Protein 4I3S (pdb70)

Solvent-accessible surface area: 28913 Å² total; per-residue (Å²): 174,121,73,39,13,24,0,3,30,50,105,51,79,72,8,161,153,108,17,123,46,85,43,111,36,40,63,3,3,1,21,20,4,22,2,22,3,41,149,46,2,73,3,71,7,14,2,43,54,101,84,59,13,81,0,48,2,56,120,103,74,3,66,89,19,5,2,82,5,0,70,34,1,23,143,81,42,136,51,32,1,40,2,41,71,20,64,19,31,49,104,41,5,55,17,1,12,25,96,18,65,82,11,64,1,21,0,40,2,37,92,3,2,96,16,69,17,46,117,121,68,42,33,64,134,172,107,6,74,0,68,8,96,27,100,59,108,75,72,121,62,89,139,32,80,44,172,12,129,21,38,0,8,2,5,5,2,14,18,11,0,17,50,58,36,44,130,38,35,22,0,32,1,0,0,8,57,144,166,118,215,116,57,6,63,26,37,64,80,29,63,75,140,62,54,28,63,20,139,0,23,2,131,18,65,84,88,38,13,114,137,0,26,0,3,0,1,1,29,30,21,112,90,123,26,9,79,13,2,0,0,0,11,4,21,5,4,4,18,3,6,10,18,78,82,14,39,100,31,5,56,8,69,38,52,94,122,124,48,23,1,40,0,43,3,130,30,3,76,144,57,3,37,0,34,3,3,0,0,14,0,92,110,16,84,16,33,60,1,1,29,0,48,35,16,0,143,21,0,65,2,24,10,17,98,36,96,77,85,26,15,43,10,25,21,8,32,16,145,117,53,71,12,3,2,0,0,6,0,10,35,1,4,24,79,89,23,58,33,36,4,29,97,49,94,26,104,96,28,43,27,54,3,72,27,31,105,22,114,54,28,30,19,5,16,6,0,6,1,42,9,76,43,100,28,40,71,129,84,84,5,45,0,23,0,29,0,148,57,40,134,42,147,49,70,51,150,9,103,51,154,111,136,157,28,5,67,10,59,60,36,61,34,46,10,38,73,47,82,84,0,72,0,19,0,51,0,52,58,148,30,67,0,1,1,0,17,18,55,97,71,70,30,5,109,12,2,1,27,14,5,76,121,102,20,120,78,21,60,102,45,7,42,11,54,79,179,28,76,83,0,32,0,36,0,46,145,5,69,87,106,3,32,8,77,0,6,0,0,13,20,13,41,20,6,123,4,0,61,5,9,43,151,78,108,96,26,51,12,56,12,44,34,2,66,14,22,100,68,4,54,179,82,21,45,0,4,0,2,0,3,0,11,44,0,15,12,96,99,13,152,24,80,5,61,4,57,120,51,120,42,106,85,42,28,64,93,16,38,13,121,36,44,114,190,61,17,5,3,1,8,7,0,17,0,40,23,51,104,73,82,15,120,151,45,145,61,0,10,0,54,0,63,12,134,32,43,128,68,70,31,75,93,66,32,84,73,81,125,106

B-factor: mean 41.32, std 18.53, range [11.5, 140.38]

Nearest PDB structures (foldseek):
  3se9-assembly1_L  TM=9.841E-01  e=2.411E-37  Homo sapiens
  5if0-assembly2_L  TM=9.679E-01  e=4.569E-32  Homo sapiens
  9b44-assembly1_B  TM=9.697E-01  e=3.807E-31  Mus musculus
  4j6r-assembly1_L  TM=9.084E-01  e=2.456E-32  Homo sapiens
  5wb9-assembly1_L  TM=9.417E-01  e=1.251E-30  Homo sapiens

Sequence (610 aa):
KPVVSTQLLLNGSLAEKEIRIKSEDISDNAKNIIVQLTKPVLINCARPSNNTQYCVVNRTQWNDTLGQVAIQLRKHWNTCIIFNEPSGGDLEITTHSFNCGGEFFYCNTSDLFNSTWNIEGTASIDDITLPCRIKGSGAPPIQGVIRCQSNITGILLTRDGGSGSGTCETFRPGGGDMRDQVQLVQSGSGVKKPGASVRVSCWTSEDIFERTELIHWVRQAPGQGLEWIGWVKTVTGAVNFGSPDFRQRVSLTRDRDLFTAHMDIRGLTQGDTATYFCARQKFYTGGQGWYFDLWGRGTLIVVSSASTKGPSVFPLAPSGGTAALGCLVKDYFPEPVTVSWNSGALTSGVHTFPAVLQSSGLYSLSSVVTVPSSSLGTQTYICNVNHKPSNTKVDKKVEPKSEIVLTQSPGTLSLSPGETASLSCTAASYGHMTWYQKKPGQPPKLLIFATSKRASGIPDRFSGSQFGKQYTLTITRRMEPEDFARYYCQQLEFFGQGTRLEIRRTVAAPSVFIFPPSDEQLKSGTASVVCLLNNFYPREAKVQWKVDNALQSGNSQESVTEQDSKDSTYSLSSTLTLSKADYEKHKVYACEVTHQGLSSPVTKSFNRGEC

Radius of gyration: 30.92 Å; Cα 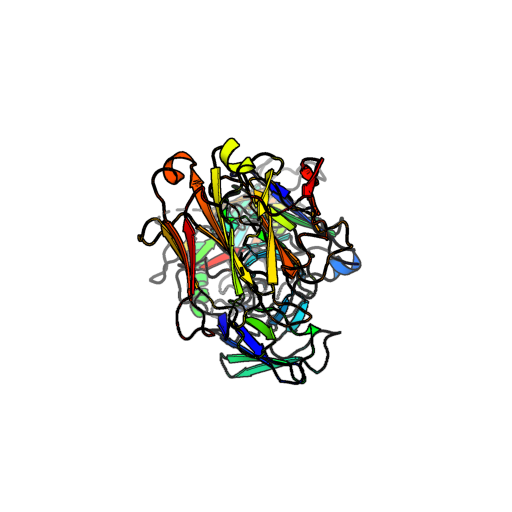contacts (8 Å, |Δi|>4): 1534; chains: 3; bounding box: 81×80×64 Å

Secondary structure (DSSP, 8-state):
------SEEESS---SSS-EEE-S-TT-TTSPEEEEEEEEEEEEEEE-SSS--EEEE-HHHHHHHHHHHHHHHTTTS-S-EEE---SS--HHHHTEEEEETTEEEEE--TTTS-EEE-SSS------EEEEEEE--SSS-PPPS-EEEEEEEEEEEEEEPP-SS--SSEEEEE---S---/--SSEEPPPEEE-TT--EEEEEE--HHHHTTEEEEEEEEE-TTS--EEEEEEETTT--EEESSHHHHTTEEEEEETTTTEEEEEE-S--GGG-EEEEEEEEES--TTS---EEEE---EEEEE-----B--EEEEE-----EEEEEEEEEEEBSS--EEEEGGGT--TTEEEPPPEE-SSS-EEEEEEEEEETTTTTTS-EEEEEEEGGGTEEEEEEE----/--S-EEE-SEEEE-TTS-EEEEEE-SSSPPPEEEEE-TTS--EEEEETTTEEPTT--TTEEEEEETTEEEEEE-S--GGG-SEEEEEETTEE---EEEEE----B--EEEEEPPPHHHHTTTEEEEEEEEEEEBSS-EEEEEEESSSEE-SSEEEEEPPPPTTT--EEEEEEEEEEHHHHHT--EEEEEEEETT-SS-EEEEEETT--

Structure (mmCIF, N/CA/C/O backbone):
data_4I3S
#
_entry.id   4I3S
#
_cell.length_a   47.647
_cell.length_b   73.471
_cell.length_c   109.292
_cell.angle_alpha   90.00
_cell.angle_beta   100.94
_cell.angle_gamma   90.00
#
_symmetry.space_group_name_H-M   'P 1 21 1'
#
loop_
_entity.id
_entity.type
_entity.pdbx_description
1 polymer 'Outer domain of HIV-1 gp120 (KER2018 OD4.2.2)'
2 polymer 'Heavy chain of VRC-PG04 Fab'
3 polymer 'Light chain of VRC-PG04 Fab'
4 non-polymer 'CALCIUM ION'
#
loop_
_atom_site.group_PDB
_atom_site.id
_atom_site.type_symbol
_atom_site.label_atom_id
_atom_site.label_alt_id
_atom_site.label_comp_id
_atom_site.label_asym_id
_atom_site.label_entity_id
_atom_site.label_seq_id
_atom_site.pdbx_PDB_ins_code
_atom_site.Cartn_x
_atom_site.Cartn_y
_atom_site.Cartn_z
_atom_site.occupancy
_atom_site.B_iso_or_equiv
_atom_site.auth_seq_id
_atom_site.auth_comp_id
_atom_site.auth_asym_id
_atom_site.auth_atom_id
_atom_site.pdbx_PDB_model_num
ATOM 1 N N . LYS A 1 1 ? 37.389 -31.410 27.112 1.00 85.81 252 LYS G N 1
ATOM 2 C CA . LYS A 1 1 ? 36.262 -31.770 26.259 1.00 84.66 252 LYS G CA 1
ATOM 3 C C . LYS A 1 1 ? 36.453 -31.243 24.812 1.00 88.52 252 LYS G C 1
ATOM 4 O O . LYS A 1 1 ? 36.289 -30.038 24.576 1.00 87.71 252 LYS G O 1
ATOM 10 N N . PRO A 1 2 ? 36.780 -32.125 23.828 1.00 85.12 253 PRO G N 1
ATOM 11 C CA . PRO A 1 2 ? 36.959 -31.656 22.437 1.00 83.85 253 PRO G CA 1
ATOM 12 C C . PRO A 1 2 ? 35.638 -31.593 21.645 1.00 84.73 253 PRO G C 1
ATOM 13 O O . PRO A 1 2 ? 34.572 -31.501 22.261 1.00 84.14 253 PRO G O 1
ATOM 17 N N . VAL A 1 3 ? 35.717 -31.664 20.318 1.00 79.01 254 VAL G N 1
ATOM 18 C CA . VAL A 1 3 ? 34.521 -31.660 19.479 1.00 77.00 254 VAL G CA 1
ATOM 19 C C . VAL A 1 3 ? 34.430 -32.852 18.520 1.00 78.24 254 VAL G C 1
ATOM 20 O O . VAL A 1 3 ? 35.389 -33.170 17.816 1.00 78.09 254 VAL G O 1
ATOM 24 N N . VAL A 1 4 ? 33.265 -33.494 18.493 1.00 72.33 255 VAL G N 1
ATOM 25 C CA . VAL A 1 4 ? 32.945 -34.530 17.502 1.00 71.28 255 VAL G CA 1
ATOM 26 C C . VAL A 1 4 ? 31.555 -34.403 16.847 1.00 71.59 255 VAL G C 1
ATOM 27 O O . VAL A 1 4 ? 30.544 -34.359 17.535 1.00 70.63 255 VAL G O 1
ATOM 31 N N . SER A 1 5 ? 31.526 -34.338 15.514 1.00 65.60 256 SER G N 1
ATOM 32 C CA . SER A 1 5 ? 30.289 -34.387 14.728 1.00 63.38 256 SER G CA 1
ATOM 33 C C . SER A 1 5 ? 30.541 -34.660 13.237 1.00 64.25 256 SER G C 1
ATOM 34 O O . SER A 1 5 ? 31.664 -34.495 12.761 1.00 64.40 256 SER G O 1
ATOM 37 N N . THR A 1 6 ? 29.508 -35.095 12.512 1.00 57.56 257 THR G N 1
ATOM 38 C CA . THR A 1 6 ? 29.492 -35.062 11.043 1.00 55.93 257 THR G CA 1
ATOM 39 C C . THR A 1 6 ? 28.097 -35.281 10.452 1.00 54.08 257 THR G C 1
ATOM 40 O O . THR A 1 6 ? 27.216 -35.754 11.149 1.00 53.31 257 THR G O 1
ATOM 44 N N . GLN A 1 7 ? 27.898 -34.909 9.185 1.00 46.31 258 GLN G N 1
ATOM 45 C CA . GLN A 1 7 ? 26.682 -35.252 8.420 1.00 43.90 258 GLN G CA 1
ATOM 46 C C . GLN A 1 7 ? 26.456 -36.739 8.043 1.00 44.88 258 GLN G C 1
ATOM 47 O O . GLN A 1 7 ? 25.347 -37.257 8.166 1.00 44.38 258 GLN G O 1
ATOM 53 N N . LEU A 1 8 ? 27.519 -37.401 7.586 1.00 39.42 259 LEU G N 1
ATOM 54 C CA . LEU A 1 8 ? 27.518 -38.800 7.160 1.00 38.80 259 LEU G CA 1
ATOM 55 C C . LEU A 1 8 ? 28.431 -39.608 8.086 1.00 42.28 259 LEU G C 1
ATOM 56 O O . LEU A 1 8 ? 29.545 -39.169 8.374 1.00 42.00 259 LEU G O 1
ATOM 61 N N . LEU A 1 9 ? 27.957 -40.776 8.563 1.00 38.75 260 LEU G N 1
ATOM 62 C CA . LEU A 1 9 ? 28.730 -41.684 9.421 1.00 38.46 260 LEU G CA 1
ATOM 63 C C . LEU A 1 9 ? 29.485 -42.640 8.514 1.00 41.65 260 LEU G C 1
ATOM 64 O O . LEU A 1 9 ? 28.872 -43.301 7.665 1.00 41.40 260 LEU G O 1
ATOM 69 N N . LEU A 1 10 ? 30.814 -42.705 8.677 1.00 37.69 261 LEU G N 1
ATOM 70 C CA . LEU A 1 10 ? 31.644 -43.557 7.831 1.00 37.99 261 LEU G CA 1
ATOM 71 C C . LEU A 1 10 ? 32.316 -44.709 8.552 1.00 42.60 261 LEU G C 1
ATOM 72 O O . LEU A 1 10 ? 32.605 -44.627 9.745 1.00 41.80 261 LEU G O 1
ATOM 77 N N . ASN A 1 11 ? 32.577 -45.783 7.788 1.00 40.62 262 ASN G N 1
ATOM 78 C CA . ASN A 1 11 ? 33.312 -46.999 8.150 1.00 41.40 262 ASN G CA 1
ATOM 79 C C . ASN A 1 11 ? 32.926 -47.742 9.449 1.00 45.84 262 ASN G C 1
ATOM 80 O O . ASN A 1 11 ? 33.747 -48.492 9.991 1.00 46.48 262 ASN G O 1
ATOM 85 N N . GLY A 1 12 ? 31.684 -47.566 9.905 1.00 41.39 263 GLY G N 1
ATOM 86 C CA . GLY A 1 12 ? 31.175 -48.219 11.109 1.00 41.44 263 GLY G CA 1
ATOM 87 C C . GLY A 1 12 ? 30.443 -49.511 10.807 1.00 46.62 263 GLY G C 1
ATOM 88 O O . GLY A 1 12 ? 30.797 -50.208 9.851 1.00 47.45 263 GLY G O 1
ATOM 89 N N . SER A 1 13 ? 29.409 -49.835 11.616 1.00 43.19 264 SER G N 1
ATOM 90 C CA . SER A 1 13 ? 28.580 -51.040 11.472 1.00 44.47 264 SER G CA 1
ATOM 91 C C . SER A 1 13 ? 27.352 -50.799 10.591 1.00 48.90 264 SER G C 1
ATOM 92 O O . SER A 1 13 ? 26.770 -49.711 10.617 1.00 46.87 264 SER G O 1
ATOM 95 N N . LEU A 1 14 ? 26.946 -51.833 9.837 1.00 48.02 265 LEU G N 1
ATOM 96 C CA . LEU A 1 14 ? 25.807 -51.788 8.915 1.00 48.68 265 LEU G CA 1
ATOM 97 C C . LEU A 1 14 ? 24.627 -52.619 9.417 1.00 56.17 265 LEU G C 1
ATOM 98 O O . LEU A 1 14 ? 24.836 -53.606 10.124 1.00 57.17 265 LEU G O 1
ATOM 103 N N . ALA A 1 15 ? 23.390 -52.239 9.026 1.00 54.27 266 ALA G N 1
ATOM 104 C CA . ALA A 1 15 ? 22.158 -52.958 9.381 1.00 56.17 266 ALA G CA 1
ATOM 105 C C . ALA A 1 15 ? 22.141 -54.348 8.720 1.00 64.72 266 ALA G C 1
ATOM 106 O O . ALA A 1 15 ? 22.652 -54.493 7.609 1.00 65.12 266 ALA G O 1
ATOM 108 N N . GLU A 1 16 ? 21.588 -55.368 9.403 1.00 64.35 267 GLU G N 1
ATOM 109 C CA . GLU A 1 16 ? 21.575 -56.735 8.861 1.00 67.27 267 GLU G CA 1
ATOM 110 C C . GLU A 1 16 ? 20.678 -56.977 7.633 1.00 72.62 267 GLU G C 1
ATOM 111 O O . GLU A 1 16 ? 21.170 -57.499 6.623 1.00 73.11 267 GLU G O 1
ATOM 117 N N . LYS A 1 17 ? 19.379 -56.596 7.717 1.00 68.86 268 LYS G N 1
ATOM 118 C CA . LYS A 1 17 ? 18.406 -56.795 6.640 1.00 69.57 268 LYS G CA 1
ATOM 119 C C . LYS A 1 17 ? 17.796 -55.476 6.170 1.00 71.68 268 LYS G C 1
ATOM 120 O O . LYS A 1 17 ? 17.931 -55.123 4.995 1.00 71.60 268 LYS G O 1
ATOM 126 N N . GLU A 1 18 ? 17.128 -54.755 7.079 1.00 66.15 269 GLU G N 1
ATOM 127 C CA . GLU A 1 18 ? 16.486 -53.479 6.773 1.00 64.32 269 GLU G CA 1
ATOM 128 C C . GLU A 1 18 ? 17.139 -52.327 7.522 1.00 64.91 269 GLU G C 1
ATOM 129 O O . GLU A 1 18 ? 17.749 -52.552 8.569 1.00 64.60 269 GLU G O 1
ATOM 135 N N . ILE A 1 19 ? 17.005 -51.092 6.975 1.00 58.40 270 ILE G N 1
ATOM 136 C CA . ILE A 1 19 ? 17.527 -49.820 7.504 1.00 54.96 270 ILE G CA 1
ATOM 137 C C . ILE A 1 19 ? 17.037 -49.583 8.952 1.00 55.64 270 ILE G C 1
ATOM 138 O O . ILE A 1 19 ? 15.901 -49.947 9.273 1.00 56.31 270 ILE G O 1
ATOM 143 N N . ARG A 1 20 ? 17.901 -49.011 9.822 1.00 48.62 271 ARG G N 1
ATOM 144 C CA . ARG A 1 20 ? 17.555 -48.725 11.220 1.00 46.70 271 ARG G CA 1
ATOM 145 C C . ARG A 1 20 ? 17.527 -47.228 11.565 1.00 44.88 271 ARG G C 1
ATOM 146 O O . ARG A 1 20 ? 18.162 -46.433 10.876 1.00 42.34 271 ARG G O 1
ATOM 154 N N . ILE A 1 21 ? 16.737 -46.864 12.613 1.00 39.88 272 ILE G N 1
ATOM 155 C CA . ILE A 1 21 ? 16.504 -45.513 13.154 1.00 37.40 272 ILE G CA 1
ATOM 156 C C . ILE A 1 21 ? 16.734 -45.520 14.672 1.00 39.86 272 ILE G C 1
ATOM 157 O O . ILE A 1 21 ? 15.847 -45.921 15.420 1.00 40.41 272 ILE G O 1
ATOM 162 N N . LYS A 1 22 ? 17.921 -45.092 15.123 1.00 35.85 273 LYS G N 1
ATOM 163 C CA . LYS A 1 22 ? 18.319 -45.051 16.541 1.00 35.45 273 LYS G CA 1
ATOM 164 C C . LYS A 1 22 ? 18.143 -43.642 17.130 1.00 37.71 273 LYS G C 1
ATOM 165 O O . LYS A 1 22 ? 18.417 -42.665 16.436 1.00 36.45 273 LYS G O 1
ATOM 171 N N . SER A 1 23 ? 17.664 -43.547 18.400 1.00 34.46 274 SER G N 1
ATOM 172 C CA . SER A 1 23 ? 17.393 -42.306 19.163 1.00 33.01 274 SER G CA 1
ATOM 173 C C . SER A 1 23 ? 16.963 -42.585 20.613 1.00 36.78 274 SER G C 1
ATOM 174 O O . SER A 1 23 ? 16.451 -43.664 20.903 1.00 37.33 274 SER G O 1
ATOM 177 N N . GLU A 1 24 ? 17.116 -41.581 21.504 1.00 32.88 275 GLU G N 1
ATOM 178 C CA . GLU A 1 24 ? 16.715 -41.664 22.917 1.00 33.23 275 GLU G CA 1
ATOM 179 C C . GLU A 1 24 ? 15.199 -41.433 23.117 1.00 37.84 275 GLU G C 1
ATOM 180 O O . GLU A 1 24 ? 14.611 -41.939 24.081 1.00 37.74 275 GLU G O 1
ATOM 186 N N . ASP A 1 25 ? 14.585 -40.667 22.189 1.00 34.28 276 ASP G N 1
ATOM 187 C CA . ASP A 1 25 ? 13.156 -40.341 22.082 1.00 33.92 276 ASP G CA 1
ATOM 188 C C . ASP A 1 25 ? 12.951 -39.760 20.680 1.00 38.32 276 ASP G C 1
ATOM 189 O O . ASP A 1 25 ? 13.406 -38.645 20.392 1.00 37.23 276 ASP G O 1
ATOM 194 N N . ILE A 1 26 ? 12.312 -40.550 19.796 1.00 35.61 277 ILE G N 1
ATOM 195 C CA . ILE A 1 26 ? 12.055 -40.187 18.402 1.00 34.91 277 ILE G CA 1
ATOM 196 C C . ILE A 1 26 ? 11.133 -38.951 18.227 1.00 38.04 277 ILE G C 1
ATOM 197 O O . ILE A 1 26 ? 11.222 -38.260 17.213 1.00 38.24 277 ILE G O 1
ATOM 202 N N . SER A 1 27 ? 10.297 -38.651 19.229 1.00 33.37 278 SER G N 1
ATOM 203 C CA . SER A 1 27 ? 9.390 -37.501 19.199 1.00 32.01 278 SER G CA 1
ATOM 204 C C . SER A 1 27 ? 10.070 -36.243 19.756 1.00 34.11 278 SER G C 1
ATOM 205 O O . SER A 1 27 ? 9.475 -35.161 19.721 1.00 33.94 278 SER G O 1
ATOM 208 N N . ASP A 1 28 ? 11.322 -36.382 20.250 1.00 29.38 279 ASP G N 1
ATOM 209 C CA . ASP A 1 28 ? 12.136 -35.302 20.835 1.00 27.89 279 ASP G CA 1
ATOM 210 C C . ASP A 1 28 ? 13.079 -34.699 19.775 1.00 30.17 279 ASP G C 1
ATOM 211 O O . ASP A 1 28 ? 14.134 -35.277 19.498 1.00 29.82 279 ASP G O 1
ATOM 216 N N . ASN A 1 29 ? 12.699 -33.542 19.182 1.00 25.89 280 ASN G N 1
ATOM 217 C CA . ASN A 1 29 ? 13.509 -32.879 18.147 1.00 25.03 280 ASN G CA 1
ATOM 218 C C . ASN A 1 29 ? 14.922 -32.467 18.625 1.00 28.94 280 ASN G C 1
ATOM 219 O O . ASN A 1 29 ? 15.884 -32.571 17.852 1.00 28.02 280 ASN G O 1
ATOM 224 N N . ALA A 1 30 ? 15.041 -32.075 19.922 1.00 25.29 281 ALA G N 1
ATOM 225 C CA . ALA A 1 30 ? 16.302 -31.720 20.582 1.00 24.84 281 ALA G CA 1
ATOM 226 C C . ALA A 1 30 ? 17.241 -32.928 20.611 1.00 30.07 281 ALA G C 1
ATOM 227 O O . ALA A 1 30 ? 18.463 -32.747 20.577 1.00 29.99 281 ALA G O 1
ATOM 229 N N . LYS A 1 31 ? 16.667 -34.159 20.651 1.00 27.24 282 LYS G N 1
ATOM 230 C CA . LYS A 1 31 ? 17.437 -35.401 20.598 1.00 27.65 282 LYS G CA 1
ATOM 231 C C . LYS A 1 31 ? 17.799 -35.710 19.142 1.00 31.88 282 LYS G C 1
ATOM 232 O O . LYS A 1 31 ? 17.007 -35.453 18.232 1.00 31.93 282 LYS G O 1
ATOM 238 N N . ASN A 1 32 ? 19.012 -36.224 18.934 1.00 28.11 283 ASN G N 1
ATOM 239 C CA . ASN A 1 32 ? 19.579 -36.592 17.640 1.00 28.26 283 ASN G CA 1
ATOM 240 C C . ASN A 1 32 ? 19.065 -37.972 17.149 1.00 33.17 283 ASN G C 1
ATOM 241 O O . ASN A 1 32 ? 18.959 -38.916 17.949 1.00 34.49 283 ASN G O 1
ATOM 246 N N . ILE A 1 33 ? 18.750 -38.083 15.836 1.00 28.03 284 ILE G N 1
ATOM 247 C CA . ILE A 1 33 ? 18.327 -39.340 15.192 1.00 28.29 284 ILE G CA 1
ATOM 248 C C . ILE A 1 33 ? 19.575 -39.986 14.553 1.00 34.25 284 ILE G C 1
ATOM 249 O O . ILE A 1 33 ? 20.468 -39.271 14.100 1.00 34.37 284 ILE G O 1
ATOM 254 N N . ILE A 1 34 ? 19.648 -41.319 14.537 1.00 32.02 285 ILE G N 1
ATOM 255 C CA . ILE A 1 34 ? 20.765 -42.050 13.947 1.00 32.80 285 ILE G CA 1
ATOM 256 C C . ILE A 1 34 ? 20.223 -43.018 12.887 1.00 38.18 285 ILE G C 1
ATOM 257 O O . ILE A 1 34 ? 19.448 -43.916 13.214 1.00 37.38 285 ILE G O 1
ATOM 262 N N . VAL A 1 35 ? 20.635 -42.820 11.621 1.00 35.80 286 VAL G N 1
ATOM 263 C CA . VAL A 1 35 ? 20.256 -43.645 10.465 1.00 36.80 286 VAL G CA 1
ATOM 264 C C . VAL A 1 35 ? 21.343 -44.700 10.268 1.00 41.56 286 VAL G C 1
ATOM 265 O O . VAL A 1 35 ? 22.523 -44.349 10.251 1.00 40.43 286 VAL G O 1
ATOM 269 N N . GLN A 1 36 ? 20.944 -45.983 10.129 1.00 39.87 287 GLN G N 1
ATOM 270 C CA . GLN A 1 36 ? 21.845 -47.109 9.880 1.00 40.86 287 GLN G CA 1
ATOM 271 C C . GLN A 1 36 ? 21.460 -47.757 8.551 1.00 46.52 287 GLN G C 1
ATOM 272 O O . GLN A 1 36 ? 20.327 -48.206 8.387 1.00 46.87 287 GLN G O 1
ATOM 278 N N . LEU A 1 37 ? 22.406 -47.784 7.602 1.00 43.66 288 LEU G N 1
ATOM 279 C CA . LEU A 1 37 ? 22.185 -48.316 6.256 1.00 44.20 288 LEU G CA 1
ATOM 280 C C . LEU A 1 37 ? 22.409 -49.804 6.115 1.00 48.35 288 LEU G C 1
ATOM 281 O O . LEU A 1 37 ? 23.301 -50.371 6.747 1.00 47.87 288 LEU G O 1
ATOM 286 N N . THR A 1 38 ? 21.604 -50.419 5.242 1.00 45.50 289 THR G N 1
ATOM 287 C CA . THR A 1 38 ? 21.660 -51.839 4.906 1.00 46.70 289 THR G CA 1
ATOM 288 C C . THR A 1 38 ? 22.824 -52.134 3.932 1.00 51.68 289 THR G C 1
ATOM 289 O O . THR A 1 38 ? 23.577 -53.091 4.147 1.00 53.16 289 THR G O 1
ATOM 293 N N . LYS A 1 39 ? 22.992 -51.292 2.890 1.00 46.50 290 LYS G N 1
ATOM 294 C CA . LYS A 1 39 ? 24.057 -51.427 1.890 1.00 45.92 290 LYS G CA 1
ATOM 295 C C . LYS A 1 39 ? 24.981 -50.205 1.972 1.00 46.77 290 LYS G C 1
ATOM 296 O O . LYS A 1 39 ? 24.480 -49.077 2.020 1.00 44.50 290 LYS G O 1
ATOM 302 N N . PRO A 1 40 ? 26.322 -50.396 2.020 1.00 43.13 291 PRO G N 1
ATOM 303 C CA . PRO A 1 40 ? 27.221 -49.236 2.120 1.00 41.29 291 PRO G CA 1
ATOM 304 C C . PRO A 1 40 ? 27.414 -48.470 0.808 1.00 43.37 291 PRO G C 1
ATOM 305 O O . PRO A 1 40 ? 27.785 -49.058 -0.217 1.00 43.43 291 PRO G O 1
ATOM 309 N N . VAL A 1 41 ? 27.152 -47.151 0.850 1.00 37.34 292 VAL G N 1
ATOM 310 C CA . VAL A 1 41 ? 27.314 -46.259 -0.297 1.00 36.36 292 VAL G CA 1
ATOM 311 C C . VAL A 1 41 ? 28.761 -45.809 -0.302 1.00 39.63 292 VAL G C 1
ATOM 312 O O . VAL A 1 41 ? 29.229 -45.281 0.699 1.00 38.39 292 VAL G O 1
ATOM 316 N N . LEU A 1 42 ? 29.473 -46.033 -1.409 1.00 36.98 293 LEU G N 1
ATOM 317 C CA . LEU A 1 42 ? 30.882 -45.672 -1.503 1.00 36.23 293 LEU G CA 1
ATOM 318 C C . LEU A 1 42 ? 31.117 -44.194 -1.712 1.00 38.68 293 LEU G C 1
ATOM 319 O O . LEU A 1 42 ? 30.363 -43.536 -2.432 1.00 37.32 293 LEU G O 1
ATOM 324 N N . ILE A 1 43 ? 32.173 -43.676 -1.075 1.00 35.67 294 ILE G N 1
ATOM 325 C CA . ILE A 1 43 ? 32.558 -42.274 -1.192 1.00 35.35 294 ILE G CA 1
ATOM 326 C C . ILE A 1 43 ? 34.028 -42.077 -1.629 1.00 40.85 294 ILE G C 1
ATOM 327 O O . ILE A 1 43 ? 34.964 -42.488 -0.933 1.00 41.17 294 ILE G O 1
ATOM 332 N N . ASN A 1 44 ? 34.204 -41.480 -2.818 1.00 36.99 295 ASN G N 1
ATOM 333 C CA . ASN A 1 44 ? 35.505 -41.241 -3.431 1.00 36.62 295 ASN G CA 1
ATOM 334 C C . ASN A 1 44 ? 35.840 -39.755 -3.448 1.00 39.70 295 ASN G C 1
ATOM 335 O O . ASN A 1 44 ? 35.030 -38.953 -3.911 1.00 38.52 295 ASN G O 1
ATOM 340 N N . CYS A 1 45 ? 37.039 -39.389 -2.969 1.00 37.07 296 CYS G N 1
ATOM 341 C CA . CYS A 1 45 ? 37.507 -38.004 -3.000 1.00 37.29 296 CYS G CA 1
ATOM 342 C C . CYS A 1 45 ? 38.778 -37.875 -3.807 1.00 41.81 296 CYS G C 1
ATOM 343 O O . CYS A 1 45 ? 39.530 -38.845 -3.950 1.00 42.16 296 CYS G O 1
ATOM 346 N N . ALA A 1 46 ? 39.039 -36.660 -4.312 1.00 37.65 297 ALA G N 1
ATOM 347 C CA . ALA A 1 46 ? 40.239 -36.376 -5.091 1.00 37.33 297 ALA G CA 1
ATOM 348 C C . ALA A 1 46 ? 40.639 -34.922 -5.009 1.00 39.03 297 ALA G C 1
ATOM 349 O O . ALA A 1 46 ? 39.788 -34.043 -5.060 1.00 38.28 297 ALA G O 1
ATOM 351 N N . ARG A 1 47 ? 41.940 -34.676 -4.880 1.00 35.29 298 ARG G N 1
ATOM 352 C CA . ARG A 1 47 ? 42.536 -33.345 -4.849 1.00 34.96 298 ARG G CA 1
ATOM 353 C C . ARG A 1 47 ? 43.580 -33.313 -5.994 1.00 41.26 298 ARG G C 1
ATOM 354 O O . ARG A 1 47 ? 44.775 -33.508 -5.738 1.00 40.43 298 ARG G O 1
ATOM 362 N N . PRO A 1 48 ? 43.142 -33.151 -7.275 1.00 40.23 299 PRO G N 1
ATOM 363 C CA . PRO A 1 48 ? 44.102 -33.207 -8.393 1.00 42.04 299 PRO G CA 1
ATOM 364 C C . PRO A 1 48 ? 44.936 -31.954 -8.639 1.00 48.43 299 PRO G C 1
ATOM 365 O O . PRO A 1 48 ? 46.057 -32.081 -9.135 1.00 49.10 299 PRO G O 1
ATOM 369 N N . SER A 1 49 ? 44.402 -30.754 -8.328 1.00 45.69 300 SER G N 1
ATOM 370 C CA . SER A 1 49 ? 45.130 -29.499 -8.536 1.00 46.39 300 SER G CA 1
ATOM 371 C C . SER A 1 49 ? 44.780 -28.427 -7.509 1.00 52.16 300 SER G C 1
ATOM 372 O O . SER A 1 49 ? 43.945 -28.656 -6.636 1.00 51.10 300 SER G O 1
ATOM 375 N N . ASN A 1 50 ? 45.445 -27.266 -7.608 1.00 51.22 301 ASN G N 1
ATOM 376 C CA . ASN A 1 50 ? 45.217 -26.102 -6.761 1.00 51.09 301 ASN G CA 1
ATOM 377 C C . ASN A 1 50 ? 44.195 -25.205 -7.496 1.00 56.46 301 ASN G C 1
ATOM 378 O O . ASN A 1 50 ? 44.482 -24.742 -8.600 1.00 58.35 301 ASN G O 1
ATOM 383 N N . ASN A 1 51 ? 43.004 -24.981 -6.927 1.00 51.47 302 ASN G N 1
ATOM 384 C CA . ASN A 1 51 ? 42.602 -25.523 -5.638 1.00 50.06 302 ASN G CA 1
ATOM 385 C C . ASN A 1 51 ? 41.375 -26.426 -5.805 1.00 51.89 302 ASN G C 1
ATOM 386 O O . ASN A 1 51 ? 40.367 -26.263 -5.109 1.00 49.83 302 ASN G O 1
ATOM 391 N N . THR A 1 52 ? 41.468 -27.381 -6.754 1.00 48.28 303 THR G N 1
ATOM 392 C CA . THR A 1 52 ? 40.390 -28.328 -7.015 1.00 47.34 303 THR G CA 1
ATOM 393 C C . THR A 1 52 ? 40.447 -29.568 -6.114 1.00 49.69 303 THR G C 1
ATOM 394 O O . THR A 1 52 ? 41.440 -30.296 -6.103 1.00 50.23 303 THR G O 1
ATOM 398 N N . GLN A 1 53 ? 39.398 -29.740 -5.301 1.00 43.63 304 GLN G N 1
ATOM 399 C CA . GLN A 1 53 ? 39.176 -30.853 -4.377 1.00 42.20 304 GLN G CA 1
ATOM 400 C C . GLN A 1 53 ? 37.691 -31.184 -4.510 1.00 45.77 304 GLN G C 1
ATOM 401 O O . GLN A 1 53 ? 36.859 -30.271 -4.494 1.00 45.46 304 GLN G O 1
ATOM 407 N N . TYR A 1 54 ? 37.352 -32.466 -4.662 1.00 41.85 330 TYR G N 1
ATOM 408 C CA . TYR A 1 54 ? 35.961 -32.898 -4.809 1.00 41.03 330 TYR G CA 1
ATOM 409 C C . TYR A 1 54 ? 35.704 -34.276 -4.208 1.00 42.71 330 TYR G C 1
ATOM 410 O O . TYR A 1 54 ? 36.636 -35.050 -3.976 1.00 41.74 330 TYR G O 1
ATOM 419 N N . CYS A 1 55 ? 34.420 -34.565 -3.969 1.00 38.17 331 CYS G N 1
ATOM 420 C CA . CYS A 1 55 ? 33.902 -35.774 -3.347 1.00 37.39 331 CYS G CA 1
ATOM 421 C C . CYS A 1 55 ? 32.816 -36.349 -4.252 1.00 40.43 331 CYS G C 1
ATOM 422 O O . CYS A 1 55 ? 31.833 -35.663 -4.523 1.00 40.05 331 CYS G O 1
ATOM 425 N N . VAL A 1 56 ? 32.987 -37.580 -4.748 1.00 37.11 332 VAL G N 1
ATOM 426 C CA . VAL A 1 56 ? 31.993 -38.161 -5.657 1.00 37.86 332 VAL G CA 1
ATOM 427 C C . VAL A 1 56 ? 31.193 -39.336 -5.074 1.00 42.97 332 VAL G C 1
ATOM 428 O O . VAL A 1 56 ? 31.771 -40.308 -4.575 1.00 43.13 332 VAL G O 1
ATOM 432 N N . VAL A 1 57 ? 29.848 -39.225 -5.168 1.00 39.54 333 VAL G N 1
ATOM 433 C CA . VAL A 1 57 ? 28.831 -40.206 -4.755 1.00 39.24 333 VAL G CA 1
ATOM 434 C C . VAL A 1 57 ? 28.057 -40.649 -5.993 1.00 45.49 333 VAL G C 1
ATOM 435 O O . VAL A 1 57 ? 27.959 -39.888 -6.956 1.00 45.87 333 VAL G O 1
ATOM 439 N N . ASN A 1 58 ? 27.511 -41.869 -5.975 1.00 43.56 334 ASN G N 1
ATOM 440 C CA . ASN A 1 58 ? 26.700 -42.385 -7.074 1.00 45.30 334 ASN G CA 1
ATOM 441 C C . ASN A 1 58 ? 25.243 -41.879 -6.898 1.00 50.15 334 ASN G C 1
ATOM 442 O O . ASN A 1 58 ? 24.690 -41.952 -5.799 1.00 48.18 334 ASN G O 1
ATOM 447 N N . ARG A 1 59 ? 24.651 -41.334 -7.980 1.00 48.96 335 ARG G N 1
ATOM 448 C CA . ARG A 1 59 ? 23.292 -40.780 -7.989 1.00 49.40 335 ARG G CA 1
ATOM 449 C C . ARG A 1 59 ? 22.195 -41.857 -7.920 1.00 54.34 335 ARG G C 1
ATOM 450 O O . ARG A 1 59 ? 21.230 -41.679 -7.165 1.00 53.69 335 ARG G O 1
ATOM 458 N N . THR A 1 60 ? 22.325 -42.954 -8.703 1.00 51.20 336 THR G N 1
ATOM 459 C CA . THR A 1 60 ? 21.344 -44.043 -8.664 1.00 51.82 336 THR G CA 1
ATOM 460 C C . THR A 1 60 ? 21.382 -44.776 -7.331 1.00 53.36 336 THR G C 1
ATOM 461 O O . THR A 1 60 ? 20.344 -45.230 -6.870 1.00 53.59 336 THR G O 1
ATOM 465 N N . GLN A 1 61 ? 22.568 -44.850 -6.701 1.00 48.04 337 GLN G N 1
ATOM 466 C CA . GLN A 1 61 ? 22.816 -45.497 -5.408 1.00 46.61 337 GLN G CA 1
ATOM 467 C C . GLN A 1 61 ? 22.325 -44.626 -4.257 1.00 46.47 337 GLN G C 1
ATOM 468 O O . GLN A 1 61 ? 21.901 -45.165 -3.238 1.00 45.62 337 GLN G O 1
ATOM 474 N N . TRP A 1 62 ? 22.394 -43.289 -4.406 1.00 41.18 338 TRP G N 1
ATOM 475 C CA . TRP A 1 62 ? 21.957 -42.348 -3.368 1.00 38.62 338 TRP G CA 1
ATOM 476 C C . TRP A 1 62 ? 20.459 -42.159 -3.334 1.00 41.13 338 TRP G C 1
ATOM 477 O O . TRP A 1 62 ? 19.895 -42.129 -2.246 1.00 39.78 338 TRP G O 1
ATOM 488 N N . ASN A 1 63 ? 19.813 -42.032 -4.511 1.00 38.52 339 ASN G N 1
ATOM 489 C CA . ASN A 1 63 ? 18.358 -41.898 -4.630 1.00 38.97 339 ASN G CA 1
ATOM 490 C C . ASN A 1 63 ? 17.674 -43.183 -4.159 1.00 43.12 339 ASN G C 1
ATOM 491 O O . ASN A 1 63 ? 16.570 -43.120 -3.609 1.00 42.10 339 ASN G O 1
ATOM 496 N N . ASP A 1 64 ? 18.334 -44.349 -4.378 1.00 40.42 340 ASP G N 1
ATOM 497 C CA . ASP A 1 64 ? 17.833 -45.642 -3.921 1.00 41.50 340 ASP G CA 1
ATOM 498 C C . ASP A 1 64 ? 17.859 -45.642 -2.392 1.00 44.47 340 ASP G C 1
ATOM 499 O O . ASP A 1 64 ? 16.836 -45.935 -1.775 1.00 45.04 340 ASP G O 1
ATOM 504 N N . THR A 1 65 ? 18.987 -45.197 -1.795 1.00 38.91 341 THR G N 1
ATOM 505 C CA . THR A 1 65 ? 19.201 -45.083 -0.348 1.00 37.32 341 THR G CA 1
ATOM 506 C C . THR A 1 65 ? 18.158 -44.167 0.314 1.00 40.06 341 THR G C 1
ATOM 507 O O . THR A 1 65 ? 17.411 -44.617 1.179 1.00 39.69 341 THR G O 1
ATOM 511 N N . LEU A 1 66 ? 18.110 -42.896 -0.108 1.00 36.36 342 LEU G N 1
ATOM 512 C CA . LEU A 1 66 ? 17.226 -41.849 0.412 1.00 35.26 342 LEU G CA 1
ATOM 513 C C . LEU A 1 66 ? 15.731 -42.194 0.347 1.00 39.16 342 LEU G C 1
ATOM 514 O O . LEU A 1 66 ? 15.022 -42.004 1.335 1.00 38.36 342 LEU G O 1
ATOM 519 N N . GLY A 1 67 ? 15.283 -42.722 -0.792 1.00 36.49 343 GLY G N 1
ATOM 520 C CA . GLY A 1 67 ? 13.900 -43.131 -1.011 1.00 37.24 343 GLY G CA 1
ATOM 521 C C . GLY A 1 67 ? 13.477 -44.221 -0.049 1.00 41.66 343 GLY G C 1
ATOM 522 O O . GLY A 1 67 ? 12.321 -44.256 0.387 1.00 40.98 343 GLY G O 1
ATOM 523 N N . GLN A 1 68 ? 14.441 -45.099 0.304 1.00 39.26 344 GLN G N 1
ATOM 524 C CA . GLN A 1 68 ? 14.286 -46.190 1.259 1.00 40.20 344 GLN G CA 1
ATOM 525 C C . GLN A 1 68 ? 14.439 -45.704 2.719 1.00 43.76 344 GLN G C 1
ATOM 526 O O . GLN A 1 68 ? 13.953 -46.372 3.636 1.00 43.99 344 GLN G O 1
ATOM 532 N N . VAL A 1 69 ? 15.086 -44.527 2.935 1.00 38.68 345 VAL G N 1
ATOM 533 C CA . VAL A 1 69 ? 15.211 -43.913 4.269 1.00 36.49 345 VAL G CA 1
ATOM 534 C C . VAL A 1 69 ? 13.861 -43.248 4.580 1.00 39.83 345 VAL G C 1
ATOM 535 O O . VAL A 1 69 ? 13.422 -43.260 5.728 1.00 39.44 345 VAL G O 1
ATOM 539 N N . ALA A 1 70 ? 13.193 -42.705 3.542 1.00 36.17 346 ALA G N 1
ATOM 540 C CA . ALA A 1 70 ? 11.877 -42.082 3.643 1.00 35.41 346 ALA G CA 1
ATOM 541 C C . ALA A 1 70 ? 10.790 -43.120 3.967 1.00 41.63 346 ALA G C 1
ATOM 542 O O . ALA A 1 70 ? 9.892 -42.798 4.746 1.00 42.17 346 ALA G O 1
ATOM 544 N N . ILE A 1 71 ? 10.884 -44.368 3.427 1.00 39.23 347 ILE G N 1
ATOM 545 C CA . ILE A 1 71 ? 9.905 -45.432 3.736 1.00 40.62 347 ILE G CA 1
ATOM 546 C C . ILE A 1 71 ? 9.981 -45.907 5.205 1.00 45.59 347 ILE G C 1
ATOM 547 O O . ILE A 1 71 ? 9.017 -46.475 5.717 1.00 46.26 347 ILE G O 1
ATOM 552 N N . GLN A 1 72 ? 11.129 -45.669 5.869 1.00 41.85 348 GLN G N 1
ATOM 553 C CA . GLN A 1 72 ? 11.366 -46.022 7.272 1.00 41.26 348 GLN G CA 1
ATOM 554 C C . GLN A 1 72 ? 10.921 -44.868 8.186 1.00 42.14 348 GLN G C 1
ATOM 555 O O . GLN A 1 72 ? 10.391 -45.111 9.269 1.00 41.05 348 GLN G O 1
ATOM 561 N N . LEU A 1 73 ? 11.115 -43.612 7.733 1.00 37.60 349 LEU G N 1
ATOM 562 C CA . LEU A 1 73 ? 10.702 -42.401 8.456 1.00 35.62 349 LEU G CA 1
ATOM 563 C C . LEU A 1 73 ? 9.191 -42.299 8.432 1.00 42.76 349 LEU G C 1
ATOM 564 O O . LEU A 1 73 ? 8.599 -41.670 9.312 1.00 42.91 349 LEU G O 1
ATOM 569 N N . ARG A 1 74 ? 8.568 -42.951 7.436 1.00 41.41 350 ARG G N 1
ATOM 570 C CA . ARG A 1 74 ? 7.124 -43.044 7.279 1.00 42.88 350 ARG G CA 1
ATOM 571 C C . ARG A 1 74 ? 6.531 -43.881 8.426 1.00 47.36 350 ARG G C 1
ATOM 572 O O . ARG A 1 74 ? 5.449 -43.562 8.924 1.00 46.70 350 ARG G O 1
ATOM 580 N N . LYS A 1 75 ? 7.274 -44.916 8.873 1.00 44.01 351 LYS G N 1
ATOM 581 C CA . LYS A 1 75 ? 6.895 -45.833 9.954 1.00 44.43 351 LYS G CA 1
ATOM 582 C C . LYS A 1 75 ? 6.701 -45.165 11.342 1.00 47.70 351 LYS G C 1
ATOM 583 O O . LYS A 1 75 ? 6.145 -45.798 12.247 1.00 48.63 351 LYS G O 1
ATOM 589 N N . HIS A 1 76 ? 7.126 -43.887 11.493 1.00 41.88 352 HIS G N 1
ATOM 590 C CA . HIS A 1 76 ? 6.999 -43.087 12.716 1.00 40.03 352 HIS G CA 1
ATOM 591 C C . HIS A 1 76 ? 6.090 -41.889 12.489 1.00 44.21 352 HIS G C 1
ATOM 592 O O . HIS A 1 76 ? 5.398 -41.451 13.414 1.00 43.84 352 HIS G O 1
ATOM 599 N N . TRP A 1 77 ? 6.129 -41.337 11.263 1.00 41.07 353 TRP G N 1
ATOM 600 C CA . TRP A 1 77 ? 5.321 -40.200 10.817 1.00 40.53 353 TRP G CA 1
ATOM 601 C C . TRP A 1 77 ? 4.798 -40.554 9.420 1.00 47.59 353 TRP G C 1
ATOM 602 O O . TRP A 1 77 ? 5.506 -40.360 8.425 1.00 47.58 353 TRP G O 1
ATOM 613 N N . ASN A 1 78 ? 3.588 -41.142 9.350 1.00 46.13 356 ASN G N 1
ATOM 614 C CA . ASN A 1 78 ? 2.966 -41.532 8.081 1.00 47.79 356 ASN G CA 1
ATOM 615 C C . ASN A 1 78 ? 2.470 -40.277 7.340 1.00 51.57 356 ASN G C 1
ATOM 616 O O . ASN A 1 78 ? 1.275 -39.958 7.361 1.00 51.85 356 ASN G O 1
ATOM 621 N N . THR A 1 79 ? 3.443 -39.581 6.734 1.00 46.87 357 THR G N 1
ATOM 622 C CA . THR A 1 79 ? 3.303 -38.278 6.062 1.00 46.19 357 THR G CA 1
ATOM 623 C C . THR A 1 79 ? 4.404 -38.103 5.012 1.00 49.56 357 THR G C 1
ATOM 624 O O . THR A 1 79 ? 5.372 -38.851 5.008 1.00 50.01 357 THR G O 1
ATOM 628 N N . CYS A 1 80 ? 4.265 -37.120 4.126 1.00 44.28 358 CYS G N 1
ATOM 629 C CA . CYS A 1 80 ? 5.285 -36.844 3.106 1.00 43.04 358 CYS G CA 1
ATOM 630 C C . CYS A 1 80 ? 6.597 -36.328 3.694 1.00 41.90 358 CYS G C 1
ATOM 631 O O . CYS A 1 80 ? 6.588 -35.655 4.712 1.00 39.41 358 CYS G O 1
ATOM 634 N N . ILE A 1 81 ? 7.721 -36.650 3.050 1.00 36.99 359 ILE G N 1
ATOM 635 C CA . ILE A 1 81 ? 9.065 -36.430 3.620 1.00 33.67 359 ILE G CA 1
ATOM 636 C C . ILE A 1 81 ? 10.051 -35.535 2.838 1.00 34.14 359 ILE G C 1
ATOM 637 O O . ILE A 1 81 ? 10.199 -35.658 1.637 1.00 34.18 359 ILE G O 1
ATOM 642 N N . ILE A 1 82 ? 10.733 -34.648 3.561 1.00 27.88 360 ILE G N 1
ATOM 643 C CA . ILE A 1 82 ? 11.754 -33.767 2.985 1.00 26.54 360 ILE G CA 1
ATOM 644 C C . ILE A 1 82 ? 13.143 -33.931 3.602 1.00 30.07 360 ILE G C 1
ATOM 645 O O . ILE A 1 82 ? 13.295 -33.966 4.808 1.00 28.49 360 ILE G O 1
ATOM 650 N N . PHE A 1 83 ? 14.150 -34.049 2.746 1.00 27.40 361 PHE G N 1
ATOM 651 C CA . PHE A 1 83 ? 15.545 -34.104 3.158 1.00 26.68 361 PHE G CA 1
ATOM 652 C C . PHE A 1 83 ? 16.091 -32.758 2.733 1.00 29.96 361 PHE G C 1
ATOM 653 O O . PHE A 1 83 ? 15.997 -32.409 1.558 1.00 29.87 361 PHE G O 1
ATOM 661 N N . ASN A 1 84 ? 16.579 -31.967 3.690 1.00 26.51 362 ASN G N 1
ATOM 662 C CA . ASN A 1 84 ? 17.019 -30.598 3.435 1.00 26.53 362 ASN G CA 1
ATOM 663 C C . ASN A 1 84 ? 18.326 -30.243 4.132 1.00 32.07 362 ASN G C 1
ATOM 664 O O . ASN A 1 84 ? 18.730 -30.912 5.084 1.00 32.68 362 ASN G O 1
ATOM 669 N N . GLU A 1 85 ? 18.968 -29.168 3.658 1.00 28.56 363 GLU G N 1
ATOM 670 C CA . GLU A 1 85 ? 20.234 -28.642 4.151 1.00 28.25 363 GLU G CA 1
ATOM 671 C C . GLU A 1 85 ? 20.058 -28.033 5.561 1.00 31.64 363 GLU G C 1
ATOM 672 O O . GLU A 1 85 ? 18.986 -27.476 5.813 1.00 30.94 363 GLU G O 1
ATOM 678 N N . PRO A 1 86 ? 21.072 -28.071 6.481 1.00 27.54 364 PRO G N 1
ATOM 679 C CA . PRO A 1 86 ? 20.890 -27.417 7.796 1.00 26.20 364 PRO G CA 1
ATOM 680 C C . PRO A 1 86 ? 20.911 -25.886 7.695 1.00 28.63 364 PRO G C 1
ATOM 681 O O . PRO A 1 86 ? 21.510 -25.344 6.763 1.00 27.84 364 PRO G O 1
ATOM 685 N N . SER A 1 87 ? 20.258 -25.203 8.662 1.00 24.62 365 SER G N 1
ATOM 686 C CA . SER A 1 87 ? 20.147 -23.736 8.754 1.00 23.81 365 SER G CA 1
ATOM 687 C C . SER A 1 87 ? 21.193 -23.066 9.678 1.00 26.66 365 SER G C 1
ATOM 688 O O . SER A 1 87 ? 21.473 -21.874 9.519 1.00 25.88 365 SER G O 1
ATOM 691 N N . GLY A 1 88 ? 21.769 -23.842 10.599 1.00 22.74 366 GLY G N 1
ATOM 692 C CA . GLY A 1 88 ? 22.793 -23.371 11.529 1.00 22.18 366 GLY G CA 1
ATOM 693 C C . GLY A 1 88 ? 23.710 -24.446 12.089 1.00 26.55 366 GLY G C 1
ATOM 694 O O . GLY A 1 88 ? 23.510 -25.638 11.849 1.00 26.38 366 GLY G O 1
ATOM 695 N N . GLY A 1 89 ? 24.712 -24.008 12.846 1.00 23.52 367 GLY G N 1
ATOM 696 C CA . GLY A 1 89 ? 25.685 -24.876 13.495 1.00 23.91 367 GLY G CA 1
ATOM 697 C C . GLY A 1 89 ? 27.112 -24.613 13.072 1.00 29.94 367 GLY G C 1
ATOM 698 O O . GLY A 1 89 ? 27.367 -23.769 12.211 1.00 29.47 367 GLY G O 1
ATOM 699 N N . ASP A 1 90 ? 28.052 -25.347 13.677 1.00 28.62 368 ASP G N 1
ATOM 700 C CA . ASP A 1 90 ? 29.470 -25.253 13.353 1.00 29.91 368 ASP G CA 1
ATOM 701 C C . ASP A 1 90 ? 29.772 -25.976 12.023 1.00 37.20 368 ASP G C 1
ATOM 702 O O . ASP A 1 90 ? 28.940 -26.763 11.547 1.00 36.98 368 ASP G O 1
ATOM 707 N N . LEU A 1 91 ? 30.967 -25.702 11.433 1.00 35.67 369 LEU G N 1
ATOM 708 C CA . LEU A 1 91 ? 31.456 -26.257 10.159 1.00 36.61 369 LEU G CA 1
ATOM 709 C C . LEU A 1 91 ? 31.343 -27.785 10.029 1.00 41.79 369 LEU G C 1
ATOM 710 O O . LEU A 1 91 ? 30.929 -28.274 8.977 1.00 41.41 369 LEU G O 1
ATOM 715 N N . GLU A 1 92 ? 31.671 -28.527 11.107 1.00 39.39 370 GLU G N 1
ATOM 716 C CA . GLU A 1 92 ? 31.608 -29.991 11.159 1.00 39.97 370 GLU G CA 1
ATOM 717 C C . GLU A 1 92 ? 30.179 -30.525 10.989 1.00 43.12 370 GLU G C 1
ATOM 718 O O . GLU A 1 92 ? 30.011 -31.657 10.532 1.00 43.54 370 GLU G O 1
ATOM 724 N N . ILE A 1 93 ? 29.156 -29.706 11.316 1.00 38.00 371 ILE G N 1
ATOM 725 C CA . ILE A 1 93 ? 27.754 -30.094 11.136 1.00 37.24 371 ILE G CA 1
ATOM 726 C C . ILE A 1 93 ? 27.140 -29.528 9.845 1.00 40.97 371 ILE G C 1
ATOM 727 O O . ILE A 1 93 ? 26.223 -30.136 9.290 1.00 40.67 371 ILE G O 1
ATOM 732 N N . THR A 1 94 ? 27.657 -28.380 9.360 1.00 36.99 372 THR G N 1
ATOM 733 C CA . THR A 1 94 ? 27.187 -27.758 8.116 1.00 36.69 372 THR G CA 1
ATOM 734 C C . THR A 1 94 ? 27.809 -28.428 6.871 1.00 42.53 372 THR G C 1
ATOM 735 O O . THR A 1 94 ? 27.192 -28.418 5.798 1.00 43.14 372 THR G O 1
ATOM 739 N N . THR A 1 95 ? 29.029 -29.006 7.019 1.00 39.03 373 THR G N 1
ATOM 740 C CA . THR A 1 95 ? 29.755 -29.711 5.949 1.00 39.05 373 THR G CA 1
ATOM 741 C C . THR A 1 95 ? 30.105 -31.127 6.385 1.00 42.50 373 THR G C 1
ATOM 742 O O . THR A 1 95 ? 30.155 -31.410 7.584 1.00 41.41 373 THR G O 1
ATOM 746 N N . HIS A 1 96 ? 30.378 -32.006 5.413 1.00 40.43 374 HIS G N 1
ATOM 747 C CA . HIS A 1 96 ? 30.833 -33.365 5.688 1.00 41.22 374 HIS G CA 1
ATOM 748 C C . HIS A 1 96 ? 32.354 -33.292 6.001 1.00 45.92 374 HIS G C 1
ATOM 749 O O . HIS A 1 96 ? 33.184 -33.181 5.089 1.00 45.70 374 HIS G O 1
ATOM 756 N N . SER A 1 97 ? 32.696 -33.277 7.306 1.00 42.38 375 SER G N 1
ATOM 757 C CA . SER A 1 97 ? 34.068 -33.143 7.804 1.00 42.22 375 SER G CA 1
ATOM 758 C C . SER A 1 97 ? 34.794 -34.476 7.986 1.00 46.83 375 SER G C 1
ATOM 759 O O . SER A 1 97 ? 34.274 -35.380 8.642 1.00 45.82 375 SER G O 1
ATOM 762 N N . PHE A 1 98 ? 36.013 -34.578 7.420 1.00 44.90 376 PHE G N 1
ATOM 763 C CA . PHE A 1 98 ? 36.859 -35.770 7.512 1.00 46.28 376 PHE G CA 1
ATOM 764 C C . PHE A 1 98 ? 38.285 -35.445 7.162 1.00 53.20 376 PHE G C 1
ATOM 765 O O . PHE A 1 98 ? 38.524 -34.627 6.270 1.00 53.05 376 PHE G O 1
ATOM 773 N N . ASN A 1 99 ? 39.231 -36.131 7.781 1.00 52.01 377 ASN G N 1
ATOM 774 C CA . ASN A 1 99 ? 40.630 -35.957 7.429 1.00 53.02 377 ASN G CA 1
ATOM 775 C C . ASN A 1 99 ? 41.026 -37.092 6.500 1.00 58.75 377 ASN G C 1
ATOM 776 O O . ASN A 1 99 ? 40.975 -38.255 6.878 1.00 58.41 377 ASN G O 1
ATOM 781 N N . CYS A 1 100 ? 41.444 -36.755 5.292 1.00 57.28 378 CYS G N 1
ATOM 782 C CA . CYS A 1 100 ? 41.893 -37.789 4.376 1.00 59.05 378 CYS G CA 1
ATOM 783 C C . CYS A 1 100 ? 43.363 -37.602 4.048 1.00 63.45 378 CYS G C 1
ATOM 784 O O . CYS A 1 100 ? 43.786 -36.531 3.662 1.00 62.19 378 CYS G O 1
ATOM 787 N N . GLY A 1 101 ? 44.142 -38.659 4.206 1.00 61.68 379 GLY G N 1
ATOM 788 C CA . GLY A 1 101 ? 45.575 -38.526 4.156 1.00 62.88 379 GLY G CA 1
ATOM 789 C C . GLY A 1 101 ? 45.939 -37.596 5.280 1.00 67.35 379 GLY G C 1
ATOM 790 O O . GLY A 1 101 ? 45.495 -37.805 6.394 1.00 67.54 379 GLY G O 1
ATOM 791 N N . GLY A 1 102 ? 46.741 -36.581 5.000 1.00 63.37 380 GLY G N 1
ATOM 792 C CA . GLY A 1 102 ? 47.145 -35.620 6.012 1.00 62.85 380 GLY G CA 1
ATOM 793 C C . GLY A 1 102 ? 46.405 -34.301 5.942 1.00 64.50 380 GLY G C 1
ATOM 794 O O . GLY A 1 102 ? 46.771 -33.339 6.615 1.00 63.88 380 GLY G O 1
ATOM 795 N N . GLU A 1 103 ? 45.383 -34.247 5.100 1.00 59.41 381 GLU G N 1
ATOM 796 C CA . GLU A 1 103 ? 44.652 -33.012 4.858 1.00 57.85 381 GLU G CA 1
ATOM 797 C C . GLU A 1 103 ? 43.191 -33.113 5.291 1.00 58.57 381 GLU G C 1
ATOM 798 O O . GLU A 1 103 ? 42.515 -34.067 4.925 1.00 58.60 381 GLU G O 1
ATOM 804 N N . PHE A 1 104 ? 42.705 -32.131 6.056 1.00 51.95 382 PHE G N 1
ATOM 805 C CA . PHE A 1 104 ? 41.323 -32.143 6.528 1.00 49.68 382 PHE G CA 1
ATOM 806 C C . PHE A 1 104 ? 40.376 -31.547 5.501 1.00 49.81 382 PHE G C 1
ATOM 807 O O . PHE A 1 104 ? 40.632 -30.494 4.945 1.00 49.27 382 PHE G O 1
ATOM 815 N N . PHE A 1 105 ? 39.276 -32.234 5.255 1.00 44.00 383 PHE G N 1
ATOM 816 C CA . PHE A 1 105 ? 38.394 -31.895 4.154 1.00 42.78 383 PHE G CA 1
ATOM 817 C C . PHE A 1 105 ? 37.053 -31.371 4.628 1.00 44.01 383 PHE G C 1
ATOM 818 O O . PHE A 1 105 ? 36.450 -31.941 5.514 1.00 43.02 383 PHE G O 1
ATOM 826 N N . TYR A 1 106 ? 36.589 -30.283 4.035 1.00 40.02 384 TYR G N 1
ATOM 827 C CA . TYR A 1 106 ? 35.249 -29.796 4.295 1.00 39.48 384 TYR G CA 1
ATOM 828 C C . TYR A 1 106 ? 34.508 -29.701 2.988 1.00 41.98 384 TYR G C 1
ATOM 829 O O . TYR A 1 106 ? 34.930 -28.976 2.123 1.00 42.51 384 TYR G O 1
ATOM 838 N N . CYS A 1 107 ? 33.398 -30.426 2.863 1.00 37.46 385 CYS G N 1
ATOM 839 C CA . CYS A 1 107 ? 32.630 -30.479 1.617 1.00 38.08 385 CYS G CA 1
ATOM 840 C C . CYS A 1 107 ? 31.139 -30.226 1.849 1.00 39.32 385 CYS G C 1
ATOM 841 O O . CYS A 1 107 ? 30.631 -30.441 2.949 1.00 38.80 385 CYS G O 1
ATOM 844 N N . ASN A 1 108 ? 30.446 -29.759 0.812 1.00 34.99 386 ASN G N 1
ATOM 845 C CA . ASN A 1 108 ? 29.052 -29.363 0.944 1.00 34.36 386 ASN G CA 1
ATOM 846 C C . ASN A 1 108 ? 28.117 -30.434 0.398 1.00 37.48 386 ASN G C 1
ATOM 847 O O . ASN A 1 108 ? 28.247 -30.868 -0.747 1.00 36.62 386 ASN G O 1
ATOM 852 N N . THR A 1 109 ? 27.175 -30.855 1.234 1.00 33.85 387 THR G N 1
ATOM 853 C CA . THR A 1 109 ? 26.223 -31.908 0.875 1.00 34.03 387 THR G CA 1
ATOM 854 C C . THR A 1 109 ? 24.889 -31.304 0.408 1.00 37.93 387 THR G C 1
ATOM 855 O O . THR A 1 109 ? 23.837 -31.938 0.537 1.00 37.61 387 THR G O 1
ATOM 859 N N . SER A 1 110 ? 24.944 -30.086 -0.168 1.00 34.96 388 SER G N 1
ATOM 860 C CA . SER A 1 110 ? 23.788 -29.353 -0.688 1.00 35.18 388 SER G CA 1
ATOM 861 C C . SER A 1 110 ? 23.049 -30.150 -1.769 1.00 39.52 388 SER G C 1
ATOM 862 O O . SER A 1 110 ? 21.853 -29.934 -1.979 1.00 39.51 388 SER G O 1
ATOM 865 N N . ASP A 1 111 ? 23.771 -31.054 -2.453 1.00 36.07 389 ASP G N 1
ATOM 866 C CA . ASP A 1 111 ? 23.251 -31.906 -3.517 1.00 37.12 389 ASP G CA 1
ATOM 867 C C . ASP A 1 111 ? 22.549 -33.170 -2.982 1.00 39.51 389 ASP G C 1
ATOM 868 O O . ASP A 1 111 ? 21.551 -33.593 -3.570 1.00 39.89 389 ASP G O 1
ATOM 873 N N . LEU A 1 112 ? 23.068 -33.765 -1.879 1.00 34.08 390 LEU G N 1
ATOM 874 C CA . LEU A 1 112 ? 22.534 -34.987 -1.257 1.00 33.43 390 LEU G CA 1
ATOM 875 C C . LEU A 1 112 ? 21.195 -34.740 -0.561 1.00 36.63 390 LEU G C 1
ATOM 876 O O . LEU A 1 112 ? 20.279 -35.564 -0.664 1.00 37.23 390 LEU G O 1
ATOM 881 N N . PHE A 1 113 ? 21.100 -33.606 0.166 1.00 30.80 391 PHE G N 1
ATOM 882 C CA . PHE A 1 113 ? 19.940 -33.214 0.958 1.00 28.88 391 PHE G CA 1
ATOM 883 C C . PHE A 1 113 ? 19.208 -31.992 0.370 1.00 32.17 391 PHE G C 1
ATOM 884 O O . PHE A 1 113 ? 19.530 -30.854 0.711 1.00 30.91 391 PHE G O 1
ATOM 892 N N . ASN A 1 114 ? 18.239 -32.250 -0.531 1.00 29.52 392 ASN G N 1
ATOM 893 C CA . ASN A 1 114 ? 17.341 -31.293 -1.201 1.00 29.77 392 ASN G CA 1
ATOM 894 C C . ASN A 1 114 ? 16.326 -32.052 -2.077 1.00 36.38 392 ASN G C 1
ATOM 895 O O . ASN A 1 114 ? 16.094 -31.705 -3.241 1.00 37.16 392 ASN G O 1
ATOM 900 N N . SER A 1 115 ? 15.724 -33.106 -1.490 1.00 33.92 393 SER G N 1
ATOM 901 C CA . SER A 1 115 ? 14.734 -33.977 -2.128 1.00 35.31 393 SER G CA 1
ATOM 902 C C . SER A 1 115 ? 13.407 -34.028 -1.351 1.00 40.38 393 SER G C 1
ATOM 903 O O . SER A 1 115 ? 13.387 -33.858 -0.123 1.00 37.58 393 SER G O 1
ATOM 906 N N . THR A 1 116 ? 12.299 -34.264 -2.090 1.00 40.03 394 THR G N 1
ATOM 907 C CA . THR A 1 116 ? 10.938 -34.389 -1.553 1.00 40.25 394 THR G CA 1
ATOM 908 C C . THR A 1 116 ? 10.347 -35.727 -2.025 1.00 44.65 394 THR G C 1
ATOM 909 O O . THR A 1 116 ? 10.117 -35.906 -3.223 1.00 45.01 394 THR G O 1
ATOM 913 N N . TRP A 1 117 ? 10.130 -36.665 -1.081 1.00 41.18 395 TRP G N 1
ATOM 914 C CA . TRP A 1 117 ? 9.582 -37.998 -1.344 1.00 42.64 395 TRP G CA 1
ATOM 915 C C . TRP A 1 117 ? 8.129 -38.090 -0.916 1.00 47.83 395 TRP G C 1
ATOM 916 O O . TRP A 1 117 ? 7.841 -38.033 0.280 1.00 46.23 395 TRP G O 1
ATOM 927 N N . ASN A 1 118 A 7.218 -38.247 -1.895 1.00 47.24 395 ASN G N 1
ATOM 928 C CA . ASN A 1 118 A 5.768 -38.348 -1.686 1.00 48.29 395 ASN G CA 1
ATOM 929 C C . ASN A 1 118 A 5.320 -39.604 -0.923 1.00 55.31 395 ASN G C 1
ATOM 930 O O . ASN A 1 118 A 6.060 -40.589 -0.871 1.00 55.64 395 ASN G O 1
ATOM 935 N N . ILE A 1 119 ? 4.095 -39.552 -0.347 1.00 53.72 396 ILE G N 1
ATOM 936 C CA . ILE A 1 119 ? 3.436 -40.620 0.426 1.00 54.70 396 ILE G CA 1
ATOM 937 C C . ILE A 1 119 ? 3.275 -41.918 -0.367 1.00 62.78 396 ILE G C 1
ATOM 938 O O . ILE A 1 119 ? 3.486 -42.999 0.182 1.00 62.50 396 ILE G O 1
ATOM 943 N N . GLU A 1 120 ? 2.917 -41.799 -1.661 1.00 62.98 397 GLU G N 1
ATOM 944 C CA . GLU A 1 120 ? 2.754 -42.912 -2.603 1.00 66.14 397 GLU G CA 1
ATOM 945 C C . GLU A 1 120 ? 4.147 -43.404 -3.025 1.00 72.12 397 GLU G C 1
ATOM 946 O O . GLU A 1 120 ? 5.134 -43.067 -2.363 1.00 69.81 397 GLU G O 1
ATOM 952 N N . GLY A 1 121 ? 4.213 -44.182 -4.110 1.00 72.81 398 GLY G N 1
ATOM 953 C CA . GLY A 1 121 ? 5.463 -44.689 -4.666 1.00 73.67 398 GLY G CA 1
ATOM 954 C C . GLY A 1 121 ? 6.509 -43.593 -4.684 1.00 77.62 398 GLY G C 1
ATOM 955 O O . GLY A 1 121 ? 6.408 -42.658 -5.484 1.00 77.32 398 GLY G O 1
ATOM 956 N N . THR A 1 122 ? 7.470 -43.661 -3.769 1.00 74.07 399 THR G N 1
ATOM 957 C CA . THR A 1 122 ? 8.240 -42.491 -3.368 1.00 72.55 399 THR G CA 1
ATOM 958 C C . THR A 1 122 ? 8.883 -41.813 -4.566 1.00 77.92 399 THR G C 1
ATOM 959 O O . THR A 1 122 ? 9.431 -42.467 -5.446 1.00 78.16 399 THR G O 1
ATOM 963 N N . ALA A 1 123 ? 8.804 -40.487 -4.592 1.00 75.22 400 ALA G N 1
ATOM 964 C CA . ALA A 1 123 ? 9.193 -39.735 -5.771 1.00 75.99 400 ALA G CA 1
ATOM 965 C C . ALA A 1 123 ? 10.101 -38.556 -5.484 1.00 78.22 400 ALA G C 1
ATOM 966 O O . ALA A 1 123 ? 10.149 -38.061 -4.375 1.00 75.47 400 ALA G O 1
ATOM 968 N N . SER A 1 124 ? 10.848 -38.151 -6.502 1.00 76.20 401 SER G N 1
ATOM 969 C CA . SER A 1 124 ? 11.615 -36.915 -6.514 1.00 74.85 401 SER G CA 1
ATOM 970 C C . SER A 1 124 ? 10.745 -35.783 -7.059 1.00 79.26 401 SER G C 1
ATOM 971 O O . SER A 1 124 ? 9.577 -35.990 -7.346 1.00 78.65 401 SER G O 1
ATOM 974 N N . ILE A 1 125 ? 11.301 -34.579 -7.145 1.00 76.37 402 ILE G N 1
ATOM 975 C CA . ILE A 1 125 ? 10.566 -33.433 -7.679 1.00 76.50 402 ILE G CA 1
ATOM 976 C C . ILE A 1 125 ? 10.143 -33.518 -9.154 1.00 83.40 402 ILE G C 1
ATOM 977 O O . ILE A 1 125 ? 8.989 -33.238 -9.461 1.00 84.20 402 ILE G O 1
ATOM 982 N N . ASP A 1 126 ? 11.044 -33.931 -10.053 1.00 80.82 403 ASP G N 1
ATOM 983 C CA . ASP A 1 126 ? 10.714 -34.060 -11.478 1.00 101.43 403 ASP G CA 1
ATOM 984 C C . ASP A 1 126 ? 9.775 -35.243 -11.719 1.00 120.53 403 ASP G C 1
ATOM 985 O O . ASP A 1 126 ? 8.561 -35.113 -11.577 1.00 81.03 403 ASP G O 1
ATOM 990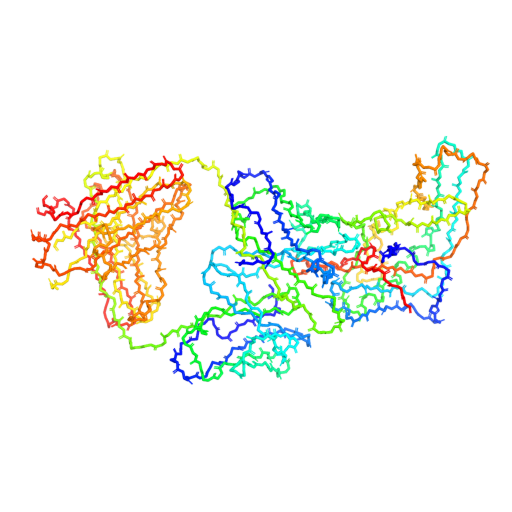 N N . ASP A 1 133 ? 27.097 -37.206 -12.305 1.00 45.34 413 ASP G N 1
ATOM 991 C CA . ASP A 1 133 ? 26.584 -37.829 -11.091 1.00 44.74 413 ASP G CA 1
ATOM 992 C C . ASP A 1 133 ? 26.478 -36.800 -9.983 1.00 47.65 413 ASP G C 1
ATOM 993 O O . ASP A 1 133 ? 26.051 -35.684 -10.238 1.00 47.37 413 ASP G O 1
ATOM 998 N N . ILE A 1 134 ? 26.844 -37.160 -8.757 1.00 43.42 414 ILE G N 1
ATOM 999 C CA . ILE A 1 134 ? 26.767 -36.193 -7.670 1.00 42.13 414 ILE G CA 1
ATOM 1000 C C . ILE A 1 134 ? 28.129 -35.733 -7.222 1.00 43.79 414 ILE G C 1
ATOM 1001 O O . ILE A 1 134 ? 28.832 -36.445 -6.531 1.00 42.80 414 ILE G O 1
ATOM 1006 N N . THR A 1 135 ? 28.465 -34.499 -7.541 1.00 38.83 415 THR G N 1
ATOM 1007 C CA . THR A 1 135 ? 29.781 -34.008 -7.221 1.00 37.08 415 THR G CA 1
ATOM 1008 C C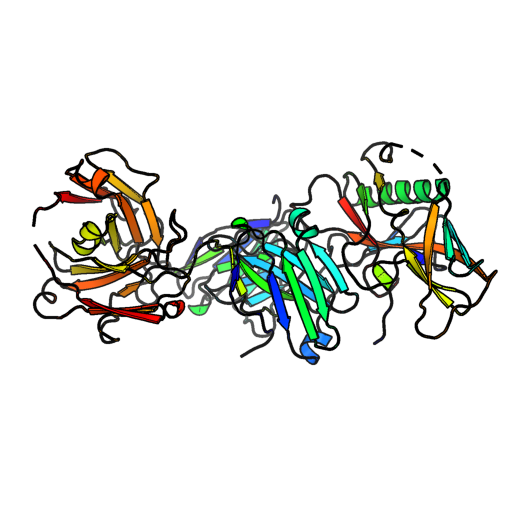 . THR A 1 135 ? 29.674 -33.055 -6.052 1.00 37.88 415 THR G C 1
ATOM 1009 O O . THR A 1 135 ? 28.924 -32.097 -6.086 1.00 36.76 415 THR G O 1
ATOM 1013 N N . LEU A 1 136 ? 30.422 -33.352 -5.006 1.00 33.16 416 LEU G N 1
ATOM 1014 C CA . LEU A 1 136 ? 30.410 -32.572 -3.791 1.00 31.67 416 LEU G CA 1
ATOM 1015 C C . LEU A 1 136 ? 31.567 -31.594 -3.780 1.00 36.56 416 LEU G C 1
ATOM 1016 O O . LEU A 1 136 ? 32.701 -32.002 -3.606 1.00 35.67 416 LEU G O 1
ATOM 1021 N N . PRO A 1 137 ? 31.301 -30.306 -3.933 1.00 34.67 417 PRO G N 1
ATOM 1022 C CA . PRO A 1 137 ? 32.385 -29.342 -3.809 1.00 35.00 417 PRO G CA 1
ATOM 1023 C C . PRO A 1 137 ? 33.020 -29.397 -2.434 1.00 38.94 417 PRO G C 1
ATOM 1024 O O . PRO A 1 137 ? 32.353 -29.421 -1.423 1.00 37.19 417 PRO G O 1
ATOM 1028 N N . CYS A 1 138 ? 34.336 -29.385 -2.420 1.00 37.64 418 CYS G N 1
ATOM 1029 C CA . CYS A 1 138 ? 35.098 -29.690 -1.245 1.00 38.02 418 CYS G CA 1
ATOM 1030 C C . CYS A 1 138 ? 36.175 -28.632 -1.110 1.00 44.65 418 CYS G C 1
ATOM 1031 O O . CYS A 1 138 ? 36.543 -27.996 -2.080 1.00 44.93 418 CYS G O 1
ATOM 1034 N N . ARG A 1 139 ? 36.662 -28.422 0.098 1.00 43.04 419 ARG G N 1
ATOM 1035 C CA . ARG A 1 139 ? 37.782 -27.535 0.302 1.00 44.33 419 ARG G CA 1
ATOM 1036 C C . ARG A 1 139 ? 38.595 -28.036 1.468 1.00 51.76 419 ARG G C 1
ATOM 1037 O O . ARG A 1 139 ? 38.164 -28.912 2.188 1.00 50.48 419 ARG G O 1
ATOM 1045 N N . ILE A 1 140 ? 39.805 -27.526 1.599 1.00 52.53 420 ILE G N 1
ATOM 1046 C CA . ILE A 1 140 ? 40.691 -27.934 2.660 1.00 54.41 420 ILE G CA 1
ATOM 1047 C C . ILE A 1 140 ? 41.161 -26.677 3.345 1.00 61.89 420 ILE G C 1
ATOM 1048 O O . ILE A 1 140 ? 41.311 -25.639 2.715 1.00 62.10 420 ILE G O 1
ATOM 1053 N N . LYS A 1 141 ? 41.374 -26.769 4.645 1.00 60.70 421 LYS G N 1
ATOM 1054 C CA . LYS A 1 141 ? 41.753 -25.598 5.430 1.00 61.67 421 LYS G CA 1
ATOM 1055 C C . LYS A 1 141 ? 43.160 -25.081 5.117 1.00 69.33 421 LYS G C 1
ATOM 1056 O O . LYS A 1 141 ? 44.146 -25.817 5.230 1.00 69.65 421 LYS G O 1
ATOM 1062 N N . GLY A 1 142 ? 43.211 -23.827 4.674 1.00 68.12 431 GLY G N 1
ATOM 1063 C CA . GLY A 1 142 ? 44.437 -23.123 4.321 1.00 69.99 431 GLY G CA 1
ATOM 1064 C C . GLY A 1 142 ? 44.969 -22.244 5.437 1.00 76.23 431 GLY G C 1
ATOM 1065 O O . GLY A 1 142 ? 45.437 -21.128 5.180 1.00 76.26 431 GLY G O 1
ATOM 1066 N N . SER A 1 143 ? 44.900 -22.750 6.690 1.00 73.82 432 SER G N 1
ATOM 1067 C CA . SER A 1 143 ? 45.401 -22.081 7.889 1.00 74.39 432 SER G CA 1
ATOM 1068 C C . SER A 1 143 ? 46.886 -22.458 8.075 1.00 82.03 432 SER G C 1
ATOM 1069 O O . SER A 1 143 ? 47.752 -21.584 7.963 1.00 82.96 432 SER G O 1
ATOM 1072 N N . GLY A 1 144 ? 47.157 -23.751 8.298 1.00 79.86 433 GLY G N 1
ATOM 1073 C CA . GLY A 1 144 ? 48.499 -24.297 8.481 1.00 81.25 433 GLY G CA 1
ATOM 1074 C C . GLY A 1 144 ? 48.708 -25.602 7.733 1.00 86.52 433 GLY G C 1
ATOM 1075 O O . GLY A 1 144 ? 48.241 -26.645 8.190 1.00 85.32 433 GLY G O 1
ATOM 1076 N N . ALA A 1 145 ? 49.381 -25.586 6.564 1.00 85.53 436 ALA G N 1
ATOM 1077 C CA . ALA A 1 145 ? 50.016 -24.430 5.907 1.00 86.86 436 ALA G CA 1
ATOM 1078 C C . ALA A 1 145 ? 49.742 -24.471 4.363 1.00 92.03 436 ALA G C 1
ATOM 1079 O O . ALA A 1 145 ? 48.921 -25.312 3.980 1.00 90.82 436 ALA G O 1
ATOM 1081 N N . PRO A 1 146 ? 50.363 -23.616 3.470 1.00 90.34 437 PRO G N 1
ATOM 1082 C CA . PRO A 1 146 ? 50.049 -23.674 2.019 1.00 90.46 437 PRO G CA 1
ATOM 1083 C C . PRO A 1 146 ? 49.713 -25.041 1.394 1.00 94.35 437 PRO G C 1
ATOM 1084 O O . PRO A 1 146 ? 50.451 -26.008 1.611 1.00 94.68 437 PRO G O 1
ATOM 1088 N N . PRO A 1 147 ? 48.589 -25.120 0.624 1.00 89.93 438 PRO G N 1
ATOM 1089 C CA . PRO A 1 147 ? 48.155 -26.406 0.033 1.00 89.28 438 PRO G CA 1
ATOM 1090 C C . PRO A 1 147 ? 49.183 -27.264 -0.712 1.00 92.29 438 PRO G C 1
ATOM 1091 O O . PRO A 1 147 ? 50.128 -26.748 -1.318 1.00 93.37 438 PRO G O 1
ATOM 1095 N N . ILE A 1 148 ? 48.974 -28.594 -0.649 1.00 86.30 439 ILE G N 1
ATOM 1096 C CA . ILE A 1 148 ? 49.782 -29.650 -1.272 1.00 85.55 439 ILE G CA 1
ATOM 1097 C C . ILE A 1 148 ? 49.177 -30.036 -2.629 1.00 86.74 439 ILE G C 1
ATOM 1098 O O . ILE A 1 148 ? 47.973 -30.285 -2.713 1.00 86.12 439 ILE G O 1
ATOM 1103 N N . GLN A 1 149 ? 50.018 -30.110 -3.674 1.00 81.40 440 GLN G N 1
ATOM 1104 C CA . GLN A 1 149 ? 49.620 -30.469 -5.039 1.00 80.49 440 GLN G CA 1
ATOM 1105 C C . GLN A 1 149 ? 49.062 -31.904 -5.165 1.00 81.38 440 GLN G C 1
ATOM 1106 O O . GLN A 1 149 ? 49.116 -32.679 -4.207 1.00 79.99 440 GLN G O 1
ATOM 1112 N N . GLY A 1 150 ? 48.542 -32.228 -6.348 1.00 76.87 441 GLY G N 1
ATOM 1113 C CA . GLY A 1 150 ? 47.948 -33.524 -6.660 1.00 76.19 441 GLY G CA 1
ATOM 1114 C C . GLY A 1 150 ? 48.898 -34.708 -6.696 1.00 79.61 441 GLY G C 1
ATOM 1115 O O . GLY A 1 150 ? 50.096 -34.549 -6.452 1.00 79.85 441 GLY G O 1
ATOM 1116 N N . VAL A 1 151 ? 48.389 -35.920 -6.991 1.00 75.40 442 VAL G N 1
ATOM 1117 C CA . VAL A 1 151 ? 46.984 -36.194 -7.309 1.00 74.57 442 VAL G CA 1
ATOM 1118 C C . VAL A 1 151 ? 46.322 -37.110 -6.211 1.00 78.25 442 VAL G C 1
ATOM 1119 O O . VAL A 1 151 ? 45.959 -38.270 -6.458 1.00 79.03 442 VAL G O 1
ATOM 1123 N N . ILE A 1 152 ? 46.203 -36.546 -4.975 1.00 72.57 443 ILE G N 1
ATOM 1124 C CA . ILE A 1 152 ? 45.676 -37.187 -3.747 1.00 70.88 443 ILE G CA 1
ATOM 1125 C C . ILE A 1 152 ? 44.253 -37.741 -3.929 1.00 73.03 443 ILE G C 1
ATOM 1126 O O . ILE A 1 152 ? 43.409 -37.058 -4.508 1.00 73.20 443 ILE G O 1
ATOM 1131 N N . ARG A 1 153 ? 44.001 -38.977 -3.432 1.00 66.95 444 ARG G N 1
ATOM 1132 C CA . ARG A 1 153 ? 42.705 -39.659 -3.498 1.00 64.81 444 ARG G CA 1
ATOM 1133 C C . ARG A 1 153 ? 42.304 -40.224 -2.141 1.00 66.54 444 ARG G C 1
ATOM 1134 O O . ARG A 1 153 ? 43.160 -40.665 -1.372 1.00 65.97 444 ARG G O 1
ATOM 1142 N N . CYS A 1 154 ? 40.990 -40.200 -1.852 1.00 61.79 445 CYS G N 1
ATOM 1143 C CA . CYS A 1 154 ? 40.381 -40.727 -0.623 1.00 60.53 445 CYS G CA 1
ATOM 1144 C C . CYS A 1 154 ? 39.311 -41.748 -1.012 1.00 62.53 445 CYS G C 1
ATOM 1145 O O . CYS A 1 154 ? 38.625 -41.557 -2.018 1.00 62.87 445 CYS G O 1
ATOM 1148 N N . GLN A 1 155 ? 39.145 -42.809 -0.215 1.00 57.03 446 GLN G N 1
ATOM 1149 C CA . GLN A 1 155 ? 38.105 -43.812 -0.453 1.00 56.50 446 GLN G CA 1
ATOM 1150 C C . GLN A 1 155 ? 37.552 -44.308 0.876 1.00 57.85 446 GLN G C 1
ATOM 1151 O O . GLN A 1 155 ? 38.311 -44.741 1.748 1.00 58.29 446 GLN G O 1
ATOM 1157 N N . SER A 1 156 ? 36.233 -44.192 1.050 1.00 51.34 447 SER G N 1
ATOM 1158 C CA . SER A 1 156 ? 35.551 -44.592 2.277 1.00 49.79 447 SER G CA 1
ATOM 1159 C C . SER A 1 156 ? 34.116 -45.063 1.986 1.00 49.92 447 SER G C 1
ATOM 1160 O O . SER A 1 156 ? 33.657 -44.967 0.842 1.00 48.39 447 SER G O 1
ATOM 1163 N N . ASN A 1 157 ? 33.421 -45.589 3.022 1.00 45.11 448 ASN G N 1
ATOM 1164 C CA . ASN A 1 157 ? 32.050 -46.100 2.926 1.00 44.32 448 ASN G CA 1
ATOM 1165 C C . ASN A 1 157 ? 31.064 -45.397 3.870 1.00 45.33 448 ASN G C 1
ATOM 1166 O O . ASN A 1 157 ? 31.342 -45.250 5.060 1.00 43.79 448 ASN G O 1
ATOM 1171 N N . ILE A 1 158 ? 29.902 -44.981 3.325 1.00 40.96 449 ILE G N 1
ATOM 1172 C CA . ILE A 1 158 ? 28.801 -44.359 4.066 1.00 39.31 449 ILE G CA 1
ATOM 1173 C C . ILE A 1 158 ? 28.020 -45.512 4.723 1.00 44.64 449 ILE G C 1
ATOM 1174 O O . ILE A 1 158 ? 27.345 -46.284 4.032 1.00 45.15 449 ILE G O 1
ATOM 1179 N N . THR A 1 159 ? 28.182 -45.657 6.048 1.00 40.90 450 THR G N 1
ATOM 1180 C CA . THR A 1 159 ? 27.537 -46.703 6.843 1.00 41.00 450 THR G CA 1
ATOM 1181 C C . THR A 1 159 ? 26.294 -46.185 7.543 1.00 43.47 450 THR G C 1
ATOM 1182 O O . THR A 1 159 ? 25.426 -46.985 7.904 1.00 44.49 450 THR G O 1
ATOM 1186 N N . GLY A 1 160 ? 26.202 -44.863 7.707 1.00 37.10 451 GLY G N 1
ATOM 1187 C CA . GLY A 1 160 ? 25.058 -44.226 8.353 1.00 35.55 451 GLY G CA 1
ATOM 1188 C C . GLY A 1 160 ? 24.968 -42.723 8.191 1.00 36.49 451 GLY G C 1
ATOM 1189 O O . GLY A 1 160 ? 25.844 -42.113 7.576 1.00 35.73 451 GLY G O 1
ATOM 1190 N N . ILE A 1 161 ? 23.889 -42.114 8.737 1.00 30.97 452 ILE G N 1
ATOM 1191 C CA . ILE A 1 161 ? 23.639 -40.660 8.701 1.00 28.56 452 ILE G CA 1
ATOM 1192 C C . ILE A 1 161 ? 23.158 -40.168 10.075 1.00 30.40 452 ILE G C 1
ATOM 1193 O O . ILE A 1 161 ? 22.407 -40.868 10.752 1.00 29.31 452 ILE G O 1
ATOM 1198 N N . LEU A 1 162 ? 23.569 -38.943 10.452 1.00 26.83 453 LEU G N 1
ATOM 1199 C CA . LEU A 1 162 ? 23.169 -38.246 11.674 1.00 25.93 453 LEU G CA 1
ATOM 1200 C C . LEU A 1 162 ? 22.222 -37.102 11.285 1.00 28.25 453 LEU G C 1
ATOM 1201 O O . LEU A 1 162 ? 22.650 -36.170 10.605 1.00 26.40 453 LEU G O 1
ATOM 1206 N N . LEU A 1 163 ? 20.922 -37.216 11.681 1.00 25.80 454 LEU G N 1
ATOM 1207 C CA . LEU A 1 163 ? 19.806 -36.301 11.361 1.00 25.58 454 LEU G CA 1
ATOM 1208 C C . LEU A 1 163 ? 19.135 -35.620 12.564 1.00 30.72 454 LEU G C 1
ATOM 1209 O O . LEU A 1 163 ? 19.106 -36.173 13.664 1.00 30.74 454 LEU G O 1
ATOM 1214 N N . THR A 1 164 ? 18.499 -34.463 12.313 1.00 28.23 455 THR G N 1
ATOM 1215 C CA . THR A 1 164 ? 17.696 -33.715 13.290 1.00 27.98 455 THR G CA 1
ATOM 1216 C C . THR A 1 164 ? 16.402 -33.281 12.624 1.00 31.19 455 THR G C 1
ATOM 1217 O O . THR A 1 164 ? 16.437 -32.619 11.584 1.00 30.51 455 THR G O 1
ATOM 1221 N N . ARG A 1 165 ? 15.267 -33.688 13.207 1.00 27.41 456 ARG G N 1
ATOM 1222 C CA . ARG A 1 165 ? 13.934 -33.369 12.706 1.00 26.90 456 ARG G CA 1
ATOM 1223 C C . ARG A 1 165 ? 13.513 -31.954 13.140 1.00 29.71 456 ARG G C 1
ATOM 1224 O O . ARG A 1 165 ? 13.762 -31.545 14.277 1.00 27.72 456 ARG G O 1
ATOM 1232 N N . ASP A 1 166 ? 12.885 -31.214 12.218 1.00 27.48 457 ASP G N 1
ATOM 1233 C CA . ASP A 1 166 ? 12.388 -29.862 12.455 1.00 27.23 457 ASP G CA 1
ATOM 1234 C C . ASP A 1 166 ? 11.170 -29.878 13.365 1.00 34.38 457 ASP G C 1
ATOM 1235 O O . ASP A 1 166 ? 10.257 -30.696 13.176 1.00 35.26 457 ASP G O 1
ATOM 1240 N N . GLY A 1 167 ? 11.165 -28.967 14.336 1.00 32.24 458 GLY G N 1
ATOM 1241 C CA . GLY A 1 167 ? 10.082 -28.834 15.305 1.00 32.93 458 GLY G CA 1
ATOM 1242 C C . GLY A 1 167 ? 8.921 -27.948 14.891 1.00 39.19 458 GLY G C 1
ATOM 1243 O O . GLY A 1 167 ? 8.963 -27.265 13.862 1.00 38.03 458 GLY G O 1
ATOM 1244 N N . GLY A 1 168 ? 7.877 -27.989 15.705 1.00 39.01 459 GLY G N 1
ATOM 1245 C CA . GLY A 1 168 ? 6.682 -27.182 15.527 1.00 40.62 459 GLY G CA 1
ATOM 1246 C C . GLY A 1 168 ? 5.464 -27.842 14.923 1.00 49.88 459 GLY G C 1
ATOM 1247 O O . GLY A 1 168 ? 5.566 -28.794 14.146 1.00 50.17 459 GLY G O 1
ATOM 1248 N N . SER A 1 169 ? 4.296 -27.302 15.302 1.00 49.92 460 SER G N 1
ATOM 1249 C CA . SER A 1 169 ? 2.954 -27.667 14.851 1.00 51.91 460 SER G CA 1
ATOM 1250 C C . SER A 1 169 ? 2.663 -26.853 13.594 1.00 58.35 460 SER G C 1
ATOM 1251 O O . SER A 1 169 ? 2.033 -27.360 12.664 1.00 59.34 460 SER G O 1
ATOM 1254 N N . GLY A 1 170 ? 3.222 -25.648 13.581 1.00 55.34 461 GLY G N 1
ATOM 1255 C CA . GLY A 1 170 ? 3.089 -24.684 12.508 1.00 56.24 461 GLY G CA 1
ATOM 1256 C C . GLY A 1 170 ? 3.676 -25.243 11.238 1.00 62.50 461 GLY G C 1
ATOM 1257 O O . GLY A 1 170 ? 3.265 -24.886 10.139 1.00 62.44 461 GLY G O 1
ATOM 1258 N N . SER A 1 171 ? 4.629 -26.147 11.419 1.00 60.43 462 SER G N 1
ATOM 1259 C CA . SER A 1 171 ? 5.161 -26.941 10.338 1.00 61.46 462 SER G CA 1
ATOM 1260 C C . SER A 1 171 ? 4.203 -28.086 10.045 1.00 66.47 462 SER G C 1
ATOM 1261 O O . SER A 1 171 ? 4.339 -29.165 10.601 1.00 66.46 462 SER G O 1
ATOM 1264 N N . GLY A 1 172 ? 3.227 -27.844 9.177 1.00 62.90 463 GLY G N 1
ATOM 1265 C CA . GLY A 1 172 ? 2.317 -28.891 8.761 1.00 63.33 463 GLY G CA 1
ATOM 1266 C C . GLY A 1 172 ? 2.820 -29.586 7.511 1.00 65.85 463 GLY G C 1
ATOM 1267 O O . GLY A 1 172 ? 4.009 -29.578 7.231 1.00 65.34 463 GLY G O 1
ATOM 1268 N N . THR A 1 173 ? 1.907 -30.182 6.753 1.00 61.35 464 THR G N 1
ATOM 1269 C CA . THR A 1 173 ? 2.249 -30.894 5.530 1.00 61.34 464 THR G CA 1
ATOM 1270 C C . THR A 1 173 ? 3.278 -32.005 5.765 1.00 62.35 464 THR G C 1
ATOM 1271 O O . THR A 1 173 ? 3.001 -32.961 6.477 1.00 63.02 464 THR G O 1
ATOM 1275 N N . CYS A 1 174 ? 4.456 -31.885 5.165 1.00 54.86 465 CYS G N 1
ATOM 1276 C CA . CYS A 1 174 ? 5.455 -32.947 5.199 1.00 52.69 465 CYS G CA 1
ATOM 1277 C C . CYS A 1 174 ? 6.304 -32.870 6.458 1.00 49.22 465 CYS G C 1
ATOM 1278 O O . CYS A 1 174 ? 6.043 -32.059 7.330 1.00 47.78 465 CYS G O 1
ATOM 1281 N N . GLU A 1 175 ? 7.310 -33.724 6.554 1.00 40.95 466 GLU G N 1
ATOM 1282 C CA . GLU A 1 175 ? 8.209 -33.706 7.691 1.00 37.74 466 GLU G CA 1
ATOM 1283 C C . GLU A 1 175 ? 9.624 -33.450 7.212 1.00 37.94 466 GLU G C 1
ATOM 1284 O O . GLU A 1 175 ? 10.039 -33.996 6.206 1.00 38.02 466 GLU G O 1
ATOM 1290 N N . THR A 1 176 ? 10.358 -32.609 7.932 1.00 30.64 467 THR G N 1
ATOM 1291 C CA . THR A 1 176 ? 11.699 -32.199 7.505 1.00 28.28 467 THR G CA 1
ATOM 1292 C C . THR A 1 176 ? 12.840 -32.646 8.431 1.00 27.85 467 THR G C 1
ATOM 1293 O O . THR A 1 176 ? 12.763 -32.506 9.651 1.00 25.80 467 THR G O 1
ATOM 1297 N N . PHE A 1 177 ? 13.894 -33.186 7.821 1.00 24.45 468 PHE G N 1
ATOM 1298 C CA . PHE A 1 177 ? 15.082 -33.684 8.521 1.00 24.16 468 PHE G CA 1
ATOM 1299 C C . PHE A 1 177 ? 16.314 -32.989 7.956 1.00 29.19 468 PHE G C 1
ATOM 1300 O O . PHE A 1 177 ? 16.362 -32.707 6.760 1.00 29.92 468 PHE G O 1
ATOM 1308 N N . ARG A 1 178 ? 17.287 -32.667 8.811 1.00 25.98 469 ARG G N 1
ATOM 1309 C CA . ARG A 1 178 ? 18.511 -31.983 8.381 1.00 26.16 469 ARG G CA 1
ATOM 1310 C C . ARG A 1 178 ? 19.721 -32.665 9.033 1.00 32.19 469 ARG G C 1
ATOM 1311 O O . ARG A 1 178 ? 19.603 -33.099 10.181 1.00 31.64 469 ARG G O 1
ATOM 1319 N N . PRO A 1 179 ? 20.878 -32.804 8.336 1.00 30.88 470 PRO G N 1
ATOM 1320 C CA . PRO A 1 179 ? 22.034 -33.483 8.963 1.00 31.69 470 PRO G CA 1
ATOM 1321 C C . PRO A 1 179 ? 22.807 -32.673 10.004 1.00 38.94 470 PRO G C 1
ATOM 1322 O O . PRO A 1 179 ? 22.835 -31.441 9.939 1.00 38.02 470 PRO G O 1
ATOM 1326 N N . GLY A 1 180 ? 23.420 -33.376 10.955 1.00 39.06 471 GLY G N 1
ATOM 1327 C CA . GLY A 1 180 ? 24.211 -32.740 11.999 1.00 40.67 471 GLY G CA 1
ATOM 1328 C C . GLY A 1 180 ? 24.159 -33.423 13.345 1.00 51.16 471 GLY G C 1
ATOM 1329 O O . GLY A 1 180 ? 24.948 -34.333 13.604 1.00 51.66 471 GLY G O 1
ATOM 1330 N N . GLY A 1 181 ? 23.277 -32.934 14.215 1.00 52.44 472 GLY G N 1
ATOM 1331 C CA . GLY A 1 181 ? 23.096 -33.467 15.563 1.00 54.86 472 GLY G CA 1
ATOM 1332 C C . GLY A 1 181 ? 23.239 -32.472 16.707 1.00 62.93 472 GLY G C 1
ATOM 1333 O O . GLY A 1 181 ? 22.891 -31.301 16.547 1.00 61.06 472 GLY G O 1
ATOM 1334 N N . GLY A 1 182 ? 23.729 -32.926 17.874 1.00 64.16 473 GLY G N 1
ATOM 1335 C CA . GLY A 1 182 ? 24.148 -34.304 18.143 1.00 66.80 473 GLY G CA 1
ATOM 1336 C C . GLY A 1 182 ? 25.647 -34.525 18.030 1.00 75.34 473 GLY G C 1
ATOM 1337 O O . GLY A 1 182 ? 26.211 -34.438 16.932 1.00 74.59 473 GLY G O 1
ATOM 1338 N N . ASP A 1 183 ? 26.304 -34.830 19.169 1.00 75.83 474 ASP G N 1
ATOM 1339 C CA . ASP A 1 183 ? 27.755 -35.034 19.220 1.00 77.91 474 ASP G CA 1
ATOM 1340 C C . ASP A 1 183 ? 28.263 -36.485 19.186 1.00 86.15 474 ASP G C 1
ATOM 1341 O O . ASP A 1 183 ? 29.040 -36.837 18.292 1.00 86.40 474 ASP G O 1
ATOM 1346 N N . MET A 1 184 ? 27.845 -37.317 20.157 1.00 85.41 475 MET G N 1
ATOM 1347 C CA . MET A 1 184 ? 28.295 -38.709 20.271 1.00 87.30 475 MET G CA 1
ATOM 1348 C C . MET A 1 184 ? 27.605 -39.696 19.329 1.00 91.76 475 MET G C 1
ATOM 1349 O O . MET A 1 184 ? 26.437 -39.514 18.979 1.00 91.01 475 MET G O 1
ATOM 1354 N N . ARG A 1 185 ? 28.342 -40.746 18.929 1.00 89.30 476 ARG G N 1
ATOM 1355 C CA . ARG A 1 185 ? 27.870 -41.811 18.041 1.00 89.94 476 ARG G CA 1
ATOM 1356 C C . ARG A 1 185 ? 27.459 -43.080 18.811 1.00 95.58 476 ARG G C 1
ATOM 1357 O O . ARG A 1 185 ? 27.820 -43.233 19.982 1.00 95.78 476 ARG G O 1
ATOM 1365 N N . ASP A 1 186 ? 26.703 -43.979 18.137 1.00 92.82 477 ASP G N 1
ATOM 1366 C CA . ASP A 1 186 ? 26.170 -45.252 18.652 1.00 122.26 477 ASP G CA 1
ATOM 1367 C C . ASP A 1 186 ? 27.224 -46.183 19.267 1.00 140.38 477 ASP G C 1
ATOM 1368 O O . ASP A 1 186 ? 26.876 -47.135 19.970 1.00 96.44 477 ASP G O 1
ATOM 1373 N N . GLN B 2 1 ? 21.448 -11.396 41.802 1.00 39.99 1 GLN H N 1
ATOM 1374 C CA . GLN B 2 1 ? 20.025 -11.606 42.026 1.00 38.90 1 GLN H CA 1
ATOM 1375 C C . GLN B 2 1 ? 19.139 -11.716 40.728 1.00 41.44 1 GLN H C 1
ATOM 1376 O O . GLN B 2 1 ? 18.134 -11.009 40.633 1.00 41.49 1 GLN H O 1
ATOM 1382 N N . VAL B 2 2 ? 19.441 -12.616 39.748 1.00 36.10 2 VAL H N 1
ATOM 1383 C CA . VAL B 2 2 ? 20.549 -13.582 39.622 1.00 36.49 2 VAL H CA 1
ATOM 1384 C C . VAL B 2 2 ? 20.703 -14.005 38.112 1.00 39.23 2 VAL H C 1
ATOM 1385 O O . VAL B 2 2 ? 20.277 -13.233 37.244 1.00 38.03 2 VAL H O 1
ATOM 1389 N N . GLN B 2 3 ? 21.331 -15.177 37.803 1.00 35.52 3 GLN H N 1
ATOM 1390 C CA . GLN B 2 3 ? 21.545 -15.710 36.442 1.00 33.99 3 GLN H CA 1
ATOM 1391 C C . GLN B 2 3 ? 20.233 -16.215 35.807 1.00 35.87 3 GLN H C 1
ATOM 1392 O O . GLN B 2 3 ? 19.339 -16.639 36.544 1.00 37.10 3 GLN H O 1
ATOM 1398 N N . LEU B 2 4 ? 20.081 -16.188 34.469 1.00 28.72 4 LEU H N 1
ATOM 1399 C CA . LEU B 2 4 ? 20.997 -15.701 33.438 1.00 27.14 4 LEU H CA 1
ATOM 1400 C C . LEU B 2 4 ? 20.600 -14.285 32.951 1.00 26.85 4 LEU H C 1
ATOM 1401 O O . LEU B 2 4 ? 19.424 -13.930 33.039 1.00 26.79 4 LEU H O 1
ATOM 1406 N N . VAL B 2 5 ? 21.583 -13.453 32.521 1.00 19.47 5 VAL H N 1
ATOM 1407 C CA . VAL B 2 5 ? 21.355 -12.050 32.124 1.00 17.23 5 VAL H CA 1
ATOM 1408 C C . VAL B 2 5 ? 20.893 -11.829 30.689 1.00 18.71 5 VAL H C 1
ATOM 1409 O O . VAL B 2 5 ? 21.570 -12.236 29.747 1.00 17.63 5 VAL H O 1
ATOM 1413 N N . GLN B 2 6 ? 19.768 -11.111 30.539 1.00 16.28 6 GLN H N 1
ATOM 1414 C CA . GLN B 2 6 ? 19.194 -10.760 29.246 1.00 15.94 6 GLN H CA 1
ATOM 1415 C C . GLN B 2 6 ? 19.395 -9.281 28.887 1.00 19.33 6 GLN H C 1
ATOM 1416 O O . GLN B 2 6 ? 19.605 -8.440 29.771 1.00 18.53 6 GLN H O 1
ATOM 1422 N N . SER B 2 7 ? 19.368 -8.990 27.569 1.00 17.58 7 SER H N 1
ATOM 1423 C CA . SER B 2 7 ? 19.547 -7.664 26.973 1.00 18.24 7 SER H CA 1
ATOM 1424 C C . SER B 2 7 ? 18.420 -6.685 27.374 1.00 22.36 7 SER H C 1
ATOM 1425 O O . SER B 2 7 ? 17.302 -7.105 27.710 1.00 22.01 7 SER H O 1
ATOM 1428 N N . GLY B 2 8 ? 18.740 -5.393 27.342 1.00 21.21 8 GLY H N 1
ATOM 1429 C CA . GLY B 2 8 ? 17.812 -4.316 27.672 1.00 21.34 8 GLY H CA 1
ATOM 1430 C C . GLY B 2 8 ? 16.646 -4.246 26.711 1.00 23.65 8 GLY H C 1
ATOM 1431 O O . GLY B 2 8 ? 16.796 -4.567 25.525 1.00 23.70 8 GLY H O 1
ATOM 1432 N N . SER B 2 9 ? 15.464 -3.878 27.237 1.00 20.48 9 SER H N 1
ATOM 1433 C CA . SER B 2 9 ? 14.224 -3.766 26.478 1.00 20.13 9 SER H CA 1
ATOM 1434 C C . SER B 2 9 ? 14.337 -2.655 25.443 1.00 24.07 9 SER H C 1
ATOM 1435 O O . SER B 2 9 ? 15.062 -1.682 25.670 1.00 25.57 9 SER H O 1
ATOM 1438 N N . GLY B 2 10 ? 13.692 -2.832 24.292 1.00 20.29 10 GLY H N 1
ATOM 1439 C CA . GLY B 2 10 ? 13.792 -1.855 23.218 1.00 19.84 10 GLY H CA 1
ATOM 1440 C C . GLY B 2 10 ? 12.565 -1.644 22.368 1.00 20.87 10 GLY H C 1
ATOM 1441 O O . GLY B 2 10 ? 11.633 -2.450 22.369 1.00 19.98 10 GLY H O 1
ATOM 1442 N N . VAL B 2 11 ? 12.569 -0.511 21.660 1.00 18.57 11 VAL H N 1
ATOM 1443 C CA . VAL B 2 11 ? 11.551 -0.084 20.700 1.00 17.94 11 VAL H CA 1
ATOM 1444 C C . VAL B 2 11 ? 12.232 -0.203 19.346 1.00 20.31 11 VAL H C 1
ATOM 1445 O O . VAL B 2 11 ? 13.272 0.432 19.122 1.00 20.52 11 VAL H O 1
ATOM 1449 N N . LYS B 2 12 ? 11.690 -1.067 18.480 1.00 18.08 12 LYS H N 1
ATOM 1450 C CA . LYS B 2 12 ? 12.230 -1.303 17.144 1.00 18.39 12 LYS H CA 1
ATOM 1451 C C . LYS B 2 12 ? 11.239 -0.899 16.079 1.00 23.37 12 LYS H C 1
ATOM 1452 O O . LYS B 2 12 ? 10.032 -0.952 16.315 1.00 23.41 12 LYS H O 1
ATOM 1458 N N . LYS B 2 13 ? 11.761 -0.460 14.924 1.00 21.91 13 LYS H N 1
ATOM 1459 C CA . LYS B 2 13 ? 11.022 0.028 13.766 1.00 22.27 13 LYS H CA 1
ATOM 1460 C C . LYS B 2 13 ? 10.590 -1.120 12.822 1.00 27.53 13 LYS H C 1
ATOM 1461 O O . LYS B 2 13 ? 11.429 -1.961 12.495 1.00 27.31 13 LYS H O 1
ATOM 1467 N N . PRO B 2 14 ? 9.314 -1.162 12.341 1.00 26.56 14 PRO H N 1
ATOM 1468 C CA . PRO B 2 14 ? 8.904 -2.252 11.427 1.00 26.85 14 PRO H CA 1
ATOM 1469 C C . PRO B 2 14 ? 9.845 -2.452 10.244 1.00 32.66 14 PRO H C 1
ATOM 1470 O O . PRO B 2 14 ? 10.245 -1.482 9.607 1.00 33.10 14 PRO H O 1
ATOM 1474 N N . GLY B 2 15 ? 10.237 -3.702 10.016 1.00 30.11 15 GLY H N 1
ATOM 1475 C CA . GLY B 2 15 ? 11.158 -4.078 8.946 1.00 30.67 15 GLY H CA 1
ATOM 1476 C C . GLY B 2 15 ? 12.603 -4.223 9.388 1.00 34.06 15 GLY H C 1
ATOM 1477 O O . GLY B 2 15 ? 13.387 -4.879 8.701 1.00 33.99 15 GLY H O 1
ATOM 1478 N N . ALA B 2 16 ? 12.969 -3.621 10.546 1.00 29.63 16 ALA H N 1
ATOM 1479 C CA . ALA B 2 16 ? 14.327 -3.681 11.097 1.00 28.78 16 ALA H CA 1
ATOM 1480 C C . ALA B 2 16 ? 14.661 -5.049 11.705 1.00 31.87 16 ALA H C 1
ATOM 1481 O O . ALA B 2 16 ? 13.906 -6.017 11.532 1.00 31.12 16 ALA H O 1
ATOM 1483 N N . SER B 2 17 ? 15.805 -5.124 12.407 1.00 27.99 17 SER H N 1
ATOM 1484 C CA . SER B 2 17 ? 16.298 -6.337 13.063 1.00 26.85 17 SER H CA 1
ATOM 1485 C C . SER B 2 17 ? 16.662 -6.033 14.520 1.00 30.27 17 SER H C 1
ATOM 1486 O O . SER B 2 17 ? 16.834 -4.864 14.864 1.00 30.03 17 SER H O 1
ATOM 1489 N N . VAL B 2 18 ? 16.752 -7.070 15.376 1.00 26.69 18 VAL H N 1
ATOM 1490 C CA . VAL B 2 18 ? 17.116 -6.913 16.791 1.00 26.26 18 VAL H CA 1
ATOM 1491 C C . VAL B 2 18 ? 17.959 -8.077 17.331 1.00 30.51 18 VAL H C 1
ATOM 1492 O O . VAL B 2 18 ? 17.537 -9.231 17.265 1.00 29.92 18 VAL H O 1
ATOM 1496 N N . ARG B 2 19 ? 19.159 -7.759 17.842 1.00 28.08 19 ARG H N 1
ATOM 1497 C CA . ARG B 2 19 ? 20.092 -8.710 18.444 1.00 28.53 19 ARG H CA 1
ATOM 1498 C C . ARG B 2 19 ? 19.809 -8.801 19.958 1.00 35.01 19 ARG H C 1
ATOM 1499 O O . ARG B 2 19 ? 20.341 -8.010 20.755 1.00 36.69 19 ARG H O 1
ATOM 1507 N N . VAL B 2 20 ? 18.909 -9.727 20.333 1.00 31.14 20 VAL H N 1
ATOM 1508 C CA . VAL B 2 20 ? 18.540 -9.987 21.730 1.00 31.40 20 VAL H CA 1
ATOM 1509 C C . VAL B 2 20 ? 19.600 -10.969 22.265 1.00 36.86 20 VAL H C 1
ATOM 1510 O O . VAL B 2 20 ? 19.855 -11.997 21.637 1.00 36.94 20 VAL H O 1
ATOM 1514 N N . SER B 2 21 ? 20.251 -10.626 23.385 1.00 34.22 21 SER H N 1
ATOM 1515 C CA . SER B 2 21 ? 21.326 -11.446 23.938 1.00 34.38 21 SER H CA 1
ATOM 1516 C C . SER B 2 21 ? 20.996 -12.089 25.288 1.00 37.59 21 SER H C 1
ATOM 1517 O O . SER B 2 21 ? 20.059 -11.675 25.966 1.00 36.77 21 SER H O 1
ATOM 1520 N N . CYS B 2 22 ? 21.766 -13.128 25.655 1.00 34.07 22 CYS H N 1
ATOM 1521 C CA . CYS B 2 22 ? 21.637 -13.865 26.908 1.00 33.41 22 CYS H CA 1
ATOM 1522 C C . CYS B 2 22 ? 23.001 -14.365 27.366 1.00 33.30 22 CYS H C 1
ATOM 1523 O O . CYS B 2 22 ? 23.747 -14.917 26.557 1.00 33.18 22 CYS H O 1
ATOM 1526 N N . TRP B 2 23 ? 23.334 -14.150 28.652 1.00 26.64 23 TRP H N 1
ATOM 1527 C CA . TRP B 2 23 ? 24.634 -14.533 29.196 1.00 25.85 23 TRP H CA 1
ATOM 1528 C C . TRP B 2 23 ? 24.634 -14.925 30.649 1.00 28.98 23 TRP H C 1
ATOM 1529 O O . TRP B 2 23 ? 23.903 -14.343 31.446 1.00 28.16 23 TRP H O 1
ATOM 1540 N N . THR B 2 24 ? 25.490 -15.910 30.987 1.00 25.86 24 THR H N 1
ATOM 1541 C CA . THR B 2 24 ? 25.651 -16.492 32.321 1.00 26.13 24 THR H CA 1
ATOM 1542 C C . THR B 2 24 ? 27.133 -16.773 32.689 1.00 31.41 24 THR H C 1
ATOM 1543 O O . THR B 2 24 ? 28.032 -16.283 32.003 1.00 30.84 24 THR H O 1
ATOM 1547 N N . SER B 2 25 ? 27.371 -17.528 33.789 1.00 29.57 25 SER H N 1
ATOM 1548 C CA . SER B 2 25 ? 28.697 -17.916 34.290 1.00 31.13 25 SER H CA 1
ATOM 1549 C C . SER B 2 25 ? 29.173 -19.231 33.663 1.00 36.04 25 SER H C 1
ATOM 1550 O O . SER B 2 25 ? 28.340 -20.055 33.272 1.00 34.91 25 SER H O 1
ATOM 1553 N N . GLU B 2 26 ? 30.510 -19.440 33.614 1.00 34.25 26 GLU H N 1
ATOM 1554 C CA . GLU B 2 26 ? 31.168 -20.644 33.086 1.00 35.02 26 GLU H CA 1
ATOM 1555 C C . GLU B 2 26 ? 30.556 -21.938 33.653 1.00 40.81 26 GLU H C 1
ATOM 1556 O O . GLU B 2 26 ? 30.191 -22.831 32.884 1.00 39.41 26 GLU H O 1
ATOM 1562 N N . ASP B 2 27 ? 30.436 -22.016 34.996 1.00 39.37 27 ASP H N 1
ATOM 1563 C CA . ASP B 2 27 ? 29.892 -23.169 35.707 1.00 39.90 27 ASP H CA 1
ATOM 1564 C C . ASP B 2 27 ? 28.406 -23.424 35.407 1.00 42.91 27 ASP H C 1
ATOM 1565 O O . ASP B 2 27 ? 27.984 -24.583 35.377 1.00 42.21 27 ASP H O 1
ATOM 1570 N N . ILE B 2 28 ? 27.641 -22.358 35.094 1.00 38.87 28 ILE H N 1
ATOM 1571 C CA . ILE B 2 28 ? 26.231 -22.484 34.700 1.00 37.50 28 ILE H CA 1
ATOM 1572 C C . ILE B 2 28 ? 26.172 -22.883 33.205 1.00 38.71 28 ILE H C 1
ATOM 1573 O O . ILE B 2 28 ? 25.363 -23.737 32.833 1.00 38.24 28 ILE H O 1
ATOM 1578 N N . PHE B 2 29 ? 27.080 -22.315 32.380 1.00 32.76 29 PHE H N 1
ATOM 1579 C CA . PHE B 2 29 ? 27.176 -22.573 30.943 1.00 31.07 29 PHE H CA 1
ATOM 1580 C C . PHE B 2 29 ? 27.702 -23.969 30.606 1.00 34.06 29 PHE H C 1
ATOM 1581 O O . PHE B 2 29 ? 27.231 -24.571 29.638 1.00 33.11 29 PHE H O 1
ATOM 1589 N N . GLU B 2 30 ? 28.696 -24.471 31.369 1.00 29.83 30 GLU H N 1
ATOM 1590 C CA . GLU B 2 30 ? 29.263 -25.800 31.142 1.00 29.05 30 GLU H CA 1
ATOM 1591 C C . GLU B 2 30 ? 28.272 -26.932 31.500 1.00 29.49 30 GLU H C 1
ATOM 1592 O O . GLU B 2 30 ? 28.463 -28.071 31.054 1.00 30.12 30 GLU H O 1
ATOM 1598 N N . ARG B 2 31 ? 27.186 -26.602 32.245 1.00 22.08 31 ARG H N 1
ATOM 1599 C CA . ARG B 2 31 ? 26.137 -27.547 32.655 1.00 20.34 31 ARG H CA 1
ATOM 1600 C C . ARG B 2 31 ? 24.839 -27.445 31.810 1.00 19.84 31 ARG H C 1
ATOM 1601 O O . ARG B 2 31 ? 23.825 -28.066 32.147 1.00 18.90 31 ARG H O 1
ATOM 1609 N N . THR B 2 32 ? 24.886 -26.683 30.704 1.00 15.05 32 THR H N 1
ATOM 1610 C CA . THR B 2 32 ? 23.748 -26.489 29.805 1.00 14.23 32 THR H CA 1
ATOM 1611 C C . THR B 2 32 ? 23.911 -27.254 28.499 1.00 15.35 32 THR H C 1
ATOM 1612 O O . THR B 2 32 ? 24.923 -27.069 27.813 1.00 14.52 32 THR H O 1
ATOM 1616 N N . GLU B 2 33 ? 22.884 -28.049 28.112 1.00 14.46 33 GLU H N 1
ATOM 1617 C CA . GLU B 2 33 ? 22.878 -28.711 26.806 1.00 14.29 33 GLU H CA 1
ATOM 1618 C C . GLU B 2 33 ? 22.367 -27.685 25.772 1.00 15.59 33 GLU H C 1
ATOM 1619 O O . GLU B 2 33 ? 23.086 -27.319 24.840 1.00 14.97 33 GLU H O 1
ATOM 1625 N N . LEU B 2 34 ? 21.136 -27.194 25.989 1.00 14.81 34 LEU H N 1
ATOM 1626 C CA . LEU B 2 34 ? 20.473 -26.236 25.117 1.00 14.53 34 LEU H CA 1
ATOM 1627 C C . LEU B 2 34 ? 20.217 -24.897 25.798 1.00 16.60 34 LEU H C 1
ATOM 1628 O O . LEU B 2 34 ? 20.335 -24.756 27.020 1.00 16.44 34 LEU H O 1
ATOM 1633 N N . ILE B 2 35 ? 19.898 -23.906 24.950 1.00 17.00 35 ILE H N 1
ATOM 1634 C CA . ILE B 2 35 ? 19.441 -22.554 25.237 1.00 17.02 35 ILE H CA 1
ATOM 1635 C C . ILE B 2 35 ? 18.252 -22.393 24.287 1.00 18.38 35 ILE H C 1
ATOM 1636 O O . ILE B 2 35 ? 18.419 -22.463 23.061 1.00 17.91 35 ILE H O 1
ATOM 1641 N N . HIS B 2 36 A 17.051 -22.277 24.864 1.00 17.45 35 HIS H N 1
ATOM 1642 C CA . HIS B 2 36 A 15.797 -22.137 24.126 1.00 17.50 35 HIS H CA 1
ATOM 1643 C C . HIS B 2 36 A 15.330 -20.705 24.188 1.00 17.94 35 HIS H C 1
ATOM 1644 O O . HIS B 2 36 A 15.561 -20.031 25.193 1.00 17.57 35 HIS H O 1
ATOM 1651 N N . TRP B 2 37 ? 14.626 -20.259 23.139 1.00 16.71 36 TRP H N 1
ATOM 1652 C CA . TRP B 2 37 ? 14.005 -18.939 23.093 1.00 16.46 36 TRP H CA 1
ATOM 1653 C C . TRP B 2 37 ? 12.518 -19.135 22.951 1.00 17.44 36 TRP H C 1
ATOM 1654 O O . TRP B 2 37 ? 12.064 -19.863 22.069 1.00 17.19 36 TRP H O 1
ATOM 1665 N N . VAL B 2 38 ? 11.775 -18.563 23.892 1.00 16.37 37 VAL H N 1
ATOM 1666 C CA . VAL B 2 38 ? 10.320 -18.631 23.972 1.00 16.57 37 VAL H CA 1
ATOM 1667 C C . VAL B 2 38 ? 9.782 -17.202 24.113 1.00 18.02 37 VAL H C 1
ATOM 1668 O O . VAL B 2 38 ? 10.448 -16.382 24.749 1.00 17.32 37 VAL H O 1
ATOM 1672 N N . ARG B 2 39 ? 8.632 -16.881 23.459 1.00 15.55 38 ARG H N 1
ATOM 1673 C CA . ARG B 2 39 ? 8.034 -15.535 23.507 1.00 15.41 38 ARG H CA 1
ATOM 1674 C C . ARG B 2 39 ? 6.614 -15.442 24.130 1.00 20.42 38 ARG H C 1
ATOM 1675 O O . ARG B 2 39 ? 5.892 -16.437 24.202 1.00 20.93 38 ARG H O 1
ATOM 1683 N N . GLN B 2 40 ? 6.221 -14.225 24.553 1.00 17.86 39 GLN H N 1
ATOM 1684 C CA . GLN B 2 40 ? 4.902 -13.939 25.103 1.00 17.38 39 GLN H CA 1
ATOM 1685 C C . GLN B 2 40 ? 4.463 -12.503 24.797 1.00 23.14 39 GLN H C 1
ATOM 1686 O O . GLN B 2 40 ? 5.029 -11.539 25.327 1.00 23.24 39 GLN H O 1
ATOM 1692 N N . ALA B 2 41 ? 3.434 -12.368 23.957 1.00 22.86 40 ALA H N 1
ATOM 1693 C CA . ALA B 2 41 ? 2.825 -11.076 23.648 1.00 23.47 40 ALA H CA 1
ATOM 1694 C C . ALA B 2 41 ? 1.827 -10.788 24.786 1.00 27.10 40 ALA H C 1
ATOM 1695 O O . ALA B 2 41 ? 1.283 -11.758 25.331 1.00 26.99 40 ALA H O 1
ATOM 1697 N N . PRO B 2 42 ? 1.584 -9.513 25.202 1.00 25.00 41 PRO H N 1
ATOM 1698 C CA . PRO B 2 42 ? 0.612 -9.280 26.294 1.00 24.88 41 PRO H CA 1
ATOM 1699 C C . PRO B 2 42 ? -0.788 -9.735 25.897 1.00 28.59 41 PRO H C 1
ATOM 1700 O O . PRO B 2 42 ? -1.278 -9.360 24.831 1.00 28.83 41 PRO H O 1
ATOM 1704 N N . GLY B 2 43 ? -1.375 -10.601 26.718 1.00 26.38 42 GLY H N 1
ATOM 1705 C CA . GLY B 2 43 ? -2.702 -11.174 26.488 1.00 26.67 42 GLY H CA 1
ATOM 1706 C C . GLY B 2 43 ? -2.665 -12.477 25.711 1.00 30.23 42 GLY H C 1
ATOM 1707 O O . GLY B 2 43 ? -3.701 -12.961 25.236 1.00 30.73 42 GLY H O 1
ATOM 1708 N N . GLN B 2 44 ? -1.453 -13.047 25.579 1.00 25.62 43 GLN H N 1
ATOM 1709 C CA . GLN B 2 44 ? -1.163 -14.293 24.874 1.00 24.61 43 GLN H CA 1
ATOM 1710 C C . GLN B 2 44 ? -0.292 -15.176 25.782 1.00 24.12 43 GLN H C 1
ATOM 1711 O O . GLN B 2 44 ? 0.182 -14.713 26.819 1.00 23.50 43 GLN H O 1
ATOM 1717 N N . GLY B 2 45 ? -0.110 -16.435 25.404 1.00 20.24 44 GLY H N 1
ATOM 1718 C CA . GLY B 2 45 ? 0.684 -17.372 26.188 1.00 19.64 44 GLY H CA 1
ATOM 1719 C C . GLY B 2 45 ? 2.154 -17.462 25.817 1.00 21.44 44 GLY H C 1
ATOM 1720 O O . GLY B 2 45 ? 2.660 -16.677 24.997 1.00 20.88 44 GLY H O 1
ATOM 1721 N N . LEU B 2 46 ? 2.848 -18.450 26.442 1.00 18.13 45 LEU H N 1
ATOM 1722 C CA . LEU B 2 46 ? 4.271 -18.767 26.241 1.00 15.92 45 LEU H CA 1
ATOM 1723 C C . LEU B 2 46 ? 4.387 -19.565 24.940 1.00 18.16 45 LEU H C 1
ATOM 1724 O O . LEU B 2 46 ? 3.738 -20.600 24.788 1.00 19.13 45 LEU H O 1
ATOM 1729 N N . GLU B 2 47 ? 5.146 -19.046 23.979 1.00 14.77 46 GLU H N 1
ATOM 1730 C CA . GLU B 2 47 ? 5.310 -19.665 22.668 1.00 14.69 46 GLU H CA 1
ATOM 1731 C C . GLU B 2 47 ? 6.778 -19.932 22.432 1.00 15.78 46 GLU H C 1
ATOM 1732 O O . GLU B 2 47 ? 7.584 -19.021 22.572 1.00 15.15 46 GLU H O 1
ATOM 1738 N N . TRP B 2 48 ? 7.119 -21.180 22.065 1.00 15.64 47 TRP H N 1
ATOM 1739 C CA . TRP B 2 48 ? 8.478 -21.607 21.769 1.00 15.33 47 TRP H CA 1
ATOM 1740 C C . TRP B 2 48 ? 8.869 -21.118 20.367 1.00 17.73 47 TRP H C 1
ATOM 1741 O O . TRP B 2 48 ? 8.145 -21.358 19.396 1.00 17.56 47 TRP H O 1
ATOM 1752 N N . ILE B 2 49 ? 9.995 -20.384 20.286 1.00 17.39 48 ILE H N 1
ATOM 1753 C CA . ILE B 2 49 ? 10.540 -19.818 19.050 1.00 16.64 48 ILE H CA 1
ATOM 1754 C C . ILE B 2 49 ? 11.554 -20.769 18.426 1.00 17.29 48 ILE H C 1
ATOM 1755 O O . ILE B 2 49 ? 11.449 -21.074 17.239 1.00 17.48 48 ILE H O 1
ATOM 1760 N N . GLY B 2 50 ? 12.502 -21.242 19.231 1.00 15.28 49 GLY H N 1
ATOM 1761 C CA . GLY B 2 50 ? 13.551 -22.138 18.769 1.00 14.96 49 GLY H CA 1
ATOM 1762 C C . GLY B 2 50 ? 14.549 -22.524 19.833 1.00 15.63 49 GLY H C 1
ATOM 1763 O O . GLY B 2 50 ? 14.399 -22.164 21.000 1.00 15.86 49 GLY H O 1
ATOM 1764 N N . TRP B 2 51 ? 15.568 -23.274 19.436 1.00 14.61 50 TRP H N 1
ATOM 1765 C CA . TRP B 2 51 ? 16.655 -23.693 20.326 1.00 14.09 50 TRP H CA 1
ATOM 1766 C C . TRP B 2 51 ? 18.027 -23.591 19.686 1.00 14.97 50 TRP H C 1
ATOM 1767 O O . TRP B 2 51 ? 18.148 -23.509 18.459 1.00 14.75 50 TRP H O 1
ATOM 1778 N N . VAL B 2 52 ? 19.059 -23.601 20.535 1.00 13.60 51 VAL H N 1
ATOM 1779 C CA . VAL B 2 52 ? 20.454 -23.633 20.129 1.00 13.47 51 VAL H CA 1
ATOM 1780 C C . VAL B 2 52 ? 21.240 -24.513 21.111 1.00 15.04 51 VAL H C 1
ATOM 1781 O O . VAL B 2 52 ? 21.011 -24.444 22.319 1.00 15.10 51 VAL H O 1
ATOM 1785 N N . LYS B 2 53 ? 22.089 -25.400 20.577 1.00 15.05 52 LYS H N 1
ATOM 1786 C CA . LYS B 2 53 ? 22.948 -26.288 21.361 1.00 15.73 52 LYS H CA 1
ATOM 1787 C C . LYS B 2 53 ? 24.275 -25.590 21.703 1.00 19.20 52 LYS H C 1
ATOM 1788 O O . LYS B 2 53 ? 24.969 -25.083 20.816 1.00 19.22 52 LYS H O 1
ATOM 1794 N N . THR B 2 54 A 24.613 -25.561 23.003 1.00 17.35 52 THR H N 1
ATOM 1795 C CA . THR B 2 54 A 25.811 -24.917 23.558 1.00 17.50 52 THR H CA 1
ATOM 1796 C C . THR B 2 54 A 27.139 -25.536 23.101 1.00 21.94 52 THR H C 1
ATOM 1797 O O . THR B 2 54 A 28.184 -24.891 23.221 1.00 22.81 52 THR H O 1
ATOM 1801 N N . VAL B 2 55 B 27.100 -26.773 22.581 1.00 18.20 52 VAL H N 1
ATOM 1802 C CA . VAL B 2 55 B 28.278 -27.513 22.111 1.00 18.57 52 VAL H CA 1
ATOM 1803 C C . VAL B 2 55 B 28.459 -27.359 20.580 1.00 23.06 52 VAL H C 1
ATOM 1804 O O . VAL B 2 55 B 29.316 -26.586 20.135 1.00 24.04 52 VAL H O 1
ATOM 1808 N N . THR B 2 56 ? 27.643 -28.074 19.794 1.00 18.80 53 THR H N 1
ATOM 1809 C CA . THR B 2 56 ? 27.684 -28.074 18.331 1.00 18.84 53 THR H CA 1
ATOM 1810 C C . THR B 2 56 ? 27.295 -26.749 17.620 1.00 20.93 53 THR H C 1
ATOM 1811 O O . THR B 2 56 ? 27.744 -26.503 16.496 1.00 20.48 53 THR H O 1
ATOM 1815 N N . GLY B 2 57 ? 26.423 -25.961 18.251 1.00 17.62 54 GLY H N 1
ATOM 1816 C CA . GLY B 2 57 ? 25.903 -24.726 17.681 1.00 16.65 54 GLY H CA 1
ATOM 1817 C C . GLY B 2 57 ? 24.609 -24.913 16.921 1.00 16.46 54 GLY H C 1
ATOM 1818 O O . GLY B 2 57 ? 23.947 -23.923 16.611 1.00 15.87 54 GLY H O 1
ATOM 1819 N N . ALA B 2 58 ? 24.229 -26.190 16.628 1.00 15.18 55 ALA H N 1
ATOM 1820 C CA . ALA B 2 58 ? 23.036 -26.592 15.865 1.00 14.74 55 ALA H CA 1
ATOM 1821 C C . ALA B 2 58 ? 21.749 -25.943 16.351 1.00 14.96 55 ALA H C 1
ATOM 1822 O O . ALA B 2 58 ? 21.646 -25.600 17.529 1.00 14.82 55 ALA H O 1
ATOM 1824 N N . VAL B 2 59 ? 20.789 -25.721 15.437 1.00 13.47 56 VAL H N 1
ATOM 1825 C CA . VAL B 2 59 ? 19.540 -25.007 15.750 1.00 13.03 56 VAL H CA 1
ATOM 1826 C C . VAL B 2 59 ? 18.241 -25.761 15.380 1.00 15.27 56 VAL H C 1
ATOM 1827 O O . VAL B 2 59 ? 18.283 -26.740 14.622 1.00 15.73 56 VAL H O 1
ATOM 1831 N N . ASN B 2 60 ? 17.081 -25.256 15.880 1.00 14.37 57 ASN H N 1
ATOM 1832 C CA . ASN B 2 60 ? 15.739 -25.749 15.539 1.00 14.97 57 ASN H CA 1
ATOM 1833 C C . ASN B 2 60 ? 14.690 -24.726 15.881 1.00 16.70 57 ASN H C 1
ATOM 1834 O O . ASN B 2 60 ? 14.714 -24.194 16.977 1.00 17.48 57 ASN H O 1
ATOM 1839 N N . PHE B 2 61 ? 13.751 -24.476 14.962 1.00 15.79 58 PHE H N 1
ATOM 1840 C CA . PHE B 2 61 ? 12.703 -23.460 15.093 1.00 15.27 58 PHE H CA 1
ATOM 1841 C C . PHE B 2 61 ? 11.298 -24.041 15.133 1.00 16.27 58 PHE H C 1
ATOM 1842 O O . PHE B 2 61 ? 11.069 -25.139 14.613 1.00 16.56 58 PHE H O 1
ATOM 1850 N N . GLY B 2 62 ? 10.383 -23.284 15.749 1.00 14.38 59 GLY H N 1
ATOM 1851 C CA . GLY B 2 62 ? 8.977 -23.628 15.924 1.00 14.06 59 GLY H CA 1
ATOM 1852 C C . GLY B 2 62 ? 8.107 -23.584 14.686 1.00 15.37 59 GLY H C 1
ATOM 1853 O O . GLY B 2 62 ? 7.044 -24.204 14.676 1.00 15.58 59 GLY H O 1
ATOM 1854 N N . SER B 2 63 ? 8.517 -22.832 13.644 1.00 13.98 60 SER H N 1
ATOM 1855 C CA . SER B 2 63 ? 7.747 -22.699 12.402 1.00 14.17 60 SER H CA 1
ATOM 1856 C C . SER B 2 63 ? 8.630 -22.319 11.210 1.00 17.20 60 SER H C 1
ATOM 1857 O O . SER B 2 63 ? 9.673 -21.694 11.432 1.00 15.83 60 SER H O 1
ATOM 1860 N N . PRO B 2 64 ? 8.164 -22.560 9.941 1.00 16.92 61 PRO H N 1
ATOM 1861 C CA . PRO B 2 64 ? 8.923 -22.089 8.764 1.00 17.00 61 PRO H CA 1
ATOM 1862 C C . PRO B 2 64 ? 9.188 -20.587 8.811 1.00 18.78 61 PRO H C 1
ATOM 1863 O O . PRO B 2 64 ? 10.260 -20.167 8.375 1.00 18.12 61 PRO H O 1
ATOM 1867 N N . ASP B 2 65 ? 8.234 -19.797 9.385 1.00 15.89 62 ASP H N 1
ATOM 1868 C CA . ASP B 2 65 ? 8.296 -18.333 9.541 1.00 15.36 62 ASP H CA 1
ATOM 1869 C C . ASP B 2 65 ? 9.351 -17.833 10.573 1.00 17.05 62 ASP H C 1
ATOM 1870 O O . ASP B 2 65 ? 9.660 -16.644 10.608 1.00 16.42 62 ASP H O 1
ATOM 1875 N N . PHE B 2 66 ? 9.907 -18.733 11.389 1.00 14.81 63 PHE H N 1
ATOM 1876 C CA . PHE B 2 66 ? 10.956 -18.393 12.349 1.00 14.78 63 PHE H CA 1
ATOM 1877 C C . PHE B 2 66 ? 12.290 -18.821 11.763 1.00 17.48 63 PHE H C 1
ATOM 1878 O O . PHE B 2 66 ? 13.329 -18.280 12.141 1.00 16.90 63 PHE H O 1
ATOM 1886 N N . ARG B 2 67 ? 12.261 -19.801 10.847 1.00 16.34 64 ARG H N 1
ATOM 1887 C CA . ARG B 2 67 ? 13.457 -20.352 10.237 1.00 17.03 64 ARG H CA 1
ATOM 1888 C C . ARG B 2 67 ? 14.233 -19.333 9.417 1.00 22.37 64 ARG H C 1
ATOM 1889 O O . ARG B 2 67 ? 15.427 -19.141 9.676 1.00 23.03 64 ARG H O 1
ATOM 1897 N N . GLN B 2 68 ? 13.572 -18.679 8.446 1.00 20.34 65 GLN H N 1
ATOM 1898 C CA . GLN B 2 68 ? 14.242 -17.722 7.563 1.00 21.65 65 GLN H CA 1
ATOM 1899 C C . GLN B 2 68 ? 14.643 -16.379 8.193 1.00 25.56 65 GLN H C 1
ATOM 1900 O O . GLN B 2 68 ? 15.589 -15.752 7.699 1.00 26.95 65 GLN H O 1
ATOM 1906 N N . ARG B 2 69 ? 13.970 -15.959 9.293 1.00 19.61 66 ARG H N 1
ATOM 1907 C CA . ARG B 2 69 ? 14.294 -14.701 9.980 1.00 19.00 66 ARG H CA 1
ATOM 1908 C C . ARG B 2 69 ? 15.027 -14.795 11.307 1.00 22.56 66 ARG H C 1
ATOM 1909 O O . ARG B 2 69 ? 15.848 -13.924 11.586 1.00 22.63 66 ARG H O 1
ATOM 1917 N N . VAL B 2 70 ? 14.771 -15.847 12.109 1.00 20.21 67 VAL H N 1
ATOM 1918 C CA . VAL B 2 70 ? 15.458 -16.038 13.394 1.00 20.16 67 VAL H CA 1
ATOM 1919 C C . VAL B 2 70 ? 16.788 -16.803 13.204 1.00 23.51 67 VAL H C 1
ATOM 1920 O O . VAL B 2 70 ? 16.807 -17.862 12.570 1.00 23.57 67 VAL H O 1
ATOM 1924 N N . SER B 2 71 ? 17.891 -16.241 13.747 1.00 20.57 68 SER H N 1
ATOM 1925 C CA . SER B 2 71 ? 19.241 -16.806 13.720 1.00 20.27 68 SER H CA 1
ATOM 1926 C C . SER B 2 71 ? 19.738 -16.985 15.162 1.00 23.26 68 SER H C 1
ATOM 1927 O O . SER B 2 71 ? 19.900 -15.993 15.890 1.00 23.35 68 SER H O 1
ATOM 1930 N N . LEU B 2 72 ? 19.963 -18.255 15.578 1.00 19.76 69 LEU H N 1
ATOM 1931 C CA . LEU B 2 72 ? 20.404 -18.596 16.938 1.00 19.28 69 LEU H CA 1
ATOM 1932 C C . LEU B 2 72 ? 21.881 -19.005 17.009 1.00 22.78 69 LEU H C 1
ATOM 1933 O O . LEU B 2 72 ? 22.269 -20.036 16.474 1.00 23.85 69 LEU H O 1
ATOM 1938 N N . THR B 2 73 ? 22.712 -18.145 17.614 1.00 19.99 70 THR H N 1
ATOM 1939 C CA . THR B 2 73 ? 24.162 -18.333 17.743 1.00 19.96 70 THR H CA 1
ATOM 1940 C C . THR B 2 73 ? 24.567 -18.345 19.223 1.00 23.44 70 THR H C 1
ATOM 1941 O O . THR B 2 73 ? 23.791 -17.917 20.081 1.00 21.80 70 THR H O 1
ATOM 1945 N N . ARG B 2 74 ? 25.788 -18.827 19.517 1.00 21.60 71 ARG H N 1
ATOM 1946 C CA . ARG B 2 74 ? 26.338 -18.837 20.872 1.00 22.12 71 ARG H CA 1
ATOM 1947 C C . ARG B 2 74 ? 27.861 -18.632 20.868 1.00 29.29 71 ARG H C 1
ATOM 1948 O O . ARG B 2 74 ? 28.527 -19.007 19.899 1.00 29.47 71 ARG H O 1
ATOM 1956 N N . ASP B 2 75 ? 28.406 -18.021 21.929 1.00 27.81 72 ASP H N 1
ATOM 1957 C CA . ASP B 2 75 ? 29.852 -17.849 22.041 1.00 29.28 72 ASP H CA 1
ATOM 1958 C C . ASP B 2 75 ? 30.317 -18.750 23.174 1.00 35.28 72 ASP H C 1
ATOM 1959 O O . ASP B 2 75 ? 30.068 -18.463 24.346 1.00 35.42 72 ASP H O 1
ATOM 1964 N N . ARG B 2 76 ? 30.939 -19.874 22.809 1.00 33.17 73 ARG H N 1
ATOM 1965 C CA . ARG B 2 76 ? 31.426 -20.905 23.729 1.00 33.62 73 ARG H CA 1
ATOM 1966 C C . ARG B 2 76 ? 32.482 -20.426 24.745 1.00 39.66 73 ARG H C 1
ATOM 1967 O O . ARG B 2 76 ? 32.536 -20.986 25.839 1.00 40.16 73 ARG H O 1
ATOM 1975 N N . ASP B 2 77 ? 33.298 -19.398 24.397 1.00 36.65 74 ASP H N 1
ATOM 1976 C CA . ASP B 2 77 ? 34.359 -18.847 25.257 1.00 37.91 74 ASP H CA 1
ATOM 1977 C C . ASP B 2 77 ? 33.904 -17.729 26.211 1.00 39.79 74 ASP H C 1
ATOM 1978 O O . ASP B 2 77 ? 34.454 -17.606 27.311 1.00 40.26 74 ASP H O 1
ATOM 1983 N N . LEU B 2 78 ? 32.932 -16.898 25.774 1.00 33.27 75 LEU H N 1
ATOM 1984 C CA . LEU B 2 78 ? 32.368 -15.788 26.561 1.00 31.46 75 LEU H CA 1
ATOM 1985 C C . LEU B 2 78 ? 31.099 -16.231 27.315 1.00 29.99 75 LEU H C 1
ATOM 1986 O O . LEU B 2 78 ? 30.559 -15.458 28.105 1.00 29.08 75 LEU H O 1
ATOM 1991 N N . PHE B 2 79 ? 30.653 -17.490 27.082 1.00 23.68 76 PHE H N 1
ATOM 1992 C CA . PHE B 2 79 ? 29.495 -18.156 27.695 1.00 22.33 76 PHE H CA 1
ATOM 1993 C C . PHE B 2 79 ? 28.171 -17.404 27.463 1.00 27.65 76 PHE H C 1
ATOM 1994 O O . PHE B 2 79 ? 27.405 -17.153 28.401 1.00 26.52 76 PHE H O 1
ATOM 2002 N N . THR B 2 80 ? 27.913 -17.041 26.195 1.00 25.97 77 THR H N 1
ATOM 2003 C CA . THR B 2 80 ? 26.721 -16.281 25.802 1.00 26.01 77 THR H CA 1
ATOM 2004 C C . THR B 2 80 ? 25.898 -17.017 24.731 1.00 30.85 77 THR H C 1
ATOM 2005 O O . THR B 2 80 ? 26.317 -18.058 24.230 1.00 30.62 77 THR H O 1
ATOM 2009 N N . ALA B 2 81 ? 24.741 -16.430 24.374 1.00 28.09 78 ALA H N 1
ATOM 2010 C CA . ALA B 2 81 ? 23.795 -16.851 23.336 1.00 27.83 78 ALA H CA 1
ATOM 2011 C C . ALA B 2 81 ? 23.134 -15.579 22.736 1.00 33.99 78 ALA H C 1
ATOM 2012 O O . ALA B 2 81 ? 23.095 -14.537 23.401 1.00 33.47 78 ALA H O 1
ATOM 2014 N N . HIS B 2 82 ? 22.665 -15.647 21.474 1.00 32.06 79 HIS H N 1
ATOM 2015 C CA . HIS B 2 82 ? 22.044 -14.502 20.793 1.00 32.64 79 HIS H CA 1
ATOM 2016 C C . HIS B 2 82 ? 20.841 -14.918 19.925 1.00 36.38 79 HIS H C 1
ATOM 2017 O O . HIS B 2 82 ? 20.768 -16.063 19.462 1.00 35.78 79 HIS H O 1
ATOM 2024 N N . MET B 2 83 ? 19.917 -13.965 19.679 1.00 32.40 80 MET H N 1
ATOM 2025 C CA . MET B 2 83 ? 18.739 -14.171 18.841 1.00 31.53 80 MET H CA 1
ATOM 2026 C C . MET B 2 83 ? 18.498 -12.967 17.928 1.00 34.74 80 MET H C 1
ATOM 2027 O O . MET B 2 83 ? 18.113 -11.905 18.411 1.00 34.33 80 MET H O 1
ATOM 2032 N N . ASP B 2 84 ? 18.718 -13.139 16.611 1.00 31.70 81 ASP H N 1
ATOM 2033 C CA . ASP B 2 84 ? 18.516 -12.087 15.609 1.00 32.05 81 ASP H CA 1
ATOM 2034 C C . ASP B 2 84 ? 17.185 -12.292 14.896 1.00 35.00 81 ASP H C 1
ATOM 2035 O O . ASP B 2 84 ? 16.956 -13.363 14.337 1.00 35.66 81 ASP H O 1
ATOM 2040 N N . ILE B 2 85 ? 16.305 -11.277 14.928 1.00 29.11 82 ILE H N 1
ATOM 2041 C CA . ILE B 2 85 ? 14.990 -11.346 14.281 1.00 27.88 82 ILE H CA 1
ATOM 2042 C C . ILE B 2 85 ? 14.946 -10.346 13.114 1.00 31.41 82 ILE H C 1
ATOM 2043 O O . ILE B 2 85 ? 15.027 -9.135 13.325 1.00 31.48 82 ILE H O 1
ATOM 2048 N N . ARG B 2 86 A 14.853 -10.871 11.888 1.00 27.11 82 ARG H N 1
ATOM 2049 C CA . ARG B 2 86 A 14.803 -10.116 10.630 1.00 27.26 82 ARG H CA 1
ATOM 2050 C C . ARG B 2 86 A 13.322 -9.802 10.289 1.00 29.15 82 ARG H C 1
ATOM 2051 O O . ARG B 2 86 A 12.434 -10.546 10.707 1.00 28.44 82 ARG H O 1
ATOM 2059 N N . GLY B 2 87 B 13.083 -8.691 9.587 1.00 24.63 82 GLY H N 1
ATOM 2060 C CA . GLY B 2 87 B 11.755 -8.252 9.163 1.00 24.46 82 GLY H CA 1
ATOM 2061 C C . GLY B 2 87 B 10.747 -8.064 10.282 1.00 26.87 82 GLY H C 1
ATOM 2062 O O . GLY B 2 87 B 9.657 -8.649 10.238 1.00 25.05 82 GLY H O 1
ATOM 2063 N N . LEU B 2 88 C 11.111 -7.238 11.291 1.00 23.61 82 LEU H N 1
ATOM 2064 C CA . LEU B 2 88 C 10.295 -6.909 12.468 1.00 22.96 82 LEU H CA 1
ATOM 2065 C C . LEU B 2 88 C 8.904 -6.371 12.084 1.00 29.53 82 LEU H C 1
ATOM 2066 O O . LEU B 2 88 C 8.801 -5.490 11.228 1.00 30.03 82 LEU H O 1
ATOM 2071 N N . THR B 2 89 ? 7.840 -6.943 12.681 1.00 26.73 83 THR H N 1
ATOM 2072 C CA . THR B 2 89 ? 6.435 -6.587 12.423 1.00 27.37 83 THR H CA 1
ATOM 2073 C C . THR B 2 89 ? 5.716 -6.500 13.769 1.00 31.12 83 THR H C 1
ATOM 2074 O O . THR B 2 89 ? 6.195 -7.088 14.730 1.00 29.30 83 THR H O 1
ATOM 2078 N N . GLN B 2 90 ? 4.574 -5.783 13.844 1.00 30.11 84 GLN H N 1
ATOM 2079 C CA . GLN B 2 90 ? 3.764 -5.627 15.063 1.00 30.41 84 GLN H CA 1
ATOM 2080 C C . GLN B 2 90 ? 3.328 -6.968 15.720 1.00 35.85 84 GLN H C 1
ATOM 2081 O O . GLN B 2 90 ? 3.000 -6.991 16.911 1.00 36.12 84 GLN H O 1
ATOM 2087 N N . GLY B 2 91 ? 3.328 -8.054 14.938 1.00 32.22 85 GLY H N 1
ATOM 2088 C CA . GLY B 2 91 ? 3.006 -9.397 15.414 1.00 31.45 85 GLY H CA 1
ATOM 2089 C C . GLY B 2 91 ? 4.101 -9.933 16.315 1.00 34.47 85 GLY H C 1
ATOM 2090 O O . GLY B 2 91 ? 3.877 -10.845 17.111 1.00 34.05 85 GLY H O 1
ATOM 2091 N N . ASP B 2 92 ? 5.289 -9.330 16.210 1.00 30.64 86 ASP H N 1
ATOM 2092 C CA . ASP B 2 92 ? 6.477 -9.665 16.977 1.00 29.44 86 ASP H CA 1
ATOM 2093 C C . ASP B 2 92 ? 6.615 -8.848 18.273 1.00 30.96 86 ASP H C 1
ATOM 2094 O O . ASP B 2 92 ? 7.607 -9.034 18.979 1.00 31.45 86 ASP H O 1
ATOM 2099 N N . THR B 2 93 ? 5.628 -7.968 18.609 1.00 24.97 87 THR H N 1
ATOM 2100 C CA . THR B 2 93 ? 5.690 -7.203 19.869 1.00 23.32 87 THR H CA 1
ATOM 2101 C C . THR B 2 93 ? 5.419 -8.196 21.021 1.00 23.97 87 THR H C 1
ATOM 2102 O O . THR B 2 93 ? 4.285 -8.678 21.174 1.00 23.55 87 THR H O 1
ATOM 2106 N N . ALA B 2 94 ? 6.486 -8.564 21.765 1.00 19.65 88 ALA H N 1
ATOM 2107 C CA . ALA B 2 94 ? 6.402 -9.554 22.838 1.00 19.07 88 ALA H CA 1
ATOM 2108 C C . ALA B 2 94 ? 7.565 -9.497 23.815 1.00 19.77 88 ALA H C 1
ATOM 2109 O O . ALA B 2 94 ? 8.598 -8.907 23.507 1.00 19.56 88 ALA H O 1
ATOM 2111 N N . THR B 2 95 ? 7.417 -10.185 24.970 1.00 15.14 89 THR H N 1
ATOM 2112 C CA . THR B 2 95 ? 8.482 -10.353 25.949 1.00 14.85 89 THR H CA 1
ATOM 2113 C C . THR B 2 95 ? 9.228 -11.622 25.526 1.00 18.01 89 THR H C 1
ATOM 2114 O O . THR B 2 95 ? 8.677 -12.729 25.584 1.00 17.44 89 THR H O 1
ATOM 2118 N N . TYR B 2 96 ? 10.452 -11.448 25.036 1.00 15.60 90 TYR H N 1
ATOM 2119 C CA . TYR B 2 96 ? 11.247 -12.566 24.585 1.00 16.13 90 TYR H CA 1
ATOM 2120 C C . TYR B 2 96 ? 12.016 -13.140 25.752 1.00 21.10 90 TYR H C 1
ATOM 2121 O O . TYR B 2 96 ? 12.859 -12.469 26.338 1.00 20.82 90 TYR H O 1
ATOM 2130 N N . PHE B 2 97 ? 11.658 -14.361 26.139 1.00 21.61 91 PHE H N 1
ATOM 2131 C CA . PHE B 2 97 ? 12.302 -15.084 27.230 1.00 22.59 91 PHE H CA 1
ATOM 2132 C C . PHE B 2 97 ? 13.383 -16.018 26.690 1.00 26.16 91 PHE H C 1
ATOM 2133 O O . PHE B 2 97 ? 13.363 -16.418 25.525 1.00 25.97 91 PHE H O 1
ATOM 2141 N N . CYS B 2 98 ? 14.313 -16.379 27.547 1.00 24.73 92 CYS H N 1
ATOM 2142 C CA . CYS B 2 98 ? 15.323 -17.366 27.223 1.00 25.70 92 CYS H CA 1
ATOM 2143 C C . CYS B 2 98 ? 15.308 -18.387 28.353 1.00 27.45 92 CYS H C 1
ATOM 2144 O O . CYS B 2 98 ? 14.997 -18.042 29.495 1.00 26.87 92 CYS H O 1
ATOM 2147 N N . ALA B 2 99 ? 15.638 -19.637 28.046 1.00 24.35 93 ALA H N 1
ATOM 2148 C CA . ALA B 2 99 ? 15.632 -20.696 29.054 1.00 24.06 93 ALA H CA 1
ATOM 2149 C C . ALA B 2 99 ? 16.681 -21.752 28.813 1.00 25.19 93 ALA H C 1
ATOM 2150 O O . ALA B 2 99 ? 16.977 -22.080 27.661 1.00 24.88 93 ALA H O 1
ATOM 2152 N N . ARG B 2 100 ? 17.252 -22.282 29.897 1.00 20.70 94 ARG H N 1
ATOM 2153 C CA . ARG B 2 100 ? 18.264 -23.323 29.765 1.00 20.52 94 ARG H CA 1
ATOM 2154 C C . ARG B 2 100 ? 17.708 -24.715 30.066 1.00 24.64 94 ARG H C 1
ATOM 2155 O O . ARG B 2 100 ? 16.786 -24.868 30.876 1.00 24.33 94 ARG H O 1
ATOM 2163 N N . GLN B 2 101 ? 18.273 -25.717 29.387 1.00 20.81 95 GLN H N 1
ATOM 2164 C CA . GLN B 2 101 ? 17.949 -27.115 29.583 1.00 21.12 95 GLN H CA 1
ATOM 2165 C C . GLN B 2 101 ? 19.234 -27.830 29.908 1.00 24.66 95 GLN H C 1
ATOM 2166 O O . GLN B 2 101 ? 20.199 -27.743 29.144 1.00 24.73 95 GLN H O 1
ATOM 2172 N N . LYS B 2 102 ? 19.268 -28.496 31.063 1.00 21.03 96 LYS H N 1
ATOM 2173 C CA . LYS B 2 102 ? 20.429 -29.267 31.506 1.00 21.85 96 LYS H CA 1
ATOM 2174 C C . LYS B 2 102 ? 20.611 -30.504 30.599 1.00 26.77 96 LYS H C 1
ATOM 2175 O O . LYS B 2 102 ? 19.638 -30.946 29.971 1.00 25.99 96 LYS H O 1
ATOM 2181 N N . PHE B 2 103 ? 21.853 -31.062 30.542 1.00 23.90 97 PHE H N 1
ATOM 2182 C CA . PHE B 2 103 ? 22.167 -32.276 29.789 1.00 23.84 97 PHE H CA 1
ATOM 2183 C C . PHE B 2 103 ? 21.241 -33.371 30.309 1.00 31.76 97 PHE H C 1
ATOM 2184 O O . PHE B 2 103 ? 21.336 -33.761 31.472 1.00 32.87 97 PHE H O 1
ATOM 2192 N N . TYR B 2 104 ? 20.243 -33.737 29.497 1.00 29.90 98 TYR H N 1
ATOM 2193 C CA . TYR B 2 104 ? 19.210 -34.702 29.870 1.00 31.12 98 TYR H CA 1
ATOM 2194 C C . TYR B 2 104 ? 19.165 -35.945 28.964 1.00 38.55 98 TYR H C 1
ATOM 2195 O O . TYR B 2 104 ? 19.747 -35.943 27.871 1.00 38.15 98 TYR H O 1
ATOM 2204 N N . THR B 2 105 ? 18.480 -37.007 29.439 1.00 37.32 99 THR H N 1
ATOM 2205 C CA . THR B 2 105 ? 18.295 -38.251 28.692 1.00 38.48 99 THR H CA 1
ATOM 2206 C C . THR B 2 105 ? 16.888 -38.251 28.069 1.00 44.42 99 THR H C 1
ATOM 2207 O O . THR B 2 105 ? 15.950 -37.725 28.683 1.00 44.42 99 THR H O 1
ATOM 2211 N N . GLY B 2 106 ? 16.768 -38.788 26.851 1.00 41.32 100 GLY H N 1
ATOM 2212 C CA . GLY B 2 106 ? 15.505 -38.843 26.118 1.00 40.89 100 GLY H CA 1
ATOM 2213 C C . GLY B 2 106 ? 14.397 -39.554 26.864 1.00 46.54 100 GLY H C 1
ATOM 2214 O O . GLY B 2 106 ? 14.646 -40.544 27.560 1.00 47.67 100 GLY H O 1
ATOM 2215 N N . GLY B 2 107 A 13.183 -39.021 26.745 1.00 42.94 100 GLY H N 1
ATOM 2216 C CA . GLY B 2 107 A 11.996 -39.568 27.401 1.00 43.13 100 GLY H CA 1
ATOM 2217 C C . GLY B 2 107 A 11.383 -38.627 28.413 1.00 45.03 100 GLY H C 1
ATOM 2218 O O . GLY B 2 107 A 10.178 -38.361 28.356 1.00 45.12 100 GLY H O 1
ATOM 2219 N N . GLN B 2 108 B 12.229 -38.107 29.333 1.00 39.65 100 GLN H N 1
ATOM 2220 C CA . GLN B 2 108 B 11.908 -37.160 30.411 1.00 38.40 100 GLN H CA 1
ATOM 2221 C C . GLN B 2 108 B 11.105 -35.942 29.922 1.00 39.42 100 GLN H C 1
ATOM 2222 O O . GLN B 2 108 B 10.199 -35.481 30.615 1.00 39.45 100 GLN H O 1
ATOM 2228 N N . GLY B 2 109 C 11.467 -35.431 28.752 1.00 33.33 100 GLY H N 1
ATOM 2229 C CA . GLY B 2 109 C 10.859 -34.249 28.158 1.00 31.13 100 GLY H CA 1
ATOM 2230 C C . GLY B 2 109 C 11.712 -33.017 28.395 1.00 31.85 100 GLY H C 1
ATOM 2231 O O . GLY B 2 109 C 12.802 -33.115 28.971 1.00 31.01 100 GLY H O 1
ATOM 2232 N N . TRP B 2 110 D 11.223 -31.845 27.958 1.00 25.90 100 TRP H N 1
ATOM 2233 C CA . TRP B 2 110 D 11.954 -30.594 28.147 1.00 23.55 100 TRP H CA 1
ATOM 2234 C C . TRP B 2 110 D 11.635 -29.994 29.508 1.00 25.98 100 TRP H C 1
ATOM 2235 O O . TRP B 2 110 D 10.467 -29.939 29.898 1.00 25.85 100 TRP H O 1
ATOM 2246 N N . TYR B 2 111 E 12.680 -29.556 30.229 1.00 23.03 100 TYR H N 1
ATOM 2247 C CA . TYR B 2 111 E 12.572 -28.905 31.536 1.00 22.52 100 TYR H CA 1
ATOM 2248 C C . TYR B 2 111 E 13.590 -27.774 31.685 1.00 22.26 100 TYR H C 1
ATOM 2249 O O . TYR B 2 111 E 14.813 -27.998 31.705 1.00 21.77 100 TYR H O 1
ATOM 2258 N N . PHE B 2 112 F 13.062 -26.542 31.706 1.00 17.96 100 PHE H N 1
ATOM 2259 C CA . PHE B 2 112 F 13.850 -25.318 31.780 1.00 16.87 100 PHE H CA 1
ATOM 2260 C C . PHE B 2 112 F 13.924 -24.852 33.213 1.00 19.57 100 PHE H C 1
ATOM 2261 O O . PHE B 2 112 F 12.985 -24.230 33.716 1.00 19.20 100 PHE H O 1
ATOM 2269 N N . ASP B 2 113 ? 15.028 -25.212 33.888 1.00 17.60 101 ASP H N 1
ATOM 2270 C CA . ASP B 2 113 ? 15.244 -24.903 35.301 1.00 17.70 101 ASP H CA 1
ATOM 2271 C C . ASP B 2 113 ? 15.634 -23.457 35.577 1.00 20.25 101 ASP H C 1
ATOM 2272 O O . ASP B 2 113 ? 15.458 -22.982 36.703 1.00 19.83 101 ASP H O 1
ATOM 2277 N N . LEU B 2 114 ? 16.193 -22.779 34.564 1.00 15.97 102 LEU H N 1
ATOM 2278 C CA . LEU B 2 114 ? 16.611 -21.389 34.670 1.00 15.14 102 LEU H CA 1
ATOM 2279 C C . LEU B 2 114 ? 16.008 -20.573 33.557 1.00 16.28 102 LEU H C 1
ATOM 2280 O O . LEU B 2 114 ? 15.850 -21.058 32.437 1.00 15.90 102 LEU H O 1
ATOM 2285 N N . TRP B 2 115 ? 15.639 -19.341 33.879 1.00 14.74 103 TRP H N 1
ATOM 2286 C CA . TRP B 2 115 ? 15.006 -18.424 32.940 1.00 15.26 103 TRP H CA 1
ATOM 2287 C C . TRP B 2 115 ? 15.546 -17.015 33.085 1.00 19.28 103 TRP H C 1
ATOM 2288 O O . TRP B 2 115 ? 15.813 -16.559 34.203 1.00 19.27 103 TRP H O 1
ATOM 2299 N N . GLY B 2 116 ? 15.676 -16.334 31.949 1.00 16.68 104 GLY H N 1
ATOM 2300 C CA . GLY B 2 116 ? 16.037 -14.928 31.914 1.00 16.64 104 GLY H CA 1
ATOM 2301 C C . GLY B 2 116 ? 14.783 -14.140 32.257 1.00 19.03 104 GLY H C 1
ATOM 2302 O O . GLY B 2 116 ? 13.687 -14.513 31.819 1.00 17.75 104 GLY H O 1
ATOM 2303 N N . ARG B 2 117 ? 14.918 -13.062 33.063 1.00 16.35 105 ARG H N 1
ATOM 2304 C CA . ARG B 2 117 ? 13.789 -12.212 33.475 1.00 15.95 105 ARG H CA 1
ATOM 2305 C C . ARG B 2 117 ? 12.978 -11.621 32.308 1.00 18.78 105 ARG H C 1
ATOM 2306 O O . ARG B 2 117 ? 11.836 -11.198 32.519 1.00 18.79 105 ARG H O 1
ATOM 2314 N N . GLY B 2 118 ? 13.556 -11.648 31.101 1.00 14.89 106 GLY H N 1
ATOM 2315 C CA . GLY B 2 118 ? 12.905 -11.221 29.870 1.00 14.58 106 GLY H CA 1
ATOM 2316 C C . GLY B 2 118 ? 13.455 -9.969 29.230 1.00 16.93 106 GLY H C 1
ATOM 2317 O O . GLY B 2 118 ? 14.227 -9.225 29.845 1.00 17.94 106 GLY H O 1
ATOM 2318 N N . THR B 2 119 ? 13.041 -9.742 27.970 1.00 14.19 107 THR H N 1
ATOM 2319 C CA . THR B 2 119 ? 13.393 -8.593 27.137 1.00 14.04 107 THR H CA 1
ATOM 2320 C C . THR B 2 119 ? 12.172 -8.204 26.311 1.00 13.61 107 THR H C 1
ATOM 2321 O O . THR B 2 119 ? 11.782 -8.938 25.408 1.00 13.74 107 THR H O 1
ATOM 2325 N N . LEU B 2 120 ? 11.576 -7.050 26.628 1.00 12.12 108 LEU H N 1
ATOM 2326 C CA . LEU B 2 120 ? 10.399 -6.544 25.930 1.00 11.94 108 LEU H CA 1
ATOM 2327 C C . LEU B 2 120 ? 10.779 -5.830 24.632 1.00 13.25 108 LEU H C 1
ATOM 2328 O O . LEU B 2 120 ? 11.514 -4.836 24.650 1.00 13.77 108 LEU H O 1
ATOM 2333 N N . ILE B 2 121 ? 10.292 -6.366 23.507 1.00 11.50 109 ILE H N 1
ATOM 2334 C CA . ILE B 2 121 ? 10.525 -5.815 22.175 1.00 11.81 109 ILE H CA 1
ATOM 2335 C C . ILE B 2 121 ? 9.195 -5.262 21.684 1.00 13.36 109 ILE H C 1
ATOM 2336 O O . ILE B 2 121 ? 8.209 -5.998 21.586 1.00 12.44 109 ILE H O 1
ATOM 2341 N N . VAL B 2 122 ? 9.170 -3.943 21.431 1.00 13.19 110 VAL H N 1
ATOM 2342 C CA . VAL B 2 122 ? 7.993 -3.224 20.970 1.00 13.27 110 VAL H CA 1
ATOM 2343 C C . VAL B 2 122 ? 8.269 -2.753 19.547 1.00 15.44 110 VAL H C 1
ATOM 2344 O O . VAL B 2 122 ? 9.108 -1.877 19.336 1.00 15.44 110 VAL H O 1
ATOM 2348 N N . VAL B 2 123 ? 7.609 -3.384 18.567 1.00 14.76 111 VAL H N 1
ATOM 2349 C CA . VAL B 2 123 ? 7.764 -3.025 17.156 1.00 15.04 111 VAL H CA 1
ATOM 2350 C C . VAL B 2 123 ? 6.860 -1.821 16.898 1.00 19.84 111 VAL H C 1
ATOM 2351 O O . VAL B 2 123 ? 5.651 -1.974 16.676 1.00 20.09 111 VAL H O 1
ATOM 2355 N N . SER B 2 124 ? 7.447 -0.619 17.022 1.00 18.83 112 SER H N 1
ATOM 2356 C CA . SER B 2 124 ? 6.746 0.643 16.850 1.00 19.88 112 SER H CA 1
ATOM 2357 C C . SER B 2 124 ? 7.472 1.595 15.906 1.00 25.49 112 SER H C 1
ATOM 2358 O O . SER B 2 124 ? 8.689 1.781 15.989 1.00 24.94 112 SER H O 1
ATOM 2361 N N . SER B 2 125 ? 6.691 2.211 15.020 1.00 25.26 113 SER H N 1
ATOM 2362 C CA . SER B 2 125 ? 7.114 3.197 14.025 1.00 27.04 113 SER H CA 1
ATOM 2363 C C . SER B 2 125 ? 7.129 4.610 14.632 1.00 31.99 113 SER H C 1
ATOM 2364 O O . SER B 2 125 ? 7.798 5.491 14.097 1.00 31.33 113 SER H O 1
ATOM 2367 N N . ALA B 2 126 ? 6.381 4.815 15.749 1.00 29.95 114 ALA H N 1
ATOM 2368 C CA . ALA B 2 126 ? 6.219 6.095 16.450 1.00 31.06 114 ALA H CA 1
ATOM 2369 C C . ALA B 2 126 ? 7.483 6.638 17.122 1.00 38.53 114 ALA H C 1
ATOM 2370 O O . ALA B 2 126 ? 8.398 5.877 17.434 1.00 37.99 114 ALA H O 1
ATOM 2372 N N . SER B 2 127 ? 7.521 7.975 17.323 1.00 37.74 115 SER H N 1
ATOM 2373 C CA . SER B 2 127 ? 8.602 8.721 17.972 1.00 38.04 115 SER H CA 1
ATOM 2374 C C . SER B 2 127 ? 8.159 9.159 19.387 1.00 41.18 115 SER H C 1
ATOM 2375 O O . SER B 2 127 ? 6.956 9.294 19.642 1.00 39.49 115 SER H O 1
ATOM 2378 N N . THR B 2 128 ? 9.141 9.362 20.298 1.00 38.20 116 THR H N 1
ATOM 2379 C CA . THR B 2 128 ? 8.941 9.758 21.703 1.00 37.76 116 THR H CA 1
ATOM 2380 C C . THR B 2 128 ? 8.160 11.083 21.875 1.00 43.32 116 THR H C 1
ATOM 2381 O O . THR B 2 128 ? 8.685 12.173 21.602 1.00 43.76 116 THR H O 1
ATOM 2385 N N . LYS B 2 129 ? 6.903 10.957 22.342 1.00 40.09 117 LYS H N 1
ATOM 2386 C CA . LYS B 2 129 ? 5.987 12.066 22.615 1.00 40.90 117 LYS H CA 1
ATOM 2387 C C . LYS B 2 129 ? 5.698 12.151 24.118 1.00 44.69 117 LYS H C 1
ATOM 2388 O O . LYS B 2 129 ? 5.607 11.128 24.802 1.00 42.95 117 LYS H O 1
ATOM 2394 N N . GLY B 2 130 ? 5.560 13.376 24.603 1.00 42.89 118 GLY H N 1
ATOM 2395 C CA . GLY B 2 130 ? 5.248 13.662 25.995 1.00 42.63 118 GLY H CA 1
ATOM 2396 C C . GLY B 2 130 ? 3.765 13.526 26.263 1.00 45.77 118 GLY H C 1
ATOM 2397 O O . GLY B 2 130 ? 2.954 13.815 25.375 1.00 45.42 118 GLY H O 1
ATOM 2398 N N . PRO B 2 131 ? 3.370 13.077 27.477 1.00 42.04 119 PRO H N 1
ATOM 2399 C CA . PRO B 2 131 ? 1.935 12.918 27.760 1.00 41.57 119 PRO H CA 1
ATOM 2400 C C . PRO B 2 131 ? 1.176 14.226 27.981 1.00 48.26 119 PRO H C 1
ATOM 2401 O O . PRO B 2 131 ? 1.767 15.277 28.272 1.00 49.23 119 PRO H O 1
ATOM 2405 N N . SER B 2 132 ? -0.158 14.138 27.833 1.00 44.70 120 SER H N 1
ATOM 2406 C CA . SER B 2 132 ? -1.116 15.213 28.063 1.00 44.87 120 SER H CA 1
ATOM 2407 C C . SER B 2 132 ? -2.060 14.635 29.094 1.00 46.33 120 SER H C 1
ATOM 2408 O O . SER B 2 132 ? -2.803 13.696 28.799 1.00 45.33 120 SER H O 1
ATOM 2411 N N . VAL B 2 133 ? -1.929 15.106 30.337 1.00 41.79 121 VAL H N 1
ATOM 2412 C CA . VAL B 2 133 ? -2.721 14.655 31.487 1.00 40.20 121 VAL H CA 1
ATOM 2413 C C . VAL B 2 133 ? -3.949 15.550 31.687 1.00 43.16 121 VAL H C 1
ATOM 2414 O O . VAL B 2 133 ? -3.807 16.764 31.763 1.00 44.11 121 VAL H O 1
ATOM 2418 N N . PHE B 2 134 ? -5.149 14.950 31.731 1.00 38.17 122 PHE H N 1
ATOM 2419 C CA . PHE B 2 134 ? -6.403 15.681 31.910 1.00 38.03 122 PHE H CA 1
ATOM 2420 C C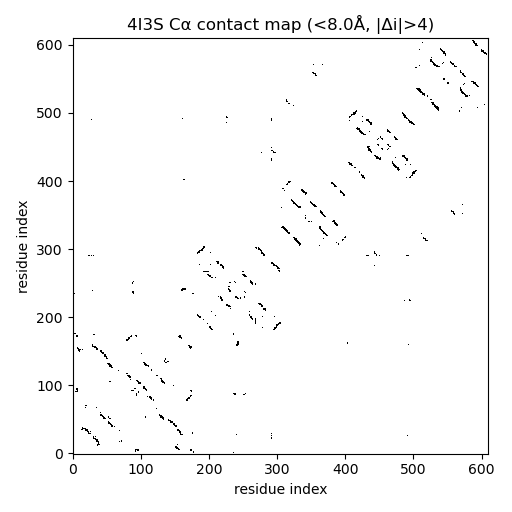 . PHE B 2 134 ? -7.158 15.232 33.165 1.00 40.84 122 PHE H C 1
ATOM 2421 O O . PHE B 2 134 ? -7.080 14.058 33.538 1.00 38.64 122 PHE H O 1
ATOM 2429 N N . PRO B 2 135 ? -7.862 16.149 33.862 1.00 38.72 123 PRO H N 1
ATOM 2430 C CA . PRO B 2 135 ? -8.529 15.752 35.102 1.00 38.18 123 PRO H CA 1
ATOM 2431 C C . PRO B 2 135 ? -9.926 15.185 34.924 1.00 42.21 123 PRO H C 1
ATOM 2432 O O . PRO B 2 135 ? -10.745 15.752 34.195 1.00 43.01 123 PRO H O 1
ATOM 2436 N N . LEU B 2 136 ? -10.187 14.058 35.619 1.00 37.20 124 LEU H N 1
ATOM 2437 C CA . LEU B 2 136 ? -11.470 13.363 35.666 1.00 36.03 124 LEU H CA 1
ATOM 2438 C C . LEU B 2 136 ? -12.115 13.878 36.940 1.00 40.76 124 LEU H C 1
ATOM 2439 O O . LEU B 2 136 ? -11.799 13.402 38.024 1.00 39.89 124 LEU H O 1
ATOM 2444 N N . ALA B 2 137 ? -12.916 14.945 36.817 1.00 39.27 125 ALA H N 1
ATOM 2445 C CA . ALA B 2 137 ? -13.539 15.630 37.951 1.00 39.63 125 ALA H CA 1
ATOM 2446 C C . ALA B 2 137 ? -14.892 15.048 38.319 1.00 43.48 125 ALA H C 1
ATOM 2447 O O . ALA B 2 137 ? -15.644 14.643 37.428 1.00 42.98 125 ALA H O 1
ATOM 2449 N N . PRO B 2 138 ? -15.235 15.007 39.626 1.00 40.00 126 PRO H N 1
ATOM 2450 C CA . PRO B 2 138 ? -16.548 14.475 40.011 1.00 39.81 126 PRO H CA 1
ATOM 2451 C C . PRO B 2 138 ? -17.641 15.549 39.973 1.00 45.80 126 PRO H C 1
ATOM 2452 O O . PRO B 2 138 ? -17.359 16.702 39.612 1.00 45.84 126 PRO H O 1
ATOM 2456 N N . SER B 2 139 ? -18.896 15.160 40.326 1.00 43.20 127 SER H N 1
ATOM 2457 C CA . SER B 2 139 ? -20.077 16.031 40.388 1.00 85.93 127 SER H CA 1
ATOM 2458 C C . SER B 2 139 ? -21.146 15.425 41.294 1.00 117.26 127 SER H C 1
ATOM 2459 O O . SER B 2 139 ? -21.379 14.218 41.251 1.00 80.39 127 SER H O 1
ATOM 2462 N N . GLY B 2 145 ? -23.960 8.010 46.915 1.00 52.16 133 GLY H N 1
ATOM 2463 C CA . GLY B 2 145 ? -24.017 9.433 47.226 1.00 52.74 133 GLY H CA 1
ATOM 2464 C C . GLY B 2 145 ? -22.872 9.945 48.082 1.00 55.75 133 GLY H C 1
ATOM 2465 O O . GLY B 2 145 ? -22.451 11.098 47.932 1.00 55.53 133 GLY H O 1
ATOM 2466 N N . GLY B 2 146 ? -22.384 9.088 48.984 1.00 50.98 134 GLY H N 1
ATOM 2467 C CA . GLY B 2 146 ? -21.296 9.399 49.907 1.00 50.14 134 GLY H CA 1
ATOM 2468 C C . GLY B 2 146 ? -19.918 9.405 49.279 1.00 50.99 134 GLY H C 1
ATOM 2469 O O . GLY B 2 146 ? -19.101 10.274 49.588 1.00 50.10 134 GLY H O 1
ATOM 2470 N N . THR B 2 147 ? -19.648 8.426 48.401 1.00 45.71 135 THR H N 1
ATOM 2471 C CA . THR B 2 147 ? -18.361 8.294 47.722 1.00 44.23 135 THR H CA 1
ATOM 2472 C C . THR B 2 147 ? -18.377 8.978 46.352 1.00 46.55 135 THR H C 1
ATOM 2473 O O . THR B 2 147 ? -19.346 8.857 45.598 1.00 46.06 135 THR H O 1
ATOM 2477 N N . ALA B 2 148 ? -17.299 9.713 46.052 1.00 41.76 136 ALA H N 1
ATOM 2478 C CA . ALA B 2 148 ? -17.095 10.395 44.782 1.00 40.53 136 ALA H CA 1
ATOM 2479 C C . ALA B 2 148 ? -15.769 9.934 44.208 1.00 40.83 136 ALA H C 1
ATOM 2480 O O . ALA B 2 148 ? -14.808 9.716 44.951 1.00 39.54 136 ALA H O 1
ATOM 2482 N N . ALA B 2 149 ? -15.734 9.747 42.889 1.00 35.61 137 ALA H N 1
ATOM 2483 C CA . ALA B 2 149 ? -14.546 9.313 42.174 1.00 34.16 137 ALA H CA 1
ATOM 2484 C C . ALA B 2 149 ? -14.020 10.425 41.275 1.00 36.85 137 ALA H C 1
ATOM 2485 O O . ALA B 2 149 ? -14.786 11.109 40.590 1.00 35.87 137 ALA H O 1
ATOM 2487 N N . LEU B 2 150 ? -12.702 10.619 41.326 1.00 33.82 138 LEU H N 1
ATOM 2488 C CA . LEU B 2 150 ? -11.956 11.603 40.557 1.00 33.85 138 LEU H CA 1
ATOM 2489 C C . LEU B 2 150 ? -10.628 10.989 40.103 1.00 35.58 138 LEU H C 1
ATOM 2490 O O . LEU B 2 150 ? -10.149 10.032 40.711 1.00 34.93 138 LEU H O 1
ATOM 2495 N N . GLY B 2 151 ? -10.026 11.543 39.068 1.00 33.15 139 GLY H N 1
ATOM 2496 C CA . GLY B 2 151 ? -8.754 11.012 38.609 1.00 32.63 139 GLY H CA 1
ATOM 2497 C C . GLY B 2 151 ? -8.076 11.769 37.495 1.00 36.87 139 GLY H C 1
ATOM 2498 O O . GLY B 2 151 ? -8.350 12.951 37.283 1.00 38.51 139 GLY H O 1
ATOM 2499 N N . CYS B 2 152 ? -7.177 11.082 36.779 1.00 32.94 140 CYS H N 1
ATOM 2500 C CA . CYS B 2 152 ? -6.442 11.653 35.659 1.00 33.17 140 CYS H CA 1
ATOM 2501 C C . CYS B 2 152 ? -6.463 10.788 34.412 1.00 34.27 140 CYS H C 1
ATOM 2502 O O . CYS B 2 152 ? -6.728 9.590 34.502 1.00 32.99 140 CYS H O 1
ATOM 2505 N N . LEU B 2 153 ? -6.234 11.413 33.241 1.00 31.75 141 LEU H N 1
ATOM 2506 C CA . LEU B 2 153 ? -6.195 10.737 31.949 1.00 30.55 141 LEU H CA 1
ATOM 2507 C C . LEU B 2 153 ? -4.915 11.109 31.223 1.00 32.76 141 LEU H C 1
ATOM 2508 O O . LEU B 2 153 ? -4.805 12.201 30.671 1.00 33.58 141 LEU H O 1
ATOM 2513 N N . VAL B 2 154 ? -3.948 10.193 31.252 1.00 29.19 142 VAL H N 1
ATOM 2514 C CA . VAL B 2 154 ? -2.632 10.324 30.637 1.00 28.99 142 VAL H CA 1
ATOM 2515 C C . VAL B 2 154 ? -2.783 9.926 29.164 1.00 31.41 142 VAL H C 1
ATOM 2516 O O . VAL B 2 154 ? -2.657 8.761 28.810 1.00 30.74 142 VAL H O 1
ATOM 2520 N N . LYS B 2 155 ? -3.118 10.903 28.326 1.00 30.01 143 LYS H N 1
ATOM 2521 C CA . LYS B 2 155 ? -3.374 10.718 26.903 1.00 30.17 143 LYS H CA 1
ATOM 2522 C C . LYS B 2 155 ? -2.108 10.895 26.025 1.00 36.36 143 LYS H C 1
ATOM 2523 O O . LYS B 2 155 ? -1.188 11.637 26.380 1.00 37.17 143 LYS H O 1
ATOM 2529 N N . ASP B 2 156 ? -2.093 10.195 24.876 1.00 34.00 144 ASP H N 1
ATOM 2530 C CA . ASP B 2 156 ? -1.105 10.236 23.798 1.00 35.09 144 ASP H CA 1
ATOM 2531 C C . ASP B 2 156 ? 0.416 10.284 24.122 1.00 38.73 144 ASP H C 1
ATOM 2532 O O . ASP B 2 156 ? 1.136 11.121 23.563 1.00 38.92 144 ASP H O 1
ATOM 2537 N N . TYR B 2 157 ? 0.911 9.356 24.972 1.00 33.41 145 TYR H N 1
ATOM 2538 C CA . TYR B 2 157 ? 2.344 9.294 25.288 1.00 32.66 145 TYR H CA 1
ATOM 2539 C C . TYR B 2 157 ? 3.032 8.141 24.559 1.00 37.38 145 TYR H C 1
ATOM 2540 O O . TYR B 2 157 ? 2.349 7.281 24.000 1.00 36.66 145 TYR H O 1
ATOM 2549 N N . PHE B 2 158 ? 4.384 8.130 24.553 1.00 35.19 146 PHE H N 1
ATOM 2550 C CA . PHE B 2 158 ? 5.215 7.079 23.948 1.00 34.62 146 PHE H CA 1
ATOM 2551 C C . PHE B 2 158 ? 6.678 7.239 24.351 1.00 38.75 146 PHE H C 1
ATOM 2552 O O . PHE B 2 158 ? 7.201 8.346 24.230 1.00 38.76 146 PHE H O 1
ATOM 2560 N N . PRO B 2 159 ? 7.382 6.153 24.759 1.00 35.80 147 PRO H N 1
ATOM 2561 C CA . PRO B 2 159 ? 6.910 4.778 24.994 1.00 34.93 147 PRO H CA 1
ATOM 2562 C C . PRO B 2 159 ? 6.536 4.590 26.475 1.00 39.54 147 PRO H C 1
ATOM 2563 O O . PRO B 2 159 ? 6.290 5.575 27.159 1.00 39.97 147 PRO H O 1
ATOM 2567 N N . GLU B 2 160 ? 6.516 3.354 26.982 1.00 35.84 148 GLU H N 1
ATOM 2568 C CA . GLU B 2 160 ? 6.223 3.086 28.395 1.00 35.45 148 GLU H CA 1
ATOM 2569 C C . GLU B 2 160 ? 7.533 3.131 29.228 1.00 39.32 148 GLU H C 1
ATOM 2570 O O . GLU B 2 160 ? 8.602 2.957 28.638 1.00 39.70 148 GLU H O 1
ATOM 2576 N N . PRO B 2 161 ? 7.530 3.392 30.563 1.00 35.20 149 PRO H N 1
ATOM 2577 C CA . PRO B 2 161 ? 6.406 3.547 31.496 1.00 34.63 149 PRO H CA 1
ATOM 2578 C C . PRO B 2 161 ? 6.099 4.957 32.015 1.00 39.20 149 PRO H C 1
ATOM 2579 O O . PRO B 2 161 ? 6.872 5.905 31.830 1.00 39.29 149 PRO H O 1
ATOM 2583 N N . VAL B 2 162 ? 4.958 5.058 32.717 1.00 36.07 150 VAL H N 1
ATOM 2584 C CA . VAL B 2 162 ? 4.479 6.261 33.398 1.00 37.37 150 VAL H CA 1
ATOM 2585 C C . VAL B 2 162 ? 4.378 5.991 34.902 1.00 42.68 150 VAL H C 1
ATOM 2586 O O . VAL B 2 162 ? 3.853 4.947 35.307 1.00 41.27 150 VAL H O 1
ATOM 2590 N N . THR B 2 163 ? 4.912 6.912 35.726 1.00 41.06 151 THR H N 1
ATOM 2591 C CA . THR B 2 163 ? 4.842 6.789 37.182 1.00 41.39 151 THR H CA 1
ATOM 2592 C C . THR B 2 163 ? 3.649 7.621 37.629 1.00 45.20 151 THR H C 1
ATOM 2593 O O . THR B 2 163 ? 3.649 8.838 37.437 1.00 45.60 151 THR H O 1
ATOM 2597 N N . VAL B 2 164 ? 2.596 6.962 38.138 1.00 41.21 152 VAL H N 1
ATOM 2598 C CA . VAL B 2 164 ? 1.386 7.677 38.564 1.00 41.38 152 VAL H CA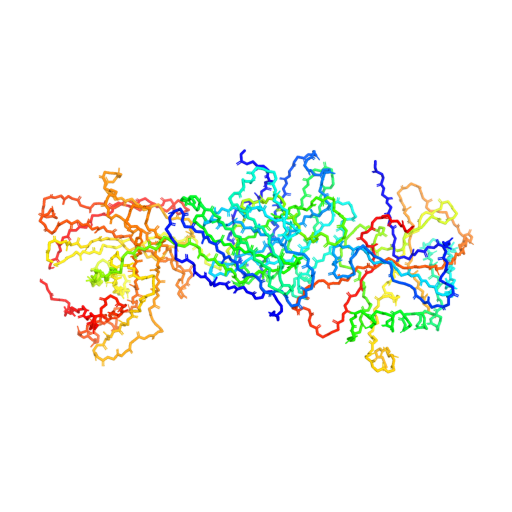 1
ATOM 2599 C C . VAL B 2 164 ? 1.216 7.708 40.084 1.00 45.70 152 VAL H C 1
ATOM 2600 O O . VAL B 2 164 ? 1.064 6.665 40.724 1.00 45.24 152 VAL H O 1
ATOM 2604 N N . SER B 2 165 ? 1.270 8.919 40.649 1.00 42.54 153 SER H N 1
ATOM 2605 C CA . SER B 2 165 ? 1.157 9.176 42.080 1.00 42.31 153 SER H CA 1
ATOM 2606 C C . SER B 2 165 ? -0.099 9.987 42.359 1.00 45.89 153 SER H C 1
ATOM 2607 O O . SER B 2 165 ? -0.767 10.444 41.429 1.00 45.18 153 SER H O 1
ATOM 2610 N N . TRP B 2 166 ? -0.420 10.148 43.650 1.00 42.35 154 TRP H N 1
ATOM 2611 C CA . TRP B 2 166 ? -1.555 10.908 44.153 1.00 41.65 154 TRP H CA 1
ATOM 2612 C C . TRP B 2 166 ? -1.158 11.531 45.474 1.00 44.49 154 TRP H C 1
ATOM 2613 O O . TRP B 2 166 ? -0.786 10.810 46.403 1.00 44.05 154 TRP H O 1
ATOM 2624 N N . ASN B 2 167 ? -1.192 12.873 45.537 1.00 41.04 155 ASN H N 1
ATOM 2625 C CA . ASN B 2 167 ? -0.859 13.700 46.709 1.00 41.75 155 ASN H CA 1
ATOM 2626 C C . ASN B 2 167 ? 0.547 13.457 47.278 1.00 46.07 155 ASN H C 1
ATOM 2627 O O . ASN B 2 167 ? 0.738 13.571 48.491 1.00 46.32 155 ASN H O 1
ATOM 2632 N N . SER B 2 168 ? 1.524 13.126 46.395 1.00 42.32 156 SER H N 1
ATOM 2633 C CA . SER B 2 168 ? 2.943 12.885 46.716 1.00 42.82 156 SER H CA 1
ATOM 2634 C C . SER B 2 168 ? 3.206 11.728 47.721 1.00 45.96 156 SER H C 1
ATOM 2635 O O . SER B 2 168 ? 4.120 11.801 48.554 1.00 46.23 156 SER H O 1
ATOM 2638 N N . GLY B 2 169 ? 2.411 10.665 47.607 1.00 41.26 157 GLY H N 1
ATOM 2639 C CA . GLY B 2 169 ? 2.529 9.487 48.463 1.00 41.01 157 GLY H CA 1
ATOM 2640 C C . GLY B 2 169 ? 1.598 9.481 49.660 1.00 45.74 157 GLY H C 1
ATOM 2641 O O . GLY B 2 169 ? 1.331 8.418 50.236 1.00 45.00 157 GLY H O 1
ATOM 2642 N N . ALA B 2 170 ? 1.088 10.670 50.036 1.00 43.12 158 ALA H N 1
ATOM 2643 C CA . ALA B 2 170 ? 0.160 10.858 51.150 1.00 43.32 158 ALA H CA 1
ATOM 2644 C C . ALA B 2 170 ? -1.241 10.224 50.919 1.00 45.25 158 ALA H C 1
ATOM 2645 O O . ALA B 2 170 ? -1.969 10.004 51.893 1.00 44.79 158 ALA H O 1
ATOM 2647 N N . LEU B 2 171 ? -1.607 9.926 49.645 1.00 40.38 159 LEU H N 1
ATOM 2648 C CA . LEU B 2 171 ? -2.886 9.297 49.286 1.00 39.20 159 LEU H CA 1
ATOM 2649 C C . LEU B 2 171 ? -2.703 7.994 48.501 1.00 39.85 159 LEU H C 1
ATOM 2650 O O . LEU B 2 171 ? -2.429 8.017 47.298 1.00 38.58 159 LEU H O 1
ATOM 2655 N N . THR B 2 172 ? -2.868 6.856 49.202 1.00 35.49 160 THR H N 1
ATOM 2656 C CA . THR B 2 172 ? -2.719 5.504 48.644 1.00 33.72 160 THR H CA 1
ATOM 2657 C C . THR B 2 172 ? -3.997 4.652 48.755 1.00 36.20 160 THR H C 1
ATOM 2658 O O . THR B 2 172 ? -4.231 3.795 47.900 1.00 34.52 160 THR H O 1
ATOM 2662 N N . SER B 2 173 ? -4.813 4.885 49.796 1.00 33.43 161 SER H N 1
ATOM 2663 C CA . SER B 2 173 ? -6.064 4.152 49.997 1.00 33.29 161 SER H CA 1
ATOM 2664 C C . SER B 2 173 ? -7.143 4.593 48.979 1.00 36.54 161 SER H C 1
ATOM 2665 O O . SER B 2 173 ? -7.562 5.762 48.980 1.00 36.76 161 SER H O 1
ATOM 2668 N N . GLY B 2 174 ? -7.529 3.659 48.098 1.00 31.07 162 GLY H N 1
ATOM 2669 C CA . GLY B 2 174 ? -8.537 3.868 47.060 1.00 29.61 162 GLY H CA 1
ATOM 2670 C C . GLY B 2 174 ? -8.012 4.126 45.660 1.00 32.48 162 GLY H C 1
ATOM 2671 O O . GLY B 2 174 ? -8.805 4.361 44.747 1.00 31.75 162 GLY H O 1
ATOM 2672 N N . VAL B 2 175 ? -6.680 4.068 45.472 1.00 28.97 163 VAL H N 1
ATOM 2673 C CA . VAL B 2 175 ? -6.014 4.333 44.194 1.00 28.58 163 VAL H CA 1
ATOM 2674 C C . VAL B 2 175 ? -6.091 3.141 43.240 1.00 32.63 163 VAL H C 1
ATOM 2675 O O . VAL B 2 175 ? -5.632 2.051 43.574 1.00 32.52 163 VAL H O 1
ATOM 2679 N N . HIS B 2 176 ? -6.652 3.361 42.044 1.00 29.36 164 HIS H N 1
ATOM 2680 C CA . HIS B 2 176 ? -6.730 2.347 40.997 1.00 29.04 164 HIS H CA 1
ATOM 2681 C C . HIS B 2 176 ? -6.112 2.873 39.714 1.00 34.17 164 HIS H C 1
ATOM 2682 O O . HIS B 2 176 ? -6.768 3.554 38.916 1.00 34.31 164 HIS H O 1
ATOM 2689 N N . THR B 2 177 ? -4.806 2.603 39.563 1.00 30.87 165 THR H N 1
ATOM 2690 C CA . THR B 2 177 ? -4.020 2.994 38.404 1.00 30.53 165 THR H CA 1
ATOM 2691 C C . THR B 2 177 ? -4.026 1.804 37.445 1.00 33.76 165 THR H C 1
ATOM 2692 O O . THR B 2 177 ? -3.507 0.727 37.759 1.00 34.23 165 THR H O 1
ATOM 2696 N N . PHE B 2 178 ? -4.700 1.992 36.315 1.00 29.79 166 PHE H N 1
ATOM 2697 C CA . PHE B 2 178 ? -4.929 0.984 35.292 1.00 28.94 166 PHE H CA 1
ATOM 2698 C C . PHE B 2 178 ? -3.781 0.840 34.316 1.00 30.65 166 PHE H C 1
ATOM 2699 O O . PHE B 2 178 ? -3.096 1.832 34.069 1.00 30.91 166 PHE H O 1
ATOM 2707 N N . PRO B 2 179 ? -3.617 -0.344 33.660 1.00 26.96 167 PRO H N 1
ATOM 2708 C CA . PRO B 2 179 ? -2.580 -0.474 32.626 1.00 26.20 167 PRO H CA 1
ATOM 2709 C C . PRO B 2 179 ? -2.902 0.369 31.379 1.00 28.01 167 PRO H C 1
ATOM 2710 O O . PRO B 2 179 ? -4.067 0.724 31.138 1.00 28.16 167 PRO H O 1
ATOM 2714 N N . AL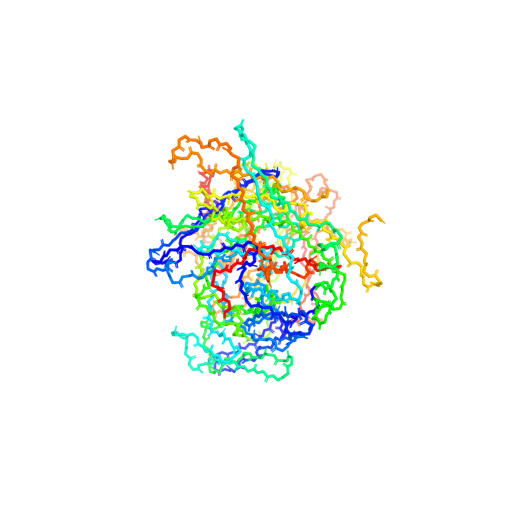A B 2 180 ? -1.851 0.701 30.604 1.00 23.87 168 ALA H N 1
ATOM 2715 C CA . ALA B 2 180 ? -1.927 1.505 29.386 1.00 23.18 168 ALA H CA 1
ATOM 2716 C C . ALA B 2 180 ? -2.587 0.773 28.216 1.00 23.54 168 ALA H C 1
ATOM 2717 O O . ALA B 2 180 ? -2.468 -0.451 28.109 1.00 22.63 168 ALA H O 1
ATOM 2719 N N . VAL B 2 181 ? -3.245 1.533 27.320 1.00 19.77 169 VAL H N 1
ATOM 2720 C CA . VAL B 2 181 ? -3.880 0.997 26.119 1.00 18.88 169 VAL H CA 1
ATOM 2721 C C . VAL B 2 181 ? -3.252 1.604 24.875 1.00 23.50 169 VAL H C 1
ATOM 2722 O O . VAL B 2 181 ? -3.170 2.831 24.771 1.00 24.55 169 VAL H O 1
ATOM 2726 N N . LEU B 2 182 ? -2.811 0.760 23.929 1.00 21.61 170 LEU H N 1
ATOM 2727 C CA . LEU B 2 182 ? -2.236 1.248 22.682 1.00 22.34 170 LEU H CA 1
ATOM 2728 C C . LEU B 2 182 ? -3.403 1.589 21.765 1.00 24.19 170 LEU H C 1
ATOM 2729 O O . LEU B 2 182 ? -4.258 0.739 21.498 1.00 22.09 170 LEU H O 1
ATOM 2734 N N . GLN B 2 183 ? -3.451 2.862 21.336 1.00 23.75 171 GLN H N 1
ATOM 2735 C CA . GLN B 2 183 ? -4.511 3.443 20.505 1.00 24.79 171 GLN H CA 1
ATOM 2736 C C . GLN B 2 183 ? -4.328 3.247 18.979 1.00 30.41 171 GLN H C 1
ATOM 2737 O O . GLN B 2 183 ? -3.319 2.694 18.519 1.00 29.94 171 GLN H O 1
ATOM 2743 N N . SER B 2 184 ? -5.267 3.787 18.212 1.00 27.94 172 SER H N 1
ATOM 2744 C CA . SER B 2 184 ? -5.228 3.773 16.755 1.00 28.53 172 SER H CA 1
ATOM 2745 C C . SER B 2 184 ? -4.088 4.628 16.224 1.00 30.95 172 SER H C 1
ATOM 2746 O O . SER B 2 184 ? -3.723 4.564 15.067 1.00 31.39 172 SER H O 1
ATOM 2749 N N . SER B 2 185 ? -3.568 5.467 17.092 1.00 25.95 173 SER H N 1
ATOM 2750 C CA . SER B 2 185 ? -2.367 6.218 16.848 1.00 25.72 173 SER H CA 1
ATOM 2751 C C . SER B 2 185 ? -1.319 5.215 17.206 1.00 28.76 173 SER H C 1
ATOM 2752 O O . SER B 2 185 ? -1.608 4.043 17.251 1.00 28.20 173 SER H O 1
ATOM 2755 N N . GLY B 2 186 ? -0.096 5.656 17.407 1.00 25.70 174 GLY H N 1
ATOM 2756 C CA . GLY B 2 186 ? 0.953 4.799 17.914 1.00 25.08 174 GLY H CA 1
ATOM 2757 C C . GLY B 2 186 ? 1.122 5.000 19.401 1.00 28.56 174 GLY H C 1
ATOM 2758 O O . GLY B 2 186 ? 2.110 4.586 19.990 1.00 27.05 174 GLY H O 1
ATOM 2759 N N . LEU B 2 187 ? 0.151 5.680 19.996 1.00 26.54 175 LEU H N 1
ATOM 2760 C CA . LEU B 2 187 ? 0.267 6.262 21.322 1.00 26.38 175 LEU H CA 1
ATOM 2761 C C . LEU B 2 187 ? -0.591 5.618 22.388 1.00 27.63 175 LEU H C 1
ATOM 2762 O O . LEU B 2 187 ? -1.735 5.274 22.155 1.00 25.99 175 LEU H O 1
ATOM 2767 N N . TYR B 2 188 ? 0.008 5.466 23.562 1.00 26.28 176 TYR H N 1
ATOM 2768 C CA . TYR B 2 188 ? -0.626 4.842 24.708 1.00 26.34 176 TYR H CA 1
ATOM 2769 C C . TYR B 2 188 ? -1.446 5.851 25.477 1.00 30.13 176 TYR H C 1
ATOM 2770 O O . TYR B 2 188 ? -1.084 7.034 25.555 1.00 30.65 176 TYR H O 1
ATOM 2779 N N . SER B 2 189 ? -2.540 5.362 26.063 1.00 27.02 177 SER H N 1
ATOM 2780 C CA . SER B 2 189 ? -3.430 6.133 26.906 1.00 27.42 177 SER H CA 1
ATOM 2781 C C . SER B 2 189 ? -3.599 5.365 28.219 1.00 28.94 177 SER H C 1
ATOM 2782 O O . SER B 2 189 ? -3.627 4.131 28.219 1.00 28.22 177 SER H O 1
ATOM 2785 N N . LEU B 2 190 ? -3.679 6.099 29.334 1.00 25.66 178 LEU H N 1
ATOM 2786 C CA . LEU B 2 190 ? -3.800 5.541 30.676 1.00 24.57 178 LEU H CA 1
ATOM 2787 C C . LEU B 2 190 ? -4.712 6.417 31.528 1.00 29.07 178 LEU H C 1
ATOM 2788 O O . LEU B 2 190 ? -4.842 7.613 31.273 1.00 29.70 178 LEU H O 1
ATOM 2793 N N . SER B 2 191 ? -5.334 5.821 32.547 1.00 27.25 179 SER H N 1
ATOM 2794 C CA . SER B 2 191 ? -6.168 6.551 33.485 1.00 28.08 179 SER H CA 1
ATOM 2795 C C . SER B 2 191 ? -5.965 6.039 34.905 1.00 30.39 179 SER H C 1
ATOM 2796 O O . SER B 2 191 ? -5.937 4.825 35.128 1.00 30.14 179 SER H O 1
ATOM 2799 N N . SER B 2 192 ? -5.764 6.972 35.845 1.00 27.91 180 SER H N 1
ATOM 2800 C CA . SER B 2 192 ? -5.604 6.703 37.273 1.00 27.63 180 SER H CA 1
ATOM 2801 C C . SER B 2 192 ? -6.803 7.335 37.983 1.00 31.17 180 SER H C 1
ATOM 2802 O O . SER B 2 192 ? -7.201 8.441 37.618 1.00 31.50 180 SER H O 1
ATOM 2805 N N . VAL B 2 193 ? -7.400 6.625 38.958 1.00 28.15 181 VAL H N 1
ATOM 2806 C CA . VAL B 2 193 ? -8.582 7.107 39.687 1.00 28.38 181 VAL H CA 1
ATOM 2807 C C . VAL B 2 193 ? -8.492 6.905 41.202 1.00 31.08 181 VAL H C 1
ATOM 2808 O O . VAL B 2 193 ? -7.886 5.935 41.670 1.00 30.14 181 VAL H O 1
ATOM 2812 N N . VAL B 2 194 ? -9.124 7.814 41.966 1.00 29.05 182 VAL H N 1
ATOM 2813 C CA . VAL B 2 194 ? -9.166 7.715 43.425 1.00 29.09 182 VAL H CA 1
ATOM 2814 C C . VAL B 2 194 ? -10.586 7.764 43.982 1.00 31.47 182 VAL H C 1
ATOM 2815 O O . VAL B 2 194 ? -11.420 8.535 43.493 1.00 31.34 182 VAL H O 1
ATOM 2819 N N . THR B 2 195 ? -10.858 6.926 44.997 1.00 29.12 183 THR H N 1
ATOM 2820 C CA . THR B 2 195 ? -12.148 6.921 45.673 1.00 29.80 183 THR H CA 1
ATOM 2821 C C . THR B 2 195 ? -12.023 7.604 47.027 1.00 36.06 183 THR H C 1
ATOM 2822 O O . THR B 2 195 ? -11.215 7.192 47.866 1.00 36.15 183 THR H O 1
ATOM 2826 N N . VAL B 2 196 ? -12.741 8.722 47.180 1.00 34.10 184 VAL H N 1
ATOM 2827 C CA . VAL B 2 196 ? -12.734 9.561 48.382 1.00 34.86 184 VAL H CA 1
ATOM 2828 C C . VAL B 2 196 ? -14.177 9.960 48.732 1.00 40.48 184 VAL H C 1
ATOM 2829 O O . VAL B 2 196 ? -15.021 9.986 47.827 1.00 40.44 184 VAL H O 1
ATOM 2833 N N . PRO B 2 197 ? -14.501 10.271 50.013 1.00 37.56 185 PRO H N 1
ATOM 2834 C CA . PRO B 2 197 ? -15.879 10.675 50.332 1.00 37.28 185 PRO H CA 1
ATOM 2835 C C . PRO B 2 197 ? -16.191 12.045 49.740 1.00 40.00 185 PRO H C 1
ATOM 2836 O O . PRO B 2 197 ? -15.321 12.916 49.719 1.00 38.94 185 PRO H O 1
ATOM 2840 N N . SER B 2 198 ? -17.429 12.224 49.253 1.00 36.76 186 SER H N 1
ATOM 2841 C CA . SER B 2 198 ? -17.908 13.469 48.645 1.00 37.43 186 SER H CA 1
ATOM 2842 C C . SER B 2 198 ? -17.901 14.690 49.588 1.00 41.92 186 SER H C 1
ATOM 2843 O O . SER B 2 198 ? -18.065 15.820 49.125 1.00 42.00 186 SER H O 1
ATOM 2846 N N . SER B 2 199 ? -17.694 14.470 50.897 1.00 38.43 187 SER H N 1
ATOM 2847 C CA . SER B 2 199 ? -17.625 15.553 51.873 1.00 39.25 187 SER H CA 1
ATOM 2848 C C . SER B 2 199 ? -16.215 16.143 51.967 1.00 45.22 187 SER H C 1
ATOM 2849 O O . SER B 2 199 ? -16.076 17.334 52.246 1.00 46.10 187 SER H O 1
ATOM 2852 N N . SER B 2 200 ? -15.178 15.318 51.719 1.00 42.44 188 SER H N 1
ATOM 2853 C CA . SER B 2 200 ? -13.766 15.709 51.782 1.00 43.65 188 SER H CA 1
ATOM 2854 C C . SER B 2 200 ? -13.322 16.651 50.662 1.00 51.45 188 SER H C 1
ATOM 2855 O O . SER B 2 200 ? -12.463 17.505 50.898 1.00 52.30 188 SER H O 1
ATOM 2858 N N . LEU B 2 201 ? -13.924 16.547 49.491 1.00 49.09 189 LEU H N 1
ATOM 2859 C CA . LEU B 2 201 ? -13.360 17.215 48.346 1.00 49.52 189 LEU H CA 1
ATOM 2860 C C . LEU B 2 201 ? -13.297 18.731 48.522 1.00 56.78 189 LEU H C 1
ATOM 2861 O O . LEU B 2 201 ? -12.296 19.356 48.172 1.00 56.99 189 LEU H O 1
ATOM 2866 N N . GLY B 2 202 ? -14.341 19.316 49.092 1.00 55.16 190 GLY H N 1
ATOM 2867 C CA . GLY B 2 202 ? -14.354 20.757 49.339 1.00 56.71 190 GLY H CA 1
ATOM 2868 C C . GLY B 2 202 ? -13.178 21.201 50.192 1.00 61.11 190 GLY H C 1
ATOM 2869 O O . GLY B 2 202 ? -12.613 22.272 49.958 1.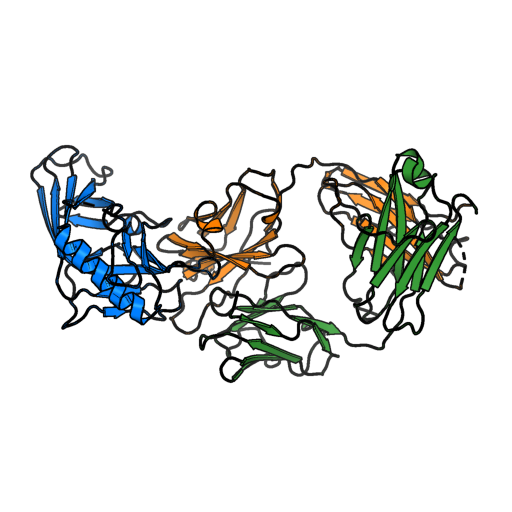00 61.15 190 GLY H O 1
ATOM 2870 N N . THR B 2 203 ? -12.782 20.348 51.166 1.00 57.62 191 THR H N 1
ATOM 2871 C CA . THR B 2 203 ? -11.673 20.590 52.086 1.00 58.20 191 THR H CA 1
ATOM 2872 C C . THR B 2 203 ? -10.325 20.118 51.529 1.00 60.41 191 THR H C 1
ATOM 2873 O O . THR B 2 203 ? -9.457 20.956 51.294 1.00 61.13 191 THR H O 1
ATOM 2877 N N . GLN B 2 204 ? -10.136 18.791 51.349 1.00 54.48 192 GLN H N 1
ATOM 2878 C CA . GLN B 2 204 ? -8.869 18.245 50.857 1.00 53.17 192 GLN H CA 1
ATOM 2879 C C . GLN B 2 204 ? -8.562 18.593 49.396 1.00 54.23 192 GLN H C 1
ATOM 2880 O O . GLN B 2 204 ? -9.470 18.779 48.576 1.00 52.85 192 GLN H O 1
ATOM 2886 N N . THR B 2 205 ? -7.256 18.707 49.101 1.00 49.20 193 THR H N 1
ATOM 2887 C CA . THR B 2 205 ? -6.717 18.989 47.779 1.00 47.52 193 THR H CA 1
ATOM 2888 C C . THR B 2 205 ? -6.304 17.660 47.165 1.00 48.11 193 THR H C 1
ATOM 2889 O O . THR B 2 205 ? -5.683 16.833 47.841 1.00 46.51 193 THR H O 1
ATOM 2893 N N . TYR B 2 206 ? -6.659 17.455 45.888 1.00 43.44 194 TYR H N 1
ATOM 2894 C CA . TYR B 2 206 ? -6.310 16.243 45.158 1.00 41.36 194 TYR H CA 1
ATOM 2895 C C . TYR B 2 206 ? -5.438 16.551 43.943 1.00 45.52 194 TYR H C 1
ATOM 2896 O O . TYR B 2 206 ? -5.922 17.017 42.907 1.00 44.70 194 TYR H O 1
ATOM 2905 N N . ILE B 2 207 ? -4.119 16.357 44.136 1.00 42.75 195 ILE H N 1
ATOM 2906 C CA . ILE B 2 207 ? -3.042 16.568 43.167 1.00 42.69 195 ILE H CA 1
ATOM 2907 C C . ILE B 2 207 ? -2.508 15.201 42.757 1.00 46.15 195 ILE H C 1
ATOM 2908 O O . ILE B 2 207 ? -2.242 14.359 43.615 1.00 45.79 195 ILE H O 1
ATOM 2913 N N . CYS B 2 208 ? -2.321 14.988 41.461 1.00 42.51 196 CYS H N 1
ATOM 2914 C CA . CYS B 2 208 ? -1.746 13.739 40.984 1.00 41.19 196 CYS H CA 1
ATOM 2915 C C . CYS B 2 208 ? -0.344 14.007 40.406 1.00 44.70 196 CYS H C 1
ATOM 2916 O O . CYS B 2 208 ? -0.114 15.061 39.821 1.00 44.07 196 CYS H O 1
ATOM 2919 N N . ASN B 2 209 ? 0.592 13.076 40.604 1.00 41.21 197 ASN H N 1
ATOM 2920 C CA . ASN B 2 209 ? 1.946 13.254 40.115 1.00 41.58 197 ASN H CA 1
ATOM 2921 C C . ASN B 2 209 ? 2.314 12.198 39.067 1.00 45.47 197 ASN H C 1
ATOM 2922 O O . ASN B 2 209 ? 2.719 11.071 39.388 1.00 43.69 197 ASN H O 1
ATOM 2927 N N . VAL B 2 210 ? 2.133 12.580 37.800 1.00 42.95 198 VAL H N 1
ATOM 2928 C CA . VAL B 2 210 ? 2.452 11.760 36.642 1.00 42.26 198 VAL H CA 1
ATOM 2929 C C . VAL B 2 210 ? 3.861 12.109 36.159 1.00 48.89 198 VAL H C 1
ATOM 2930 O O . VAL B 2 210 ? 4.179 13.290 35.993 1.00 50.06 198 VAL H O 1
ATOM 2934 N N . ASN B 2 211 ? 4.712 11.081 35.980 1.00 45.46 199 ASN H N 1
ATOM 2935 C CA . ASN B 2 211 ? 6.083 11.239 35.507 1.00 46.16 199 ASN H CA 1
ATOM 2936 C C . ASN B 2 211 ? 6.358 10.274 34.371 1.00 50.25 199 ASN H C 1
ATOM 2937 O O . ASN B 2 211 ? 6.092 9.077 34.500 1.00 49.28 199 ASN H O 1
ATOM 2942 N N . HIS B 2 212 ? 6.863 10.805 33.247 1.00 47.26 200 HIS H N 1
ATOM 2943 C CA . HIS B 2 212 ? 7.201 10.036 32.053 1.00 45.93 200 HIS H CA 1
ATOM 2944 C C . HIS B 2 212 ? 8.688 10.247 31.733 1.00 49.60 200 HIS H C 1
ATOM 2945 O O . HIS B 2 212 ? 9.055 11.204 31.043 1.00 49.76 200 HIS H O 1
ATOM 2952 N N . LYS B 2 213 ? 9.539 9.357 32.303 1.00 45.52 201 LYS H N 1
ATOM 2953 C CA . LYS B 2 213 ? 11.007 9.339 32.191 1.00 45.70 201 LYS H CA 1
ATOM 2954 C C . LYS B 2 213 ? 11.590 9.541 30.771 1.00 49.71 201 LYS H C 1
ATOM 2955 O O . LYS B 2 213 ? 12.465 10.405 30.639 1.00 50.28 201 LYS H O 1
ATOM 2961 N N . PRO B 2 214 ? 11.141 8.805 29.706 1.00 45.02 202 PRO H N 1
ATOM 2962 C CA . PRO B 2 214 ? 11.742 9.001 28.369 1.00 44.91 202 PRO H CA 1
ATOM 2963 C C . PRO B 2 214 ? 11.699 10.417 27.783 1.00 48.71 202 PRO H C 1
ATOM 2964 O O . PRO B 2 214 ? 12.677 10.826 27.159 1.00 48.85 202 PRO H O 1
ATOM 2968 N N . SER B 2 215 ? 10.592 11.157 27.977 1.00 45.21 203 SER H N 1
ATOM 2969 C CA . SER B 2 215 ? 10.463 12.529 27.463 1.00 46.30 203 SER H CA 1
ATOM 2970 C C . SER B 2 215 ? 10.965 13.582 28.462 1.00 50.05 203 SER H C 1
ATOM 2971 O O . SER B 2 215 ? 11.058 14.758 28.104 1.00 51.13 203 SER H O 1
ATOM 2974 N N . ASN B 2 216 ? 11.302 13.153 29.702 1.00 45.35 204 ASN H N 1
ATOM 2975 C CA . ASN B 2 216 ? 11.750 13.990 30.825 1.00 46.11 204 ASN H CA 1
ATOM 2976 C C . ASN B 2 216 ? 10.600 14.882 31.332 1.00 50.15 204 ASN H C 1
ATOM 2977 O O . ASN B 2 216 ? 10.830 15.991 31.827 1.00 51.67 204 ASN H O 1
ATOM 2982 N N . THR B 2 217 ? 9.356 14.363 31.227 1.00 44.71 205 THR H N 1
ATOM 2983 C CA . THR B 2 217 ? 8.124 15.042 31.639 1.00 44.36 205 THR H CA 1
ATOM 2984 C C . THR B 2 217 ? 7.716 14.696 33.071 1.00 47.43 205 THR H C 1
ATOM 2985 O O . THR B 2 217 ? 7.557 13.521 33.416 1.00 44.72 205 THR H O 1
ATOM 2989 N N . LYS B 2 218 ? 7.556 15.743 33.897 1.00 45.67 206 LYS H N 1
ATOM 2990 C CA . LYS B 2 218 ? 7.134 15.670 35.292 1.00 45.36 206 LYS H CA 1
ATOM 2991 C C . LYS B 2 218 ? 5.946 16.626 35.452 1.00 49.32 206 LYS H C 1
ATOM 2992 O O . LYS B 2 218 ? 6.132 17.840 35.576 1.00 50.54 206 LYS H O 1
ATOM 2998 N N . VAL B 2 219 ? 4.724 16.074 35.399 1.00 44.59 207 VAL H N 1
ATOM 2999 C CA . VAL B 2 219 ? 3.489 16.855 35.523 1.00 44.49 207 VAL H CA 1
ATOM 3000 C C . VAL B 2 219 ? 2.790 16.544 36.840 1.00 45.50 207 VAL H C 1
ATOM 3001 O O . VAL B 2 219 ? 2.740 15.384 37.243 1.00 43.98 207 VAL H O 1
ATOM 3005 N N . ASP B 2 220 ? 2.282 17.587 37.522 1.00 41.45 208 ASP H N 1
ATOM 3006 C CA . ASP B 2 220 ? 1.596 17.476 38.811 1.00 40.35 208 ASP H CA 1
ATOM 3007 C C . ASP B 2 220 ? 0.284 18.294 38.821 1.00 43.90 208 ASP H C 1
ATOM 3008 O O . ASP B 2 220 ? 0.251 19.420 39.317 1.00 44.67 208 ASP H O 1
ATOM 3013 N N . LYS B 2 221 ? -0.790 17.715 38.254 1.00 40.50 209 LYS H N 1
ATOM 3014 C CA . LYS B 2 221 ? -2.112 18.331 38.102 1.00 41.14 209 LYS H CA 1
ATOM 3015 C C . LYS B 2 221 ? -3.045 18.194 39.305 1.00 44.51 209 LYS H C 1
ATOM 3016 O O . LYS B 2 221 ? -3.030 17.186 40.004 1.00 41.72 209 LYS H O 1
ATOM 3022 N N . LYS B 2 222 ? -3.889 19.221 39.494 1.00 43.81 210 LYS H N 1
ATOM 3023 C CA . LYS B 2 222 ? -4.915 19.333 40.529 1.00 44.60 210 LYS H CA 1
ATOM 3024 C C . LYS B 2 222 ? -6.274 18.963 39.930 1.00 48.99 210 LYS H C 1
ATOM 3025 O O . LYS B 2 222 ? -6.527 19.246 38.755 1.00 48.75 210 LYS H O 1
ATOM 3031 N N . VAL B 2 223 ? -7.150 18.343 40.740 1.00 45.68 211 VAL H N 1
ATOM 3032 C CA . VAL B 2 223 ? -8.515 17.986 40.340 1.00 45.25 211 VAL H CA 1
ATOM 3033 C C . VAL B 2 223 ? -9.483 18.609 41.370 1.00 50.70 211 VAL H C 1
ATOM 3034 O O . VAL B 2 223 ? -9.347 18.371 42.574 1.00 49.52 211 VAL H O 1
ATOM 3038 N N . GLU B 2 224 ? -10.383 19.468 40.909 1.00 49.69 212 GLU H N 1
ATOM 3039 C CA . GLU B 2 224 ? -11.379 20.088 41.775 1.00 51.03 212 GLU H CA 1
ATOM 3040 C C . GLU B 2 224 ? -12.691 20.096 41.020 1.00 56.03 212 GLU H C 1
ATOM 3041 O O . GLU B 2 224 ? -12.688 20.174 39.797 1.00 55.78 212 GLU H O 1
ATOM 3047 N N . PRO B 2 225 ? -13.850 19.988 41.807 1.00 53.37 213 PRO H N 1
ATOM 3048 C CA . PRO B 2 225 ? -15.087 19.989 41.012 1.00 53.38 213 PRO H CA 1
ATOM 3049 C C . PRO B 2 225 ? -15.262 21.314 40.315 1.00 58.93 213 PRO H C 1
ATOM 3050 O O . PRO B 2 225 ? -15.004 22.353 40.910 1.00 58.05 213 PRO H O 1
ATOM 3054 N N . LYS B 2 226 ? -15.713 21.296 39.073 1.00 57.98 214 LYS H N 1
ATOM 3055 C CA . LYS B 2 226 ? -15.993 22.543 38.383 1.00 59.65 214 LYS H CA 1
ATOM 3056 C C . LYS B 2 226 ? -17.331 22.468 37.668 1.00 65.20 214 LYS H C 1
ATOM 3057 O O . LYS B 2 226 ? -17.739 21.405 37.212 1.00 64.78 214 LYS H O 1
ATOM 3063 N N . SER B 2 227 ? -18.018 23.598 37.588 1.00 62.43 215 SER H N 1
ATOM 3064 C CA . SER B 2 227 ? -19.299 23.657 36.902 1.00 88.43 215 SER H CA 1
ATOM 3065 C C . SER B 2 227 ? -19.275 24.750 35.841 1.00 112.36 215 SER H C 1
ATOM 3066 O O . SER B 2 227 ? -18.315 24.857 35.080 1.00 68.84 215 SER H O 1
ATOM 3069 N N . GLU C 3 1 ? -3.135 -25.640 16.966 1.00 58.68 1 GLU L N 1
ATOM 3070 C CA . GLU C 3 1 ? -2.431 -26.693 17.694 1.00 58.74 1 GLU L CA 1
ATOM 3071 C C . GLU C 3 1 ? -3.385 -27.719 18.307 1.00 65.08 1 GLU L C 1
ATOM 3072 O O . GLU C 3 1 ? -4.020 -27.458 19.326 1.00 64.99 1 GLU L O 1
ATOM 3078 N N . ILE C 3 2 ? -3.465 -28.889 17.683 1.00 63.14 2 ILE L N 1
ATOM 3079 C CA . ILE C 3 2 ? -4.392 -29.942 18.084 1.00 64.58 2 ILE L CA 1
ATOM 3080 C C . ILE C 3 2 ? -4.200 -30.405 19.527 1.00 68.77 2 ILE L C 1
ATOM 3081 O O . ILE C 3 2 ? -5.061 -30.245 20.385 1.00 69.32 2 ILE L O 1
ATOM 3086 N N . VAL C 3 3 ? -3.028 -30.983 19.788 1.00 30.00 3 VAL L N 1
ATOM 3087 C CA . VAL C 3 3 ? -2.623 -31.434 21.126 1.00 30.00 3 VAL L CA 1
ATOM 3088 C C . VAL C 3 3 ? -2.182 -30.311 22.079 1.00 30.00 3 VAL L C 1
ATOM 3089 O O . VAL C 3 3 ? -1.796 -29.229 21.638 1.00 30.00 3 VAL L O 1
ATOM 3093 N N . LEU C 3 4 ? -2.239 -30.583 23.384 1.00 58.13 4 LEU L N 1
ATOM 3094 C CA . LEU C 3 4 ? -1.793 -29.632 24.410 1.00 55.83 4 LEU L CA 1
ATOM 3095 C C . LEU C 3 4 ? -2.849 -28.692 25.010 1.00 56.14 4 LEU L C 1
ATOM 3096 O O . LEU C 3 4 ? -2.502 -27.748 25.719 1.00 55.08 4 LEU L O 1
ATOM 3101 N N . THR C 3 5 ? -4.124 -28.946 24.737 1.00 49.42 5 THR L N 1
ATOM 3102 C CA . THR C 3 5 ? -5.196 -28.125 25.301 1.00 46.93 5 THR L CA 1
ATOM 3103 C C . THR C 3 5 ? -5.240 -28.226 26.830 1.00 44.85 5 THR L C 1
ATOM 3104 O O . THR C 3 5 ? -4.983 -29.288 27.397 1.00 44.60 5 THR L O 1
ATOM 3108 N N . GLN C 3 6 ? -5.561 -27.114 27.489 1.00 37.39 6 GLN L N 1
ATOM 3109 C CA . GLN C 3 6 ? -5.561 -27.041 28.953 1.00 35.59 6 GLN L CA 1
ATOM 3110 C C . GLN C 3 6 ? -6.861 -26.452 29.509 1.00 39.28 6 GLN L C 1
ATOM 3111 O O . GLN C 3 6 ? -7.562 -25.716 28.815 1.00 39.11 6 GLN L O 1
ATOM 3117 N N . SER C 3 7 ? -7.180 -26.787 30.758 1.00 35.54 7 SER L N 1
ATOM 3118 C CA . SER C 3 7 ? -8.460 -26.388 31.363 1.00 35.12 7 SER L CA 1
ATOM 3119 C C . SER C 3 7 ? -8.547 -26.665 32.890 1.00 37.08 7 SER L C 1
ATOM 3120 O O . SER C 3 7 ? -7.978 -27.657 33.350 1.00 36.10 7 SER L O 1
ATOM 3123 N N . PRO C 3 8 ? -9.282 -25.847 33.693 1.00 32.93 8 PRO L N 1
ATOM 3124 C CA . PRO C 3 8 ? -10.026 -24.621 33.327 1.00 32.13 8 PRO L CA 1
ATOM 3125 C C . PRO C 3 8 ? -9.060 -23.453 33.148 1.00 34.19 8 PRO L C 1
ATOM 3126 O O . PRO C 3 8 ? -7.911 -23.586 33.541 1.00 34.03 8 PRO L O 1
ATOM 3130 N N . GLY C 3 9 ? -9.497 -22.360 32.528 1.00 29.82 9 GLY L N 1
ATOM 3131 C CA . GLY C 3 9 ? -8.640 -21.199 32.317 1.00 28.51 9 GLY L CA 1
ATOM 3132 C C . GLY C 3 9 ? -8.511 -20.318 33.546 1.00 31.16 9 GLY L C 1
ATOM 3133 O O . GLY C 3 9 ? -7.572 -19.527 33.648 1.00 30.33 9 GLY L O 1
ATOM 3134 N N . THR C 3 10 ? -9.481 -20.437 34.477 1.00 29.02 10 THR L N 1
ATOM 3135 C CA . THR C 3 10 ? -9.592 -19.663 35.717 1.00 28.12 10 THR L CA 1
ATOM 3136 C C . THR C 3 10 ? -10.049 -20.558 36.872 1.00 30.69 10 THR L C 1
ATOM 3137 O O . THR C 3 10 ? -11.090 -21.211 36.769 1.00 31.35 10 THR L O 1
ATOM 3141 N N . LEU C 3 11 ? -9.294 -20.567 37.974 1.00 27.39 11 LEU L N 1
ATOM 3142 C CA . LEU C 3 11 ? -9.669 -21.344 39.150 1.00 27.87 11 LEU L CA 1
ATOM 3143 C C . LEU C 3 11 ? -9.891 -20.402 40.305 1.00 31.22 11 LEU L C 1
ATOM 3144 O O . LEU C 3 11 ? -8.972 -19.692 40.714 1.00 30.34 11 LEU L O 1
ATOM 3149 N N . SER C 3 12 ? -11.131 -20.353 40.793 1.00 30.18 12 SER L N 1
ATOM 3150 C CA . SER C 3 12 ? -11.503 -19.501 41.910 1.00 30.60 12 SER L CA 1
ATOM 3151 C C . SER C 3 12 ? -11.364 -20.316 43.205 1.00 33.87 12 SER L C 1
ATOM 3152 O O . SER C 3 12 ? -12.106 -21.275 43.423 1.00 34.19 12 SER L O 1
ATOM 3155 N N . LEU C 3 13 ? -10.366 -19.962 44.030 1.00 31.23 13 LEU L N 1
ATOM 3156 C CA . LEU C 3 13 ? -10.037 -20.665 45.271 1.00 31.83 13 LEU L CA 1
ATOM 3157 C C . LEU C 3 13 ? -9.765 -19.725 46.447 1.00 36.10 13 LEU L C 1
ATOM 3158 O O . LEU C 3 13 ? -9.409 -18.562 46.251 1.00 35.63 13 LEU L O 1
ATOM 3163 N N . SER C 3 14 ? -9.871 -20.264 47.669 1.00 33.65 14 SER L N 1
ATOM 3164 C CA . SER C 3 14 ? -9.549 -19.581 48.921 1.00 34.18 14 SER L CA 1
ATOM 3165 C C . SER C 3 14 ? -8.298 -20.276 49.495 1.00 39.23 14 SER L C 1
ATOM 3166 O O . SER C 3 14 ? -8.161 -21.488 49.286 1.00 39.74 14 SER L O 1
ATOM 3169 N N . PRO C 3 15 ? -7.392 -19.589 50.245 1.00 35.23 15 PRO L N 1
ATOM 3170 C CA . PRO C 3 15 ? -6.248 -20.307 50.840 1.00 35.22 15 PRO L CA 1
ATOM 3171 C C . PRO C 3 15 ? -6.719 -21.470 51.730 1.00 39.25 15 PRO L C 1
ATOM 3172 O O . PRO C 3 15 ? -7.819 -21.420 52.295 1.00 38.54 15 PRO L O 1
ATOM 3176 N N . GLY C 3 16 ? -5.914 -22.529 51.780 1.00 35.81 16 GLY L N 1
ATOM 3177 C CA . GLY C 3 16 ? -6.229 -23.747 52.517 1.00 36.55 16 GLY L CA 1
ATOM 3178 C C . GLY C 3 16 ? -6.819 -24.798 51.602 1.00 39.25 16 GLY L C 1
ATOM 3179 O O . GLY C 3 16 ? -6.505 -25.985 51.732 1.00 39.58 16 GLY L O 1
ATOM 3180 N N . GLU C 3 17 ? -7.656 -24.354 50.642 1.00 34.30 17 GLU L N 1
ATOM 3181 C CA . GLU C 3 17 ? -8.310 -25.207 49.648 1.00 34.16 17 GLU L CA 1
ATOM 3182 C C . GLU C 3 17 ? -7.304 -25.820 48.661 1.00 37.18 17 GLU L C 1
ATOM 3183 O O . GLU C 3 17 ? -6.183 -25.333 48.532 1.00 35.20 17 GLU L O 1
ATOM 3189 N N . THR C 3 18 ? -7.685 -26.924 48.010 1.00 35.15 18 THR L N 1
ATOM 3190 C CA . THR C 3 18 ? -6.781 -27.587 47.079 1.00 34.99 18 THR L CA 1
ATOM 3191 C C . THR C 3 18 ? -7.138 -27.330 45.614 1.00 38.58 18 THR L C 1
ATOM 3192 O O . THR C 3 18 ? -8.298 -27.481 45.211 1.00 37.96 18 THR L O 1
ATOM 3196 N N . ALA C 3 19 ? -6.121 -26.913 44.834 1.00 33.98 19 ALA L N 1
ATOM 3197 C CA . ALA C 3 19 ? -6.206 -26.657 43.404 1.00 32.55 19 ALA L CA 1
ATOM 3198 C C . ALA C 3 19 ? -5.930 -27.959 42.649 1.00 36.12 19 ALA L C 1
ATOM 3199 O O . ALA C 3 19 ? -5.176 -28.800 43.132 1.00 35.71 19 ALA L O 1
ATOM 3201 N N . SER C 3 20 ? -6.569 -28.129 41.487 1.00 33.76 20 SER L N 1
ATOM 3202 C CA . SER C 3 20 ? -6.388 -29.273 40.597 1.00 34.58 20 SER L CA 1
ATOM 3203 C C . SER C 3 20 ? -6.446 -28.757 39.154 1.00 38.24 20 SER L C 1
ATOM 3204 O O . SER C 3 20 ? -7.514 -28.413 38.636 1.00 38.62 20 SER L O 1
ATOM 3207 N N . LEU C 3 21 ? -5.263 -28.625 38.552 1.00 33.72 21 LEU L N 1
ATOM 3208 C CA . LEU C 3 21 ? -5.057 -28.076 37.215 1.00 32.61 21 LEU L CA 1
ATOM 3209 C C . LEU C 3 21 ? -4.778 -29.207 36.239 1.00 37.86 21 LEU L C 1
ATOM 3210 O O . LEU C 3 21 ? -3.811 -29.935 36.438 1.00 36.98 21 LEU L O 1
ATOM 3215 N N . SER C 3 22 ? -5.529 -29.304 35.154 1.00 36.11 22 SER L N 1
ATOM 3216 C CA . SER C 3 22 ? -5.367 -30.404 34.213 1.00 37.16 22 SER L CA 1
ATOM 3217 C C . SER C 3 22 ? -4.922 -29.982 32.819 1.00 44.62 22 SER L C 1
ATOM 3218 O O . SER C 3 22 ? -5.443 -29.033 32.251 1.00 43.87 22 SER L O 1
ATOM 3221 N N . CYS C 3 23 ? -3.949 -30.705 32.278 1.00 44.34 23 CYS L N 1
ATOM 3222 C CA . CYS C 3 23 ? -3.465 -30.486 30.925 1.00 44.91 23 CYS L CA 1
ATOM 3223 C C . CYS C 3 23 ? -3.780 -31.693 30.053 1.00 51.17 23 CYS L C 1
ATOM 3224 O O . CYS C 3 23 ? -3.467 -32.813 30.423 1.00 50.49 23 CYS L O 1
ATOM 3227 N N . THR C 3 24 ? -4.396 -31.466 28.899 1.00 50.53 24 THR L N 1
ATOM 3228 C CA . THR C 3 24 ? -4.728 -32.556 27.983 1.00 52.99 24 THR L CA 1
ATOM 3229 C C . THR C 3 24 ? -3.811 -32.639 26.745 1.00 59.39 24 THR L C 1
ATOM 3230 O O . THR C 3 24 ? -4.000 -31.933 25.771 1.00 58.91 24 THR L O 1
ATOM 3234 N N . ALA C 3 25 ? -2.889 -33.588 26.766 1.00 58.30 25 ALA L N 1
ATOM 3235 C CA . ALA C 3 25 ? -1.899 -33.791 25.708 1.00 59.04 25 ALA L CA 1
ATOM 3236 C C . ALA C 3 25 ? -2.335 -34.930 24.804 1.00 66.69 25 ALA L C 1
ATOM 3237 O O . ALA C 3 25 ? -2.549 -36.039 25.297 1.00 67.93 25 ALA L O 1
ATOM 3239 N N . ALA C 3 26 ? -2.420 -34.683 23.481 1.00 64.22 26 ALA L N 1
ATOM 3240 C CA . ALA C 3 26 ? -2.831 -35.701 22.507 1.00 65.96 26 ALA L CA 1
ATOM 3241 C C . ALA C 3 26 ? -1.879 -36.924 22.388 1.00 72.24 26 ALA L C 1
ATOM 3242 O O . ALA C 3 26 ? -2.163 -37.848 21.616 1.00 73.92 26 ALA L O 1
ATOM 3244 N N . SER C 3 27 ? -0.791 -36.958 23.194 1.00 68.00 27 SER L N 1
ATOM 3245 C CA . SER C 3 27 ? 0.162 -38.069 23.208 1.00 68.41 27 SER L CA 1
ATOM 3246 C C . SER C 3 27 ? 0.648 -38.476 24.621 1.00 71.42 27 SER L C 1
ATOM 3247 O O . SER C 3 27 ? 0.362 -37.773 25.598 1.00 69.86 27 SER L O 1
ATOM 3250 N N . TYR C 3 28 ? 1.364 -39.628 24.712 1.00 68.61 30 TYR L N 1
ATOM 3251 C CA . TYR C 3 28 ? 1.906 -40.223 25.945 1.00 68.51 30 TYR L CA 1
ATOM 3252 C C . TYR C 3 28 ? 3.276 -39.700 26.465 1.00 68.62 30 TYR L C 1
ATOM 3253 O O . TYR C 3 28 ? 3.833 -40.281 27.403 1.00 68.65 30 TYR L O 1
ATOM 3262 N N . GLY C 3 29 ? 3.765 -38.596 25.898 1.00 61.57 31 GLY L N 1
ATOM 3263 C CA . GLY C 3 29 ? 4.999 -37.940 26.329 1.00 58.97 31 GLY L CA 1
ATOM 3264 C C . GLY C 3 29 ? 4.855 -37.237 27.675 1.00 58.14 31 GLY L C 1
ATOM 3265 O O . GLY C 3 29 ? 3.754 -36.814 28.044 1.00 57.12 31 GLY L O 1
ATOM 3266 N N . HIS C 3 30 ? 5.978 -37.099 28.418 1.00 50.99 32 HIS L N 1
ATOM 3267 C CA . HIS C 3 30 ? 6.009 -36.490 29.752 1.00 48.20 32 HIS L CA 1
ATOM 3268 C C . HIS C 3 30 ? 5.767 -34.975 29.817 1.00 44.90 32 HIS L C 1
ATOM 3269 O O . HIS C 3 30 ? 6.230 -34.223 28.955 1.00 44.14 32 HIS L O 1
ATOM 3276 N N . MET C 3 31 ? 5.027 -34.555 30.865 1.00 35.35 33 MET L N 1
ATOM 3277 C CA . MET C 3 31 ? 4.580 -33.194 31.153 1.00 31.33 33 MET L CA 1
ATOM 3278 C C . MET C 3 31 ? 5.485 -32.439 32.125 1.00 31.24 33 MET L C 1
ATOM 3279 O O . MET C 3 31 ? 6.047 -33.032 33.042 1.00 31.35 33 MET L O 1
ATOM 3284 N N . THR C 3 32 ? 5.573 -31.108 31.936 1.00 26.04 34 THR L N 1
ATOM 3285 C CA . THR C 3 32 ? 6.330 -30.149 32.752 1.00 24.10 34 THR L CA 1
ATOM 3286 C C . THR C 3 32 ? 5.359 -29.034 33.189 1.00 23.34 34 THR L C 1
ATOM 3287 O O . THR C 3 32 ? 4.477 -28.684 32.414 1.00 22.11 34 THR L O 1
ATOM 3291 N N . TRP C 3 33 ? 5.503 -28.513 34.431 1.00 20.25 35 TRP L N 1
ATOM 3292 C CA . TRP C 3 33 ? 4.636 -27.476 34.999 1.00 19.40 35 TRP L CA 1
ATOM 3293 C C . TRP C 3 33 ? 5.386 -26.263 35.545 1.00 18.85 35 TRP L C 1
ATOM 3294 O O . TRP C 3 33 ? 6.281 -26.389 36.388 1.00 18.59 35 TRP L O 1
ATOM 3305 N N . TYR C 3 34 ? 4.974 -25.076 35.077 1.00 17.00 36 TYR L N 1
ATOM 3306 C CA . TYR C 3 34 ? 5.574 -23.802 35.447 1.00 16.09 36 TYR L CA 1
ATOM 3307 C C . TYR C 3 34 ? 4.604 -22.902 36.168 1.00 18.03 36 TYR L C 1
ATOM 3308 O O . TYR C 3 34 ? 3.420 -22.872 35.826 1.00 18.90 36 TYR L O 1
ATOM 3317 N N . GLN C 3 35 ? 5.116 -22.143 37.154 1.00 17.19 37 GLN L N 1
ATOM 3318 C CA . GLN C 3 35 ? 4.378 -21.109 37.885 1.00 16.95 37 GLN L CA 1
ATOM 3319 C C . GLN C 3 35 ? 4.807 -19.793 37.239 1.00 17.89 37 GLN L C 1
ATOM 3320 O O . GLN C 3 35 ? 5.996 -19.604 36.990 1.00 17.61 37 GLN L O 1
ATOM 3326 N N . LYS C 3 36 ? 3.856 -18.896 36.956 1.00 17.28 38 LYS L N 1
ATOM 3327 C CA . LYS C 3 36 ? 4.157 -17.603 36.335 1.00 16.96 38 LYS L CA 1
ATOM 3328 C C . LYS C 3 36 ? 3.318 -16.490 36.952 1.00 21.24 38 LYS L C 1
ATOM 3329 O O . LYS C 3 36 ? 2.086 -16.565 36.968 1.00 21.04 38 LYS L O 1
ATOM 3335 N N . LYS C 3 37 ? 4.003 -15.464 37.464 1.00 19.93 39 LYS L N 1
ATOM 3336 C CA . LYS C 3 37 ? 3.400 -14.274 38.061 1.00 20.01 39 LYS L CA 1
ATOM 3337 C C . LYS C 3 37 ? 3.534 -13.086 37.050 1.00 26.39 39 LYS L C 1
ATOM 3338 O O . LYS C 3 37 ? 4.450 -13.129 36.210 1.00 26.50 39 LYS L O 1
ATOM 3344 N N . PRO C 3 38 ? 2.664 -12.032 37.094 1.00 25.66 40 PRO L N 1
ATOM 3345 C CA . PRO C 3 38 ? 2.803 -10.915 36.123 1.00 25.86 40 PRO L CA 1
ATOM 3346 C C . PRO C 3 38 ? 4.128 -10.142 36.200 1.00 30.89 40 PRO L C 1
ATOM 3347 O O . PRO C 3 38 ? 4.476 -9.587 37.247 1.00 31.43 40 PRO L O 1
ATOM 3351 N N . GLY C 3 39 ? 4.852 -10.132 35.080 1.00 27.36 41 GLY L N 1
ATOM 3352 C CA . GLY C 3 39 ? 6.150 -9.472 34.940 1.00 27.40 41 GLY L CA 1
ATOM 3353 C C . GLY C 3 39 ? 7.275 -10.158 35.693 1.00 31.45 41 GLY L C 1
ATOM 3354 O O . GLY C 3 39 ? 8.218 -9.503 36.143 1.00 31.04 41 GLY L O 1
ATOM 3355 N N . GLN C 3 40 ? 7.170 -11.490 35.840 1.00 27.85 42 GLN L N 1
ATOM 3356 C CA . GLN C 3 40 ? 8.132 -12.336 36.547 1.00 27.48 42 GLN L CA 1
ATOM 3357 C C . GLN C 3 40 ? 8.486 -13.569 35.693 1.00 29.22 42 GLN L C 1
ATOM 3358 O O . GLN C 3 40 ? 7.593 -14.107 35.041 1.00 28.52 42 GLN L O 1
ATOM 3364 N N . PRO C 3 41 ? 9.756 -14.045 35.682 1.00 24.49 43 PRO L N 1
ATOM 3365 C CA . PRO C 3 41 ? 10.089 -15.227 34.865 1.00 23.69 43 PRO L CA 1
ATOM 3366 C C . PRO C 3 41 ? 9.373 -16.510 35.314 1.00 26.88 43 PRO L C 1
ATOM 3367 O O . PRO C 3 41 ? 9.062 -16.626 36.507 1.00 27.35 43 PRO L O 1
ATOM 3371 N N . PRO C 3 42 ? 9.089 -17.473 34.390 1.00 21.88 44 PRO L N 1
ATOM 3372 C CA . PRO C 3 42 ? 8.435 -18.722 34.809 1.00 21.53 44 PRO L CA 1
ATOM 3373 C C . PRO C 3 42 ? 9.317 -19.499 35.772 1.00 23.88 44 PRO L C 1
ATOM 3374 O O . PRO C 3 42 ? 10.543 -19.521 35.614 1.00 24.30 44 PRO L O 1
ATOM 3378 N N . LYS C 3 43 ? 8.692 -20.082 36.798 1.00 21.09 45 LYS L N 1
ATOM 3379 C CA . LYS C 3 43 ? 9.360 -20.858 37.833 1.00 20.83 45 LYS L CA 1
ATOM 3380 C C . LYS C 3 43 ? 8.982 -22.313 37.638 1.00 24.67 45 LYS L C 1
ATOM 3381 O O . LYS C 3 43 ? 7.803 -22.673 37.738 1.00 24.56 45 LYS L O 1
ATOM 3387 N N . LEU C 3 44 ? 9.987 -23.150 37.342 1.00 22.67 46 LEU L N 1
ATOM 3388 C CA . LEU C 3 44 ? 9.808 -24.590 37.146 1.00 22.56 46 LEU L CA 1
ATOM 3389 C C . LEU C 3 44 ? 9.437 -25.232 38.485 1.00 27.73 46 LEU L C 1
ATOM 3390 O O . LEU C 3 44 ? 10.090 -24.958 39.497 1.00 28.11 46 LEU L O 1
ATOM 3395 N N . LEU C 3 45 ? 8.338 -25.978 38.488 1.00 24.70 47 LEU L N 1
ATOM 3396 C CA . LEU C 3 45 ? 7.912 -26.719 39.666 1.00 25.11 47 LEU L CA 1
ATOM 3397 C C . LEU C 3 45 ? 8.021 -28.211 39.439 1.00 27.18 47 LEU L C 1
ATOM 3398 O O . LEU C 3 45 ? 8.538 -28.938 40.262 1.00 28.23 47 LEU L O 1
ATOM 3403 N N . ILE C 3 46 ? 7.502 -28.642 38.304 1.00 22.75 48 ILE L N 1
ATOM 3404 C CA . ILE C 3 46 ? 7.327 -30.044 38.009 1.00 22.86 48 ILE L CA 1
ATOM 3405 C C . ILE C 3 46 ? 7.903 -30.383 36.658 1.00 23.90 48 ILE L C 1
ATOM 3406 O O . ILE C 3 46 ? 7.738 -29.648 35.706 1.00 23.16 48 ILE L O 1
ATOM 3411 N N . PHE C 3 47 ? 8.589 -31.508 36.589 1.00 21.79 49 PHE L N 1
ATOM 3412 C CA . PHE C 3 47 ? 9.050 -32.024 35.320 1.00 21.95 49 PHE L CA 1
ATOM 3413 C C . PHE C 3 47 ? 8.889 -33.535 35.327 1.00 25.57 49 PHE L C 1
ATOM 3414 O O . PHE C 3 47 ? 8.882 -34.144 36.376 1.00 25.71 49 PHE L O 1
ATOM 3422 N N . ALA C 3 48 ? 8.778 -34.139 34.158 1.00 24.33 50 ALA L N 1
ATOM 3423 C CA . ALA C 3 48 ? 8.688 -35.582 34.093 1.00 26.01 50 ALA L CA 1
ATOM 3424 C C . ALA C 3 48 ? 7.355 -36.026 34.627 1.00 29.70 50 ALA L C 1
ATOM 3425 O O . ALA C 3 48 ? 7.203 -37.129 35.119 1.00 30.72 50 ALA L O 1
ATOM 3427 N N . THR C 3 49 ? 6.368 -35.143 34.516 1.00 27.50 51 THR L N 1
ATOM 3428 C CA . THR C 3 49 ? 5.010 -35.445 34.952 1.00 28.27 51 THR L CA 1
ATOM 3429 C C . THR C 3 49 ? 4.850 -35.443 36.471 1.00 31.71 51 THR L C 1
ATOM 3430 O O . THR C 3 49 ? 4.013 -34.717 37.009 1.00 30.77 51 THR L O 1
ATOM 3434 N N . SER C 3 50 ? 5.642 -36.258 37.161 1.00 31.19 52 SER L N 1
ATOM 3435 C CA . SER C 3 50 ? 5.496 -36.398 38.605 1.00 32.07 52 SER L CA 1
ATOM 3436 C C . SER C 3 50 ? 6.611 -35.867 39.476 1.00 35.03 52 SER L C 1
ATOM 3437 O O . SER C 3 50 ? 6.533 -35.990 40.677 1.00 35.50 52 SER L O 1
ATOM 3440 N N . LYS C 3 51 ? 7.651 -35.293 38.898 1.00 31.64 53 LYS L N 1
ATOM 3441 C CA . LYS C 3 51 ? 8.858 -35.002 39.661 1.00 31.71 53 LYS L CA 1
ATOM 3442 C C . LYS C 3 51 ? 9.027 -33.530 39.943 1.00 35.63 53 LYS L C 1
ATOM 3443 O O . LYS C 3 51 ? 9.072 -32.738 39.021 1.00 35.17 53 LYS L O 1
ATOM 3449 N N . ARG C 3 52 ? 9.155 -33.167 41.216 1.00 32.56 54 ARG L N 1
ATOM 3450 C CA . ARG C 3 52 ? 9.297 -31.745 41.582 1.00 31.32 54 ARG L CA 1
ATOM 3451 C C . ARG C 3 52 ? 10.765 -31.263 41.720 1.00 35.07 54 ARG L C 1
ATOM 3452 O O . ARG C 3 52 ? 11.615 -31.992 42.225 1.00 35.61 54 ARG L O 1
ATOM 3460 N N . ALA C 3 53 ? 11.047 -30.035 41.273 1.00 31.49 55 ALA L N 1
ATOM 3461 C CA . ALA C 3 53 ? 12.384 -29.423 41.321 1.00 31.62 55 ALA L CA 1
ATOM 3462 C C . ALA C 3 53 ? 12.821 -29.066 42.748 1.00 35.85 55 ALA L C 1
ATOM 3463 O O . ALA C 3 53 ? 11.968 -28.782 43.589 1.00 34.94 55 ALA L O 1
ATOM 3465 N N . SER C 3 54 ? 14.151 -29.085 43.012 1.00 33.20 56 SER L N 1
ATOM 3466 C CA . SER C 3 54 ? 14.754 -28.753 44.311 1.00 34.10 56 SER L CA 1
ATOM 3467 C C . SER C 3 54 ? 14.383 -27.327 44.704 1.00 38.19 56 SER L C 1
ATOM 3468 O O . SER C 3 54 ? 14.557 -26.406 43.899 1.00 37.07 56 SER L O 1
ATOM 3471 N N . GLY C 3 55 ? 13.815 -27.178 45.901 1.00 35.10 57 GLY L N 1
ATOM 3472 C CA . GLY C 3 55 ? 13.360 -25.892 46.416 1.00 33.90 57 GLY L CA 1
ATOM 3473 C C . GLY C 3 55 ? 11.866 -25.674 46.272 1.00 36.14 57 GLY L C 1
ATOM 3474 O O . GLY C 3 55 ? 11.367 -24.598 46.610 1.00 35.56 57 GLY L O 1
ATOM 3475 N N . ILE C 3 56 ? 11.143 -26.685 45.756 1.00 31.85 58 ILE L N 1
ATOM 3476 C CA . ILE C 3 56 ? 9.685 -26.668 45.613 1.00 30.88 58 ILE L CA 1
ATOM 3477 C C . ILE C 3 56 ? 9.114 -27.632 46.689 1.00 36.87 58 ILE L C 1
ATOM 3478 O O . ILE C 3 56 ? 9.608 -28.760 46.802 1.00 37.61 58 ILE L O 1
ATOM 3483 N N . PRO C 3 57 ? 8.155 -27.187 47.544 1.00 34.01 59 PRO L N 1
ATOM 3484 C CA . PRO C 3 57 ? 7.672 -28.065 48.633 1.00 35.27 59 PRO L CA 1
ATOM 3485 C C . PRO C 3 57 ? 6.561 -29.069 48.292 1.00 39.02 59 PRO L C 1
ATOM 3486 O O . PRO C 3 57 ? 5.982 -29.033 47.199 1.00 37.72 59 PRO L O 1
ATOM 3490 N N . ASP C 3 58 ? 6.260 -29.960 49.267 1.00 36.04 60 ASP L N 1
ATOM 3491 C CA . ASP C 3 58 ? 5.253 -31.024 49.241 1.00 36.31 60 ASP L CA 1
ATOM 3492 C C . ASP C 3 58 ? 3.829 -30.621 48.816 1.00 38.55 60 ASP L C 1
ATOM 3493 O O . ASP C 3 58 ? 3.025 -31.508 48.516 1.00 38.79 60 ASP L O 1
ATOM 3498 N N . ARG C 3 59 ? 3.509 -29.304 48.821 1.00 33.25 61 ARG L N 1
ATOM 3499 C CA . ARG C 3 59 ? 2.198 -28.745 48.451 1.00 31.34 61 ARG L CA 1
ATOM 3500 C C . ARG C 3 59 ? 1.810 -29.056 47.004 1.00 33.26 61 ARG L C 1
ATOM 3501 O O . ARG C 3 59 ? 0.628 -29.266 46.731 1.00 32.99 61 ARG L O 1
ATOM 3509 N N . PHE C 3 60 ? 2.795 -29.006 46.079 1.00 28.41 62 PHE L N 1
ATOM 3510 C CA . PHE C 3 60 ? 2.621 -29.173 44.630 1.00 27.33 62 PHE L CA 1
ATOM 3511 C C . PHE C 3 60 ? 2.965 -30.593 44.187 1.00 32.28 62 PHE L C 1
ATOM 3512 O O . PHE C 3 60 ? 4.031 -31.091 44.545 1.00 33.00 62 PHE L O 1
ATOM 3520 N N . SER C 3 61 ? 2.083 -31.232 43.392 1.00 30.49 63 SER L N 1
ATOM 3521 C CA . SER C 3 61 ? 2.266 -32.610 42.910 1.00 32.23 63 SER L CA 1
ATOM 3522 C C . SER C 3 61 ? 1.871 -32.793 41.430 1.00 36.76 63 SER L C 1
ATOM 3523 O O . SER C 3 61 ? 1.118 -31.984 40.905 1.00 36.13 63 SER L O 1
ATOM 3526 N N . GLY C 3 62 ? 2.381 -33.844 40.782 1.00 34.37 64 GLY L N 1
ATOM 3527 C CA . GLY C 3 62 ? 2.101 -34.125 39.375 1.00 33.74 64 GLY L CA 1
ATOM 3528 C C . GLY C 3 62 ? 1.660 -35.547 39.097 1.00 39.35 64 GLY L C 1
ATOM 3529 O O . GLY C 3 62 ? 2.249 -36.496 39.624 1.00 39.71 64 GLY L O 1
ATOM 3530 N N . SER C 3 63 ? 0.617 -35.701 38.254 1.00 36.46 65 SER L N 1
ATOM 3531 C CA . SER C 3 63 ? 0.018 -37.001 37.923 1.00 37.86 65 SER L CA 1
ATOM 3532 C C . SER C 3 63 ? -0.513 -37.123 36.486 1.00 41.86 65 SER L C 1
ATOM 3533 O O . SER C 3 63 ? -0.728 -36.116 35.814 1.00 39.03 65 SER L O 1
ATOM 3536 N N . GLN C 3 64 ? -0.739 -38.372 36.027 1.00 41.78 66 GLN L N 1
ATOM 3537 C CA . GLN C 3 64 ? -1.265 -38.653 34.690 1.00 42.24 66 GLN L CA 1
ATOM 3538 C C . GLN C 3 64 ? -2.296 -39.763 34.644 1.00 48.23 66 GLN L C 1
ATOM 3539 O O . GLN C 3 64 ? -2.165 -40.762 35.347 1.00 49.29 66 GLN L O 1
ATOM 3545 N N . PHE C 3 65 ? -3.318 -39.573 33.810 1.00 45.75 67 PHE L N 1
ATOM 3546 C CA . PHE C 3 65 ? -4.371 -40.542 33.563 1.00 48.27 67 PHE L CA 1
ATOM 3547 C C . PHE C 3 65 ? -4.583 -40.552 32.062 1.00 52.96 67 PHE L C 1
ATOM 3548 O O . PHE C 3 65 ? -5.458 -39.855 31.537 1.00 52.24 67 PHE L O 1
ATOM 3556 N N . GLY C 3 66 ? -3.724 -41.308 31.385 1.00 50.33 68 GLY L N 1
ATOM 3557 C CA . GLY C 3 66 ? -3.701 -41.406 29.934 1.00 50.20 68 GLY L CA 1
ATOM 3558 C C . GLY C 3 66 ? -3.221 -40.106 29.312 1.00 51.69 68 GLY L C 1
ATOM 3559 O O . GLY C 3 66 ? -2.035 -39.764 29.400 1.00 49.57 68 GLY L O 1
ATOM 3560 N N . LYS C 3 67 ? -4.164 -39.353 28.724 1.00 47.70 69 LYS L N 1
ATOM 3561 C CA . LYS C 3 67 ? -3.898 -38.064 28.083 1.00 45.88 69 LYS L CA 1
ATOM 3562 C C . LYS C 3 67 ? -4.147 -36.894 29.063 1.00 48.90 69 LYS L C 1
ATOM 3563 O O . LYS C 3 67 ? -3.767 -35.755 28.775 1.00 47.70 69 LYS L O 1
ATOM 3569 N N . GLN C 3 68 ? -4.760 -37.193 30.230 1.00 44.87 70 GLN L N 1
ATOM 3570 C CA . GLN C 3 68 ? -5.031 -36.231 31.294 1.00 42.77 70 GLN L CA 1
ATOM 3571 C C . GLN C 3 68 ? -3.773 -36.134 32.152 1.00 43.85 70 GLN L C 1
ATOM 3572 O O . GLN C 3 68 ? -3.389 -37.115 32.787 1.00 44.88 70 GLN L O 1
ATOM 3578 N N . TYR C 3 69 ? -3.112 -34.975 32.143 1.00 36.74 71 TYR L N 1
ATOM 3579 C CA . TYR C 3 69 ? -1.907 -34.750 32.937 1.00 35.22 71 TYR L CA 1
ATOM 3580 C C . TYR C 3 69 ? -2.230 -33.629 33.917 1.00 35.71 71 TYR L C 1
ATOM 3581 O O . TYR C 3 69 ? -2.344 -32.494 33.471 1.00 34.55 71 TYR L O 1
ATOM 3590 N N . THR C 3 70 ? -2.411 -33.935 35.231 1.00 32.82 72 THR L N 1
ATOM 3591 C CA . THR C 3 70 ? -2.792 -32.922 36.238 1.00 31.71 72 THR L CA 1
ATOM 3592 C C . THR C 3 70 ? -1.785 -32.524 37.342 1.00 32.93 72 THR L C 1
ATOM 3593 O O . THR C 3 70 ? -1.094 -33.381 37.901 1.00 33.31 72 THR L O 1
ATOM 3597 N N . LEU C 3 71 ? -1.794 -31.215 37.708 1.00 28.34 73 LEU L N 1
ATOM 3598 C CA . LEU C 3 71 ? -1.029 -30.634 38.815 1.00 27.04 73 LEU L CA 1
ATOM 3599 C C . LEU C 3 71 ? -1.996 -30.312 39.933 1.00 29.98 73 LEU L C 1
ATOM 3600 O O . LEU C 3 71 ? -3.032 -29.693 39.686 1.00 29.48 73 LEU L O 1
ATOM 3605 N N . THR C 3 72 ? -1.640 -30.712 41.160 1.00 28.45 74 THR L N 1
ATOM 3606 C CA . THR C 3 72 ? -2.421 -30.476 42.370 1.00 29.06 74 THR L CA 1
ATOM 3607 C C . THR C 3 72 ? -1.654 -29.582 43.346 1.00 31.02 74 THR L C 1
ATOM 3608 O O . THR C 3 72 ? -0.456 -29.765 43.517 1.00 30.45 74 THR L O 1
ATOM 3612 N N . ILE C 3 73 ? -2.327 -28.585 43.936 1.00 28.73 75 ILE L N 1
ATOM 3613 C CA . ILE C 3 73 ? -1.700 -27.685 44.906 1.00 28.55 75 ILE L CA 1
ATOM 3614 C C . ILE C 3 73 ? -2.504 -27.769 46.213 1.00 33.46 75 ILE L C 1
ATOM 3615 O O . ILE C 3 73 ? -3.425 -26.970 46.423 1.00 32.25 75 ILE L O 1
ATOM 3620 N N . THR C 3 74 ? -2.178 -28.766 47.077 1.00 32.46 76 THR L N 1
ATOM 3621 C CA . THR C 3 74 ? -2.880 -28.940 48.363 1.00 33.65 76 THR L CA 1
ATOM 3622 C C . THR C 3 74 ? -2.476 -27.861 49.363 1.00 38.21 76 THR L C 1
ATOM 3623 O O . THR C 3 74 ? -1.370 -27.325 49.254 1.00 37.80 76 THR L O 1
ATOM 3627 N N . ARG C 3 75 ? -3.365 -27.570 50.352 1.00 35.41 77 ARG L N 1
ATOM 3628 C CA A ARG C 3 75 ? -3.123 -26.573 51.404 0.60 35.21 77 ARG L CA 1
ATOM 3629 C CA B ARG C 3 75 ? -3.167 -26.540 51.378 0.40 35.15 77 ARG L CA 1
ATOM 3630 C C . ARG C 3 75 ? -2.565 -25.259 50.806 1.00 37.75 77 ARG L C 1
ATOM 3631 O O . ARG C 3 75 ? -1.517 -24.767 51.248 1.00 37.36 77 ARG L O 1
ATOM 3646 N N . MET C 3 76 ? -3.261 -24.734 49.774 1.00 33.16 78 MET L N 1
ATOM 3647 C CA . MET C 3 76 ? -2.983 -23.528 48.999 1.00 31.24 78 MET L CA 1
ATOM 3648 C C . MET C 3 76 ? -2.596 -22.341 49.883 1.00 34.87 78 MET L C 1
ATOM 3649 O O . MET C 3 76 ? -3.267 -22.064 50.882 1.00 34.48 78 MET L O 1
ATOM 3654 N N . GLU C 3 77 ? -1.507 -21.650 49.495 1.00 31.45 79 GLU L N 1
ATOM 3655 C CA . GLU C 3 77 ? -0.951 -20.471 50.172 1.00 31.33 79 GLU L CA 1
ATOM 3656 C C . GLU C 3 77 ? -1.156 -19.197 49.318 1.00 32.68 79 GLU L C 1
ATOM 3657 O O . GLU C 3 77 ? -1.263 -19.323 48.098 1.00 31.33 79 GLU L O 1
ATOM 3663 N N . PRO C 3 78 ? -1.183 -17.972 49.907 1.00 28.78 80 PRO L N 1
ATOM 3664 C CA . PRO C 3 78 ? -1.375 -16.756 49.083 1.00 27.41 80 PRO L CA 1
ATOM 3665 C C . PRO C 3 78 ? -0.435 -16.576 47.885 1.00 31.02 80 PRO L C 1
ATOM 3666 O O . PRO C 3 78 ? -0.892 -16.126 46.830 1.00 30.04 80 PRO L O 1
ATOM 3670 N N . GLU C 3 79 ? 0.868 -16.925 48.045 1.00 27.71 81 GLU L N 1
ATOM 3671 C CA . GLU C 3 79 ? 1.916 -16.820 47.010 1.00 26.43 81 GLU L CA 1
ATOM 3672 C C . GLU C 3 79 ? 1.602 -17.700 45.810 1.00 27.53 81 GLU L C 1
ATOM 3673 O O . GLU C 3 79 ? 1.896 -17.322 44.682 1.00 25.13 81 GLU L O 1
ATOM 3679 N N . ASP C 3 80 ? 0.976 -18.859 46.060 1.00 25.15 82 ASP L N 1
ATOM 3680 C CA . ASP C 3 80 ? 0.595 -19.842 45.050 1.00 25.06 82 ASP L CA 1
ATOM 3681 C C . ASP C 3 80 ? -0.449 -19.318 44.066 1.00 28.58 82 ASP L C 1
ATOM 3682 O O . ASP C 3 80 ? -0.683 -19.966 43.043 1.00 28.51 82 ASP L O 1
ATOM 3687 N N . PHE C 3 81 ? -1.067 -18.147 44.368 1.00 23.90 83 PHE L N 1
ATOM 3688 C CA . PHE C 3 81 ? -2.071 -17.513 43.515 1.00 23.44 83 PHE L CA 1
ATOM 3689 C C . PHE C 3 81 ? -1.386 -16.799 42.361 1.00 24.33 83 PHE L C 1
ATOM 3690 O O . PHE C 3 81 ? -0.835 -15.706 42.529 1.00 24.27 83 PHE L O 1
ATOM 3698 N N . ALA C 3 82 ? -1.359 -17.475 41.200 1.00 21.34 84 ALA L N 1
ATOM 3699 C CA . ALA C 3 82 ? -0.710 -17.017 39.966 1.00 20.95 84 ALA L CA 1
ATOM 3700 C C . ALA C 3 82 ? -1.250 -17.766 38.734 1.00 23.89 84 ALA L C 1
ATOM 3701 O O . ALA C 3 82 ? -2.221 -18.518 38.844 1.00 24.65 84 ALA L O 1
ATOM 3703 N N . ARG C 3 83 ? -0.625 -17.547 37.565 1.00 20.89 85 ARG L N 1
ATOM 3704 C CA . ARG C 3 83 ? -0.973 -18.208 36.309 1.00 20.83 85 ARG L CA 1
ATOM 3705 C C . ARG C 3 83 ? -0.071 -19.468 36.138 1.00 22.50 85 ARG L C 1
ATOM 3706 O O . ARG C 3 83 ? 1.093 -19.445 36.555 1.00 21.69 85 ARG L O 1
ATOM 3714 N N . TYR C 3 84 ? -0.628 -20.575 35.581 1.00 19.93 86 TYR L N 1
ATOM 3715 C CA . TYR C 3 84 ? 0.099 -21.835 35.369 1.00 19.79 86 TYR L CA 1
ATOM 3716 C C . TYR C 3 84 ? -0.042 -22.346 33.945 1.00 23.90 86 TYR L C 1
ATOM 3717 O O . TYR C 3 84 ? -1.155 -22.416 33.422 1.00 23.52 86 TYR L O 1
ATOM 3726 N N . TYR C 3 85 ? 1.101 -22.720 33.335 1.00 23.61 87 TYR L N 1
ATOM 3727 C CA . TYR C 3 85 ? 1.234 -23.256 31.970 1.00 24.24 87 TYR L CA 1
ATOM 3728 C C . TYR C 3 85 ? 1.986 -24.588 32.011 1.00 28.64 87 TYR L C 1
ATOM 3729 O O . TYR C 3 85 ? 2.941 -24.737 32.782 1.00 27.83 87 TYR L O 1
ATOM 3738 N N . CYS C 3 86 ? 1.622 -25.487 31.108 1.00 28.17 88 CYS L N 1
ATOM 3739 C CA . CYS C 3 86 ? 2.270 -26.781 30.960 1.00 29.25 88 CYS L CA 1
ATOM 3740 C C . CYS C 3 86 ? 2.882 -26.905 29.591 1.00 30.76 88 CYS L C 1
ATOM 3741 O O . CYS C 3 86 ? 2.264 -26.525 28.614 1.00 29.75 88 CYS L O 1
ATOM 3744 N N . GLN C 3 87 ? 4.085 -27.456 29.508 1.00 27.17 89 GLN L N 1
ATOM 3745 C CA . GLN C 3 87 ? 4.676 -27.731 28.208 1.00 26.32 89 GLN L CA 1
ATOM 3746 C C . GLN C 3 87 ? 4.979 -29.215 28.056 1.00 31.62 89 GLN L C 1
ATOM 3747 O O . GLN C 3 87 ? 5.654 -29.804 28.901 1.00 33.34 89 GLN L O 1
ATOM 3753 N N . GLN C 3 88 ? 4.495 -29.818 26.974 1.00 29.07 90 GLN L N 1
ATOM 3754 C CA . GLN C 3 88 ? 4.882 -31.176 26.661 1.00 29.29 90 GLN L CA 1
ATOM 3755 C C . GLN C 3 88 ? 5.900 -31.069 25.559 1.00 31.36 90 GLN L C 1
ATOM 3756 O O . GLN C 3 88 ? 5.558 -30.977 24.388 1.00 31.60 90 GLN L O 1
ATOM 3762 N N . LEU C 3 89 ? 7.163 -31.152 25.948 1.00 27.20 91 LEU L N 1
ATOM 3763 C CA . LEU C 3 89 ? 8.246 -30.894 25.035 1.00 25.66 91 LEU L CA 1
ATOM 3764 C C . LEU C 3 89 ? 8.166 -29.456 24.534 1.00 26.71 91 LEU L C 1
ATOM 3765 O O . LEU C 3 89 ? 8.202 -28.532 25.324 1.00 25.91 91 LEU L O 1
ATOM 3770 N N . GLU C 3 90 ? 8.099 -29.277 23.224 1.00 23.97 96 GLU L N 1
ATOM 3771 C CA . GLU C 3 90 ? 8.168 -27.962 22.602 1.00 22.86 96 GLU L CA 1
ATOM 3772 C C . GLU C 3 90 ? 6.892 -27.160 22.675 1.00 25.70 96 GLU L C 1
ATOM 3773 O O . GLU C 3 90 ? 6.866 -26.002 22.303 1.00 24.64 96 GLU L O 1
ATOM 3779 N N . PHE C 3 91 ? 5.831 -27.794 23.141 1.00 24.64 97 PHE L N 1
ATOM 3780 C CA . PHE C 3 91 ? 4.504 -27.199 23.169 1.00 24.48 97 PHE L CA 1
ATOM 3781 C C . PHE C 3 91 ? 4.060 -26.718 24.542 1.00 27.01 97 PHE L C 1
ATOM 3782 O O . PHE C 3 91 ? 4.337 -27.346 25.559 1.00 27.05 97 PHE L O 1
ATOM 3790 N N . PHE C 3 92 ? 3.374 -25.580 24.548 1.00 23.60 98 PHE L N 1
ATOM 3791 C CA . PHE C 3 92 ? 2.869 -24.994 25.785 1.00 22.85 98 PHE L CA 1
ATOM 3792 C C . PHE C 3 92 ? 1.339 -24.993 25.808 1.00 27.35 98 PHE L C 1
ATOM 3793 O O . PHE C 3 92 ? 0.692 -24.983 24.752 1.00 27.03 98 PHE L O 1
ATOM 3801 N N . GLY C 3 93 ? 0.786 -25.010 27.017 1.00 25.42 99 GLY L N 1
ATOM 3802 C CA . GLY C 3 93 ? -0.649 -24.970 27.236 1.00 25.90 99 GLY L CA 1
ATOM 3803 C C . GLY C 3 93 ? -1.212 -23.588 27.003 1.00 28.37 99 GLY L C 1
ATOM 3804 O O . GLY C 3 93 ? -0.450 -22.613 26.916 1.00 28.28 99 GLY L O 1
ATOM 3805 N N . GLN C 3 94 ? -2.560 -23.496 26.920 1.00 25.07 100 GLN L N 1
ATOM 3806 C CA . GLN C 3 94 ? -3.281 -22.227 26.725 1.00 23.75 100 GLN L CA 1
ATOM 3807 C C . GLN C 3 94 ? -3.068 -21.328 27.936 1.00 24.93 100 GLN L C 1
ATOM 3808 O O . GLN C 3 94 ? -2.979 -20.109 27.798 1.00 24.51 100 GLN L O 1
ATOM 3814 N N . GLY C 3 95 ? -2.976 -21.964 29.102 1.00 22.03 101 GLY L N 1
ATOM 3815 C CA . GLY C 3 95 ? -2.795 -21.326 30.394 1.00 21.49 101 GLY L CA 1
ATOM 3816 C C . GLY C 3 95 ? -3.992 -21.505 31.302 1.00 24.25 101 GLY L C 1
ATOM 3817 O O . GLY C 3 95 ? -5.085 -21.856 30.843 1.00 23.60 101 GLY L O 1
ATOM 3818 N N . THR C 3 96 ? -3.763 -21.280 32.611 1.00 22.64 102 THR L N 1
ATOM 3819 C CA . THR C 3 96 ? -4.743 -21.330 33.705 1.00 23.25 102 THR L CA 1
ATOM 3820 C C . THR C 3 96 ? -4.326 -20.299 34.769 1.00 25.33 102 THR L C 1
ATOM 3821 O O . THR C 3 96 ? -3.169 -20.300 35.197 1.00 24.29 102 THR L O 1
ATOM 3825 N N . ARG C 3 97 ? -5.277 -19.442 35.199 1.00 22.84 103 ARG L N 1
ATOM 3826 C CA . ARG C 3 97 ? -5.064 -18.434 36.234 1.00 22.13 103 ARG L CA 1
ATOM 3827 C C . ARG C 3 97 ? -5.802 -18.822 37.533 1.00 24.90 103 ARG L C 1
ATOM 3828 O O . ARG C 3 97 ? -6.979 -19.172 37.490 1.00 24.37 103 ARG L O 1
ATOM 3836 N N . LEU C 3 98 ? -5.096 -18.767 38.677 1.00 22.57 104 LEU L N 1
ATOM 3837 C CA . LEU C 3 98 ? -5.638 -19.080 40.002 1.00 22.67 104 LEU L CA 1
ATOM 3838 C C . LEU C 3 98 ? -5.918 -17.772 40.736 1.00 25.28 104 LEU L C 1
ATOM 3839 O O . LEU C 3 98 ? -4.985 -17.028 41.057 1.00 24.63 104 LEU L O 1
ATOM 3844 N N . GLU C 3 99 ? -7.221 -17.459 40.924 1.00 23.24 105 GLU L N 1
ATOM 3845 C CA . GLU C 3 99 ? -7.702 -16.232 41.566 1.00 22.60 105 GLU L CA 1
ATOM 3846 C C . GLU C 3 99 ? -8.417 -16.465 42.891 1.00 26.97 105 GLU L C 1
ATOM 3847 O O . GLU C 3 99 ? -9.008 -17.531 43.120 1.00 26.33 105 GLU L O 1
ATOM 3853 N N . ILE C 3 100 ? -8.366 -15.438 43.761 1.00 25.97 106 ILE L N 1
ATOM 3854 C CA . ILE C 3 100 ? -8.991 -15.454 45.086 1.00 26.46 106 ILE L CA 1
ATOM 3855 C C . ILE C 3 100 ? -10.516 -15.366 44.974 1.00 29.51 106 ILE L C 1
ATOM 3856 O O . ILE C 3 100 ? -11.046 -14.336 44.557 1.00 28.75 106 ILE L O 1
ATOM 3861 N N . ARG C 3 101 ? -11.211 -16.470 45.303 1.00 28.38 107 ARG L N 1
ATOM 3862 C CA . ARG C 3 101 ? -12.675 -16.548 45.304 1.00 28.87 107 ARG L CA 1
ATOM 3863 C C . ARG C 3 101 ? -13.202 -15.814 46.548 1.00 32.31 107 ARG L C 1
ATOM 3864 O O . ARG C 3 101 ? -12.742 -16.063 47.673 1.00 32.63 107 ARG L O 1
ATOM 3872 N N . ARG C 3 102 ? -14.169 -14.914 46.329 1.00 29.14 108 ARG L N 1
ATOM 3873 C CA . ARG C 3 102 ? -14.821 -14.119 47.368 1.00 28.75 108 ARG L CA 1
ATOM 3874 C C . ARG C 3 102 ? -16.323 -13.939 47.080 1.00 30.85 108 ARG L C 1
ATOM 3875 O O . ARG C 3 102 ? -16.852 -14.563 46.153 1.00 29.74 108 ARG L O 1
ATOM 3883 N N . THR C 3 103 ? -17.005 -13.095 47.883 1.00 29.10 109 THR L N 1
ATOM 3884 C CA . THR C 3 103 ? -18.428 -12.795 47.706 1.00 29.69 109 THR L CA 1
ATOM 3885 C C . THR C 3 103 ? -18.691 -11.942 46.448 1.00 31.26 109 THR L C 1
ATOM 3886 O O . THR C 3 103 ? -17.860 -11.100 46.076 1.00 30.49 109 THR L O 1
ATOM 3890 N N . VAL C 3 104 ? -19.839 -12.190 45.789 1.00 28.38 110 VAL L N 1
ATOM 3891 C CA . VAL C 3 104 ? -20.276 -11.478 44.584 1.00 27.69 110 VAL L CA 1
ATOM 3892 C C . VAL C 3 104 ? -20.648 -10.019 44.943 1.00 29.40 110 VAL L C 1
ATOM 3893 O O . VAL C 3 104 ? -21.601 -9.775 45.696 1.00 29.42 110 VAL L O 1
ATOM 3897 N N . ALA C 3 105 ? -19.850 -9.064 44.415 1.00 25.72 111 ALA L N 1
ATOM 3898 C CA . ALA C 3 105 ? -20.003 -7.628 44.633 1.00 25.07 111 ALA L CA 1
ATOM 3899 C C . ALA C 3 105 ? -20.187 -6.866 43.317 1.00 26.44 111 ALA L C 1
ATOM 3900 O O . ALA C 3 105 ? -19.316 -6.903 42.455 1.00 25.67 111 ALA L O 1
ATOM 3902 N N . ALA C 3 106 ? -21.328 -6.185 43.170 1.00 24.31 112 ALA L N 1
ATOM 3903 C CA . ALA C 3 106 ? -21.680 -5.393 41.992 1.00 24.06 112 ALA L CA 1
ATOM 3904 C C . ALA C 3 106 ? -20.765 -4.149 41.847 1.00 27.16 112 ALA L C 1
ATOM 3905 O O . ALA C 3 106 ? -20.349 -3.569 42.865 1.00 28.03 112 ALA L O 1
ATOM 3907 N N . PRO C 3 107 ? -20.450 -3.714 40.600 1.00 22.90 113 PRO L N 1
ATOM 3908 C CA . PRO C 3 107 ? -19.572 -2.546 40.431 1.00 21.96 113 PRO L CA 1
ATOM 3909 C C . PRO C 3 107 ? -20.196 -1.180 40.751 1.00 25.10 113 PRO L C 1
ATOM 3910 O O . PRO C 3 107 ? -21.400 -0.980 40.550 1.00 24.77 113 PRO L O 1
ATOM 3914 N N . SER C 3 108 ? -19.356 -0.229 41.223 1.00 22.74 114 SER L N 1
ATOM 3915 C CA . SER C 3 108 ? -19.760 1.148 41.504 1.00 23.02 114 SER L CA 1
ATOM 3916 C C . SER C 3 108 ? -19.474 1.935 40.227 1.00 27.61 114 SER L C 1
ATOM 3917 O O . SER C 3 108 ? -18.308 2.140 39.885 1.00 27.95 114 SER L O 1
ATOM 3920 N N . VAL C 3 109 ? -20.531 2.303 39.476 1.00 26.10 115 VAL L N 1
ATOM 3921 C CA . VAL C 3 109 ? -20.403 2.968 38.168 1.00 26.15 115 VAL L CA 1
ATOM 3922 C C . VAL C 3 109 ? -20.355 4.504 38.219 1.00 28.63 115 VAL L C 1
ATOM 3923 O O . VAL C 3 109 ? -21.270 5.141 38.747 1.00 28.47 115 VAL L O 1
ATOM 3927 N N . PHE C 3 110 ? -19.289 5.085 37.621 1.00 26.03 116 PHE L N 1
ATOM 3928 C CA . PHE C 3 110 ? -19.047 6.533 37.560 1.00 25.89 116 PHE L CA 1
ATOM 3929 C C . PHE C 3 110 ? -18.754 6.996 36.140 1.00 28.76 116 PHE L C 1
ATOM 3930 O O . PHE C 3 110 ? -18.048 6.298 35.419 1.00 28.26 116 PHE L O 1
ATOM 3938 N N . ILE C 3 111 ? -19.291 8.163 35.734 1.00 27.81 117 ILE L N 1
ATOM 3939 C CA . ILE C 3 111 ? -19.024 8.747 34.409 1.00 28.29 117 ILE L CA 1
ATOM 3940 C C . ILE C 3 111 ? -18.205 10.042 34.539 1.00 33.59 117 ILE L C 1
ATOM 3941 O O . ILE C 3 111 ? -18.268 10.713 35.573 1.00 33.28 117 ILE L O 1
ATOM 3946 N N . PHE C 3 112 ? -17.406 10.358 33.506 1.00 33.00 118 PHE L N 1
ATOM 3947 C CA . PHE C 3 112 ? -16.553 11.543 33.443 1.00 33.55 118 PHE L CA 1
ATOM 3948 C C . PHE C 3 112 ? -16.635 12.167 32.058 1.00 38.96 118 PHE L C 1
ATOM 3949 O O . PHE C 3 112 ? -16.144 11.580 31.089 1.00 38.22 118 PHE L O 1
ATOM 3957 N N . PRO C 3 113 ? -17.264 13.352 31.931 1.00 37.81 119 PRO L N 1
ATOM 3958 C CA . PRO C 3 113 ? -17.321 14.006 30.613 1.00 39.23 119 PRO L CA 1
ATOM 3959 C C . PRO C 3 113 ? -15.947 14.585 30.238 1.00 45.32 119 PRO L C 1
ATOM 3960 O O . PRO C 3 113 ? -15.133 14.774 31.153 1.00 45.23 119 PRO L O 1
ATOM 3964 N N . PRO C 3 114 ? -15.647 14.895 28.944 1.00 42.92 120 PRO L N 1
ATOM 3965 C CA . PRO C 3 114 ? -14.321 15.458 28.621 1.00 42.74 120 PRO L CA 1
ATOM 3966 C C . PRO C 3 114 ? -14.063 16.839 29.231 1.00 48.08 120 PRO L C 1
ATOM 3967 O O . PRO C 3 114 ? -14.937 17.716 29.194 1.00 48.85 120 PRO L O 1
ATOM 3971 N N . SER C 3 115 ? -12.867 17.013 29.828 1.00 44.92 121 SER L N 1
ATOM 3972 C CA . SER C 3 115 ? -12.426 18.270 30.443 1.00 46.12 121 SER L CA 1
ATOM 3973 C C . SER C 3 115 ? -12.183 19.323 29.359 1.00 52.49 121 SER L C 1
ATOM 3974 O O . SER C 3 115 ? -11.721 18.981 28.264 1.00 52.39 121 SER L O 1
ATOM 3977 N N . ASP C 3 116 ? -12.477 20.599 29.671 1.00 50.55 122 ASP L N 1
ATOM 3978 C CA . ASP C 3 116 ? -12.308 21.738 28.758 1.00 52.04 122 ASP L CA 1
ATOM 3979 C C . ASP C 3 116 ? -10.871 21.914 28.253 1.00 55.18 122 ASP L C 1
ATOM 3980 O O . ASP C 3 116 ? -10.678 22.473 27.170 1.00 56.52 122 ASP L O 1
ATOM 3985 N N . GLU C 3 117 ? -9.874 21.404 29.012 1.00 49.14 123 GLU L N 1
ATOM 3986 C CA . GLU C 3 117 ? -8.454 21.461 28.647 1.00 48.32 123 GLU L CA 1
ATOM 3987 C C . GLU C 3 117 ? -8.198 20.600 27.430 1.00 49.58 123 GLU L C 1
ATOM 3988 O O . GLU C 3 117 ? -7.374 20.963 26.593 1.00 49.71 123 GLU L O 1
ATOM 3994 N N . GLN C 3 118 ? -8.916 19.458 27.336 1.00 43.66 124 GLN L N 1
ATOM 3995 C CA . GLN C 3 118 ? -8.836 18.502 26.234 1.00 42.23 124 GLN L CA 1
ATOM 3996 C C . GLN C 3 118 ? -9.628 19.009 25.036 1.00 46.47 124 GLN L C 1
ATOM 3997 O O . GLN C 3 118 ? -9.232 18.764 23.898 1.00 45.54 124 GLN L O 1
ATOM 4003 N N . LEU C 3 119 ? -10.752 19.708 25.294 1.00 44.47 125 LEU L N 1
ATOM 4004 C CA . LEU C 3 119 ? -11.633 20.258 24.257 1.00 46.25 125 LEU L CA 1
ATOM 4005 C C . LEU C 3 119 ? -11.025 21.471 23.537 1.00 54.36 125 LEU L C 1
ATOM 4006 O O . LEU C 3 119 ? -11.536 21.881 22.491 1.00 55.81 125 LEU L O 1
ATOM 4011 N N . LYS C 3 120 ? -9.925 22.029 24.092 1.00 52.13 126 LYS L N 1
ATOM 4012 C CA . LYS C 3 120 ? -9.136 23.106 23.486 1.00 53.63 126 LYS L CA 1
ATOM 4013 C C . LYS C 3 120 ? -8.160 22.446 22.491 1.00 59.15 126 LYS L C 1
ATOM 4014 O O . LYS C 3 120 ? -7.810 23.067 21.484 1.00 60.95 126 LYS L O 1
ATOM 4020 N N . SER C 3 121 ? -7.735 21.186 22.784 1.00 54.35 127 SER L N 1
ATOM 4021 C CA . SER C 3 121 ? -6.793 20.387 21.983 1.00 54.53 127 SER L CA 1
ATOM 4022 C C . SER C 3 121 ? -7.373 19.883 20.653 1.00 59.74 127 SER L C 1
ATOM 4023 O O . SER C 3 121 ? -6.660 19.868 19.646 1.00 59.87 127 SER L O 1
ATOM 4026 N N . GLY C 3 122 ? -8.631 19.439 20.674 1.00 56.49 128 GLY L N 1
ATOM 4027 C CA . GLY C 3 122 ? -9.310 18.913 19.494 1.00 56.81 128 GLY L CA 1
ATOM 4028 C C . GLY C 3 122 ? -9.964 17.556 19.673 1.00 59.48 128 GLY L C 1
ATOM 4029 O O . GLY C 3 122 ? -10.758 17.148 18.820 1.00 59.90 128 GLY L O 1
ATOM 4030 N N . THR C 3 123 ? -9.628 16.840 20.779 1.00 53.57 129 THR L N 1
ATOM 4031 C CA . THR C 3 123 ? -10.143 15.503 21.119 1.00 50.94 129 THR L CA 1
ATOM 4032 C C . THR C 3 123 ? -11.113 15.591 22.302 1.00 53.38 129 THR L C 1
ATOM 4033 O O . THR C 3 123 ? -10.892 16.379 23.224 1.00 52.60 129 THR L O 1
ATOM 4037 N N . ALA C 3 124 ? -12.171 14.758 22.279 1.00 49.41 130 ALA L N 1
ATOM 4038 C CA . ALA C 3 124 ? -13.172 14.644 23.344 1.00 48.31 130 ALA L CA 1
ATOM 4039 C C . ALA C 3 124 ? -13.215 13.183 23.817 1.00 48.86 130 ALA L C 1
ATOM 4040 O O . ALA C 3 124 ? -13.621 12.302 23.053 1.00 48.16 130 ALA L O 1
ATOM 4042 N N . SER C 3 125 ? -12.740 12.922 25.050 1.00 43.02 131 SER L N 1
ATOM 4043 C CA . SER C 3 125 ? -12.699 11.568 25.607 1.00 40.82 131 SER L CA 1
ATOM 4044 C C . SER C 3 125 ? -13.628 11.402 26.792 1.00 41.78 131 SER L C 1
ATOM 4045 O O . SER C 3 125 ? -13.446 12.044 27.836 1.00 40.99 131 SER L O 1
ATOM 4048 N N . VAL C 3 126 ? -14.631 10.557 26.628 1.00 36.49 132 VAL L N 1
ATOM 4049 C CA . VAL C 3 126 ? -15.559 10.266 27.700 1.00 34.98 132 VAL L CA 1
ATOM 4050 C C . VAL C 3 126 ? -15.041 9.051 28.441 1.00 34.78 132 VAL L C 1
ATOM 4051 O O . VAL C 3 126 ? -14.583 8.116 27.828 1.00 33.20 132 VAL L O 1
ATOM 4055 N N . VAL C 3 127 ? -15.057 9.093 29.760 1.00 30.48 133 VAL L N 1
ATOM 4056 C CA . VAL C 3 127 ? -14.503 8.008 30.551 1.00 29.65 133 VAL L CA 1
ATOM 4057 C C . VAL C 3 127 ? -15.491 7.399 31.531 1.00 33.83 133 VAL L C 1
ATOM 4058 O O . VAL C 3 127 ? -16.198 8.107 32.222 1.00 33.98 133 VAL L O 1
ATOM 4062 N N . CYS C 3 128 ? -15.502 6.075 31.597 1.00 30.50 134 CYS L N 1
ATOM 4063 C CA . CYS C 3 128 ? -16.327 5.342 32.546 1.00 30.10 134 CYS L CA 1
ATOM 4064 C C . CYS C 3 128 ? -15.470 4.553 33.513 1.00 31.41 134 CYS L C 1
ATOM 4065 O O . CYS C 3 128 ? -14.431 4.042 33.149 1.00 29.96 134 CYS L O 1
ATOM 4068 N N . LEU C 3 129 ? -15.910 4.488 34.759 1.00 28.42 135 LEU L N 1
ATOM 4069 C CA . LEU C 3 129 ? -15.260 3.680 35.782 1.00 27.89 135 LEU L CA 1
ATOM 4070 C C . LEU C 3 129 ? -16.235 2.710 36.468 1.00 30.81 135 LEU L C 1
ATOM 4071 O O . LEU C 3 129 ? -17.368 3.070 36.749 1.00 31.06 135 LEU L O 1
ATOM 4076 N N . LEU C 3 130 ? -15.769 1.482 36.709 1.00 27.70 136 LEU L N 1
ATOM 4077 C CA . LEU C 3 130 ? -16.507 0.413 37.402 1.00 27.40 136 LEU L CA 1
ATOM 4078 C C . LEU C 3 130 ? -15.690 0.019 38.630 1.00 30.01 136 LEU L C 1
ATOM 4079 O O . LEU C 3 130 ? -14.733 -0.747 38.520 1.00 28.72 136 LEU L O 1
ATOM 4084 N N . ASN C 3 131 ? -16.021 0.546 39.793 1.00 29.14 137 ASN L N 1
ATOM 4085 C CA . ASN C 3 131 ? -15.193 0.309 40.969 1.00 29.47 137 ASN L CA 1
ATOM 4086 C C . ASN C 3 131 ? -15.499 -0.966 41.755 1.00 31.87 137 ASN L C 1
ATOM 4087 O O . ASN C 3 131 ? -16.642 -1.231 42.086 1.00 32.31 137 ASN L O 1
ATOM 4092 N N . ASN C 3 132 ? -14.452 -1.729 42.058 1.00 28.41 138 ASN L N 1
ATOM 4093 C CA . ASN C 3 132 ? -14.476 -2.827 43.029 1.00 28.00 138 ASN L CA 1
ATOM 4094 C C . ASN C 3 132 ? -15.504 -3.974 42.950 1.00 30.97 138 ASN L C 1
ATOM 4095 O O . ASN C 3 132 ? -16.194 -4.228 43.916 1.00 31.49 138 ASN L O 1
ATOM 4100 N N . PHE C 3 133 ? -15.602 -4.661 41.814 1.00 28.58 139 PHE L N 1
ATOM 4101 C CA . PHE C 3 133 ? -16.581 -5.750 41.616 1.00 28.55 139 PHE L CA 1
ATOM 4102 C C . PHE C 3 133 ? -15.988 -7.160 41.399 1.00 30.20 139 PHE L C 1
ATOM 4103 O O . PHE C 3 133 ? -14.835 -7.302 41.015 1.00 29.98 139 PHE L O 1
ATOM 4111 N N . TYR C 3 134 ? -16.782 -8.193 41.691 1.00 26.81 140 TYR L N 1
ATOM 4112 C CA . TYR C 3 134 ? -16.445 -9.596 41.402 1.00 26.19 140 TYR L CA 1
ATOM 4113 C C . TYR C 3 134 ? -17.677 -10.361 40.894 1.00 29.96 140 TYR L C 1
ATOM 4114 O O . TYR C 3 134 ? -18.760 -10.100 41.379 1.00 30.69 140 TYR L O 1
ATOM 4123 N N . PRO C 3 135 ? -17.573 -11.321 39.967 1.00 27.36 141 PRO L N 1
ATOM 4124 C CA . PRO C 3 135 ? -16.377 -11.749 39.211 1.00 26.62 141 PRO L CA 1
ATOM 4125 C C . PRO C 3 135 ? -15.824 -10.719 38.225 1.00 27.06 141 PRO L C 1
ATOM 4126 O O . PRO C 3 135 ? -16.468 -9.705 37.971 1.00 26.55 141 PRO L O 1
ATOM 4130 N N . ARG C 3 136 ? -14.628 -10.995 37.674 1.00 24.01 142 ARG L N 1
ATOM 4131 C CA . ARG C 3 136 ? -13.901 -10.171 36.689 1.00 23.44 142 ARG L CA 1
ATOM 4132 C C . ARG C 3 136 ? -14.748 -9.901 35.434 1.00 26.84 142 ARG L C 1
ATOM 4133 O O . ARG C 3 136 ? -14.542 -8.898 34.747 1.00 25.99 142 ARG L O 1
ATOM 4141 N N . GLU C 3 137 ? -15.686 -10.818 35.149 1.00 25.72 143 GLU L N 1
ATOM 4142 C CA . GLU C 3 137 ? -16.595 -10.783 34.014 1.00 26.26 143 GLU L CA 1
ATOM 4143 C C . GLU C 3 137 ? -17.709 -9.747 34.228 1.00 29.27 143 GLU L C 1
ATOM 4144 O O . GLU C 3 137 ? -18.600 -9.933 35.072 1.00 30.04 143 GLU L O 1
ATOM 4150 N N . ALA C 3 138 ? -17.643 -8.655 33.446 1.00 26.16 144 ALA L N 1
ATOM 4151 C CA . ALA C 3 138 ? -18.597 -7.539 33.394 1.00 26.25 144 ALA L CA 1
ATOM 4152 C C . ALA C 3 138 ? -18.472 -6.850 32.026 1.00 28.01 144 ALA L C 1
ATOM 4153 O O . ALA C 3 138 ? -17.352 -6.667 31.535 1.00 27.58 144 ALA L O 1
ATOM 4155 N N . LYS C 3 139 ? -19.603 -6.497 31.394 1.00 24.67 145 LYS L N 1
ATOM 4156 C CA . LYS C 3 139 ? -19.540 -5.846 30.081 1.00 24.00 145 LYS L CA 1
ATOM 4157 C C . LYS C 3 139 ? -20.065 -4.413 30.125 1.00 27.32 145 LYS L C 1
ATOM 4158 O O . LYS C 3 139 ? -20.972 -4.107 30.894 1.00 27.26 145 LYS L O 1
ATOM 4164 N N . VAL C 3 140 ? -19.443 -3.535 29.335 1.00 24.37 146 VAL L N 1
ATOM 4165 C CA . VAL C 3 140 ? -19.772 -2.120 29.227 1.00 24.77 146 VAL L CA 1
ATOM 4166 C C . VAL C 3 140 ? -20.120 -1.758 27.781 1.00 30.53 146 VAL L C 1
ATOM 4167 O O . VAL C 3 140 ? -19.396 -2.126 26.851 1.00 30.18 146 VAL L O 1
ATOM 4171 N N . GLN C 3 141 ? -21.243 -1.053 27.601 1.00 28.84 147 GLN L N 1
ATOM 4172 C CA . GLN C 3 141 ? -21.694 -0.555 26.305 1.00 30.27 147 GLN L CA 1
ATOM 4173 C C . GLN C 3 141 ? -21.768 0.978 26.373 1.00 35.19 147 GLN L C 1
ATOM 4174 O O . GLN C 3 141 ? -22.006 1.529 27.446 1.00 34.76 147 GLN L O 1
ATOM 4180 N N . TRP C 3 142 ? -21.512 1.663 25.255 1.00 33.15 148 TRP L N 1
ATOM 4181 C CA . TRP C 3 142 ? -21.599 3.122 25.181 1.00 34.00 148 TRP L CA 1
ATOM 4182 C C . TRP C 3 142 ? -22.702 3.466 24.198 1.00 37.91 148 TRP L C 1
ATOM 4183 O O . TRP C 3 142 ? -22.737 2.915 23.100 1.00 38.28 148 TRP L O 1
ATOM 4194 N N . LYS C 3 143 ? -23.603 4.362 24.588 1.00 34.98 149 LYS L N 1
ATOM 4195 C CA . LYS C 3 143 ? -24.717 4.818 23.753 1.00 36.73 149 LYS L CA 1
ATOM 4196 C C . LYS C 3 143 ? -24.673 6.349 23.581 1.00 42.19 149 LYS L C 1
ATOM 4197 O O . LYS C 3 143 ? -24.585 7.081 24.572 1.00 40.62 149 LYS L O 1
ATOM 4203 N N . VAL C 3 144 ? -24.726 6.823 22.323 1.00 41.80 150 VAL L N 1
ATOM 4204 C CA . VAL C 3 144 ? -24.704 8.253 21.967 1.00 43.66 150 VAL L CA 1
ATOM 4205 C C . VAL C 3 144 ? -26.000 8.591 21.208 1.00 52.16 150 VAL L C 1
ATOM 4206 O O . VAL C 3 144 ? -26.219 8.075 20.108 1.00 52.63 150 VAL L O 1
ATOM 4210 N N . ASP C 3 145 ? -26.867 9.432 21.827 1.00 51.82 151 ASP L N 1
ATOM 4211 C CA . ASP C 3 145 ? -28.200 9.837 21.336 1.00 54.69 151 ASP L CA 1
ATOM 4212 C C . ASP C 3 145 ? -29.057 8.596 20.988 1.00 60.05 151 ASP L C 1
ATOM 4213 O O . ASP C 3 145 ? -29.686 8.530 19.927 1.00 61.08 151 ASP L O 1
ATOM 4218 N N . ASN C 3 146 ? -29.041 7.606 21.909 1.00 56.42 152 ASN L N 1
ATOM 4219 C CA . ASN C 3 146 ? -29.708 6.303 21.828 1.00 56.83 152 ASN L CA 1
ATOM 4220 C C . ASN C 3 146 ? -29.422 5.484 20.565 1.00 61.61 152 ASN L C 1
ATOM 4221 O O . ASN C 3 146 ? -30.313 5.171 19.767 1.00 62.79 152 ASN L O 1
ATOM 4226 N N . ALA C 3 147 ? -28.140 5.167 20.396 1.00 57.13 153 ALA L N 1
ATOM 4227 C CA . ALA C 3 147 ? -27.588 4.368 19.312 1.00 57.31 153 ALA L CA 1
ATOM 4228 C C . ALA C 3 147 ? -26.368 3.660 19.878 1.00 59.54 153 ALA L C 1
ATOM 4229 O O . ALA C 3 147 ? -25.479 4.327 20.420 1.00 57.85 153 ALA L O 1
ATOM 4231 N N . LEU C 3 148 ? -26.354 2.311 19.812 1.00 56.17 154 LEU L N 1
ATOM 4232 C CA . LEU C 3 148 ? -25.240 1.493 20.308 1.00 54.70 154 LEU L CA 1
ATOM 4233 C C . LEU C 3 148 ? -23.955 1.916 19.588 1.00 58.38 154 LEU L C 1
ATOM 4234 O O . LEU C 3 148 ? -23.964 2.055 18.360 1.00 59.54 154 LEU L O 1
ATOM 4239 N N . GLN C 3 149 ? -22.876 2.183 20.351 1.00 52.78 155 GLN L N 1
ATOM 4240 C CA . GLN C 3 149 ? -21.615 2.650 19.775 1.00 51.70 155 GLN L CA 1
ATOM 4241 C C . GLN C 3 149 ? -20.419 1.766 20.096 1.00 53.32 155 GLN L C 1
ATOM 4242 O O . GLN C 3 149 ? -19.971 1.713 21.244 1.00 52.34 155 GLN L O 1
ATOM 4248 N N . SER C 3 150 ? -19.912 1.070 19.070 1.00 48.96 156 SER L N 1
ATOM 4249 C CA . SER C 3 150 ? -18.745 0.192 19.158 1.00 47.29 156 SER L CA 1
ATOM 4250 C C . SER C 3 150 ? -17.785 0.523 18.007 1.00 51.61 156 SER L C 1
ATOM 4251 O O . SER C 3 150 ? -18.171 1.194 17.045 1.00 53.15 156 SER L O 1
ATOM 4254 N N . GLY C 3 151 ? -16.542 0.073 18.123 1.00 46.50 157 GLY L N 1
ATOM 4255 C CA . GLY C 3 151 ? -15.519 0.352 17.125 1.00 46.17 157 GLY L CA 1
ATOM 4256 C C . GLY C 3 151 ? -14.948 1.747 17.278 1.00 49.21 157 GLY L C 1
ATOM 4257 O O . GLY C 3 151 ? -14.468 2.328 16.303 1.00 50.25 157 GLY L O 1
ATOM 4258 N N . ASN C 3 152 ? -15.015 2.295 18.511 1.00 43.63 158 ASN L N 1
ATOM 4259 C CA . ASN C 3 152 ? -14.505 3.615 18.889 1.00 42.96 158 ASN L CA 1
ATOM 4260 C C . ASN C 3 152 ? -14.075 3.691 20.366 1.00 43.89 158 ASN L C 1
ATOM 4261 O O . ASN C 3 152 ? -13.435 4.672 20.767 1.00 44.08 158 ASN L O 1
ATOM 4266 N N . SER C 3 153 ? -14.397 2.636 21.156 1.00 37.38 159 SER L N 1
ATOM 4267 C CA . SER C 3 153 ? -14.047 2.494 22.575 1.00 35.21 159 SER L CA 1
ATOM 4268 C C . SER C 3 153 ? -12.842 1.551 22.752 1.00 37.10 159 SER L C 1
ATOM 4269 O O . SER C 3 153 ? -12.594 0.699 21.898 1.00 36.29 159 SER L O 1
ATOM 4272 N N . GLN C 3 154 ? -12.092 1.723 23.858 1.00 32.74 160 GLN L N 1
ATOM 4273 C CA . GLN C 3 154 ? -10.919 0.926 24.251 1.00 31.26 160 GLN L CA 1
ATOM 4274 C C . GLN C 3 154 ? -10.971 0.710 25.778 1.00 34.79 160 GLN L C 1
ATOM 4275 O O . GLN C 3 154 ? -11.173 1.665 26.538 1.00 34.43 160 GLN L O 1
ATOM 4281 N N . GLU C 3 155 ? -10.685 -0.493 26.238 1.00 31.03 161 GLU L N 1
ATOM 4282 C CA . GLU C 3 155 ? -10.877 -0.777 27.640 1.00 30.53 161 GLU L CA 1
ATOM 4283 C C . GLU C 3 155 ? -9.744 -1.507 28.331 1.00 32.04 161 GLU L C 1
ATOM 4284 O O . GLU C 3 155 ? -8.930 -2.167 27.710 1.00 30.97 161 GLU L O 1
ATOM 4290 N N . SER C 3 156 ? -9.715 -1.333 29.641 1.00 27.80 162 SER L N 1
ATOM 4291 C CA . SER C 3 156 ? -8.625 -1.750 30.531 1.00 26.76 162 SER L CA 1
ATOM 4292 C C . SER C 3 156 ? -9.186 -2.263 31.874 1.00 29.05 162 SER L C 1
ATOM 4293 O O . SER C 3 156 ? -10.069 -1.623 32.444 1.00 29.87 162 SER L O 1
ATOM 4296 N N . VAL C 3 157 ? -8.684 -3.424 32.359 1.00 25.09 163 VAL L N 1
ATOM 4297 C CA . VAL C 3 157 ? -9.076 -4.085 33.616 1.00 24.33 163 VAL L CA 1
ATOM 4298 C C . VAL C 3 157 ? -7.836 -4.286 34.497 1.00 26.30 163 VAL L C 1
ATOM 4299 O O . VAL C 3 157 ? -6.862 -4.908 34.064 1.00 25.99 163 VAL L O 1
ATOM 4303 N N . THR C 3 158 ? -7.895 -3.793 35.741 1.00 23.97 164 THR L N 1
ATOM 4304 C CA . THR C 3 158 ? -6.821 -3.915 36.736 1.00 23.90 164 THR L CA 1
ATOM 4305 C C . THR C 3 158 ? -6.689 -5.349 37.273 1.00 26.42 164 THR L C 1
ATOM 4306 O O . THR C 3 158 ? -7.612 -6.158 37.123 1.00 27.30 164 THR L O 1
ATOM 4310 N N . GLU C 3 159 ? -5.555 -5.653 37.935 1.00 22.25 165 GLU L N 1
ATOM 4311 C CA . GLU C 3 159 ? -5.324 -6.964 38.561 1.00 21.26 165 GLU L CA 1
ATOM 4312 C C . GLU C 3 159 ? -6.085 -7.001 39.889 1.00 22.74 165 GLU L C 1
ATOM 4313 O O . GLU C 3 159 ? -6.447 -5.940 40.393 1.00 22.75 165 GLU L O 1
ATOM 4319 N N . GLN C 3 160 ? -6.356 -8.202 40.431 1.00 20.02 166 GLN L N 1
ATOM 4320 C CA . GLN C 3 160 ? -7.097 -8.419 41.684 1.00 20.63 166 GLN L CA 1
ATOM 4321 C C . GLN C 3 160 ? -6.414 -7.790 42.904 1.00 25.42 166 GLN L C 1
ATOM 4322 O O . GLN C 3 160 ? -5.221 -7.997 43.096 1.00 24.99 166 GLN L O 1
ATOM 4328 N N . ASP C 3 161 ? -7.173 -7.030 43.727 1.00 24.96 167 ASP L N 1
ATOM 4329 C CA . ASP C 3 161 ? -6.642 -6.354 44.915 1.00 25.70 167 ASP L CA 1
ATOM 4330 C C . ASP C 3 161 ? -6.203 -7.314 46.007 1.00 32.60 167 ASP L C 1
ATOM 4331 O O . ASP C 3 161 ? -6.904 -8.277 46.319 1.00 33.20 167 ASP L O 1
ATOM 4336 N N . SER C 3 162 ? -5.027 -7.040 46.581 1.00 30.82 168 SER L N 1
ATOM 4337 C CA . SER C 3 162 ? -4.425 -7.821 47.661 1.00 31.61 168 SER L CA 1
ATOM 4338 C C . SER C 3 162 ? -5.242 -7.725 48.968 1.00 36.36 168 SER L C 1
ATOM 4339 O O . SER C 3 162 ? -5.368 -8.731 49.677 1.00 37.09 168 SER L O 1
ATOM 4342 N N . LYS C 3 163 ? -5.815 -6.532 49.265 1.00 31.32 169 LYS L N 1
ATOM 4343 C CA . LYS C 3 163 ? -6.600 -6.301 50.482 1.00 31.46 169 LYS L CA 1
ATOM 4344 C C . LYS C 3 163 ? -8.066 -6.810 50.397 1.00 35.17 169 LYS L C 1
ATOM 4345 O O . LYS C 3 163 ? -8.466 -7.646 51.219 1.00 34.86 169 LYS L O 1
ATOM 4351 N N . ASP C 3 164 ? -8.854 -6.299 49.415 1.00 30.94 170 ASP L N 1
ATOM 4352 C CA . ASP C 3 164 ? -10.275 -6.620 49.231 1.00 30.25 170 ASP L CA 1
ATOM 4353 C C . ASP C 3 164 ? -10.641 -7.725 48.209 1.00 32.57 170 ASP L C 1
ATOM 4354 O O . ASP C 3 164 ? -11.819 -8.080 48.125 1.00 32.29 170 ASP L O 1
ATOM 4359 N N . SER C 3 165 ? -9.658 -8.252 47.436 1.00 27.98 171 SER L N 1
ATOM 4360 C CA . SER C 3 165 ? -9.844 -9.319 46.425 1.00 27.56 171 SER L CA 1
ATOM 4361 C C . SER C 3 165 ? -10.776 -8.968 45.241 1.00 30.14 171 SER L C 1
ATOM 4362 O O . SER C 3 165 ? -11.318 -9.881 44.616 1.00 29.41 171 SER L O 1
ATOM 4365 N N . THR C 3 166 ? -10.947 -7.664 44.918 1.00 26.76 172 THR L N 1
ATOM 4366 C CA . THR C 3 166 ? -11.802 -7.218 43.805 1.00 26.43 172 THR L CA 1
ATOM 4367 C C . THR C 3 166 ? -11.036 -6.676 42.584 1.00 28.48 172 THR L C 1
ATOM 4368 O O . THR C 3 166 ? -9.802 -6.578 42.602 1.00 27.56 172 THR L O 1
ATOM 4372 N N . TYR C 3 167 ? -11.795 -6.356 41.513 1.00 25.70 173 TYR L N 1
ATOM 4373 C CA . TYR C 3 167 ? -11.318 -5.822 40.234 1.00 24.58 173 TYR L CA 1
ATOM 4374 C C . TYR C 3 167 ? -12.036 -4.515 39.999 1.00 27.03 173 TYR L C 1
ATOM 4375 O O . TYR C 3 167 ? -13.106 -4.282 40.564 1.00 26.81 173 TYR L O 1
ATOM 4384 N N . SER C 3 168 ? -11.455 -3.684 39.135 1.00 24.26 174 SER L N 1
ATOM 4385 C CA . SER C 3 168 ? -12.001 -2.404 38.726 1.00 24.19 174 SER L CA 1
ATOM 4386 C C . SER C 3 168 ? -11.826 -2.298 37.217 1.00 25.87 174 SER L C 1
ATOM 4387 O O . SER C 3 168 ? -10.877 -2.871 36.683 1.00 25.41 174 SER L O 1
ATOM 4390 N N . LEU C 3 169 ? -12.774 -1.650 36.524 1.00 23.56 175 LEU L N 1
ATOM 4391 C CA . LEU C 3 169 ? -12.757 -1.535 35.062 1.00 23.59 175 LEU L CA 1
ATOM 4392 C C . LEU C 3 169 ? -12.812 -0.086 34.580 1.00 26.44 175 LEU L C 1
ATOM 4393 O O . LEU C 3 169 ? -13.584 0.716 35.108 1.00 26.44 175 LEU L O 1
ATOM 4398 N N . SER C 3 170 ? -12.026 0.216 33.526 1.00 24.11 176 SER L N 1
ATOM 4399 C CA . SER C 3 170 ? -11.946 1.524 32.870 1.00 24.09 176 SER L CA 1
ATOM 4400 C C . SER C 3 170 ? -12.119 1.410 31.338 1.00 25.89 176 SER L C 1
ATOM 4401 O O . SER C 3 170 ? -11.438 0.612 30.671 1.00 24.20 176 SER L O 1
ATOM 4404 N N . SER C 3 171 ? -13.058 2.214 30.802 1.00 23.87 177 SER L N 1
ATOM 4405 C CA . SER C 3 171 ? -13.386 2.301 29.377 1.00 23.66 177 SER L CA 1
ATOM 4406 C C . SER C 3 171 ? -13.241 3.744 28.915 1.00 26.35 177 SER L C 1
ATOM 4407 O O . SER C 3 171 ? -13.511 4.667 29.684 1.00 25.93 177 SER L O 1
ATOM 4410 N N . THR C 3 172 ? -12.795 3.941 27.668 1.00 24.31 178 THR L N 1
ATOM 4411 C CA . THR C 3 172 ? -12.622 5.281 27.104 1.00 24.49 178 THR L CA 1
ATOM 4412 C C . THR C 3 172 ? -13.187 5.350 25.688 1.00 25.94 178 THR L C 1
ATOM 4413 O O . THR C 3 172 ? -12.744 4.620 24.803 1.00 24.42 178 THR L O 1
ATOM 4417 N N . LEU C 3 173 ? -14.187 6.210 25.500 1.00 24.68 179 LEU L N 1
ATOM 4418 C CA . LEU C 3 173 ? -14.821 6.482 24.214 1.00 25.50 179 LEU L CA 1
ATOM 4419 C C . LEU C 3 173 ? -14.243 7.812 23.727 1.00 30.84 179 LEU L C 1
ATOM 4420 O O . LEU C 3 173 ? -14.496 8.857 24.332 1.00 30.73 179 LEU L O 1
ATOM 4425 N N . THR C 3 174 ? -13.423 7.757 22.676 1.00 28.99 180 THR L N 1
ATOM 4426 C CA . THR C 3 174 ? -12.772 8.934 22.104 1.00 30.72 180 THR L CA 1
ATOM 4427 C C . THR C 3 174 ? -13.466 9.390 20.811 1.00 36.36 180 THR L C 1
ATOM 4428 O O . THR C 3 174 ? -13.610 8.610 19.866 1.00 36.93 180 THR L O 1
ATOM 4432 N N . LEU C 3 175 ? -13.908 10.648 20.793 1.00 33.27 181 LEU L N 1
ATOM 4433 C CA . LEU C 3 175 ? -14.583 11.259 19.647 1.00 34.64 181 LEU L CA 1
ATOM 4434 C C . LEU C 3 175 ? -13.922 12.594 19.383 1.00 40.04 181 LEU L C 1
ATOM 4435 O O . LEU C 3 175 ? -13.338 13.167 20.303 1.00 39.22 181 LEU L O 1
ATOM 4440 N N . SER C 3 176 ? -14.015 13.103 18.142 1.00 38.37 182 SER L N 1
ATOM 4441 C CA . SER C 3 176 ? -13.471 14.416 17.802 1.00 39.72 182 SER L CA 1
ATOM 4442 C C . SER C 3 176 ? -14.430 15.464 18.352 1.00 47.11 182 SER L C 1
ATOM 4443 O O . SER C 3 176 ? -15.618 15.164 18.496 1.00 47.78 182 SER L O 1
ATOM 4446 N N . LYS C 3 177 ? -13.941 16.688 18.652 1.00 45.50 183 LYS L N 1
ATOM 4447 C CA . LYS C 3 177 ? -14.805 17.773 19.154 1.00 46.92 183 LYS L CA 1
ATOM 4448 C C . LYS C 3 177 ? -15.958 18.086 18.182 1.00 53.55 183 LYS L C 1
ATOM 4449 O O . LYS C 3 177 ? -17.050 18.432 18.632 1.00 53.75 183 LYS L O 1
ATOM 4455 N N . ALA C 3 178 ? -15.719 17.885 16.861 1.00 52.09 184 ALA L N 1
ATOM 4456 C CA . ALA C 3 178 ? -16.672 18.075 15.762 1.00 54.46 184 ALA L CA 1
ATOM 4457 C C . ALA C 3 178 ? -17.828 17.062 15.823 1.00 59.55 184 ALA L C 1
ATOM 4458 O O . ALA C 3 178 ? -18.997 17.469 15.786 1.00 60.53 184 ALA L O 1
ATOM 4460 N N . ASP C 3 179 ? -17.496 15.750 15.942 1.00 55.26 185 ASP L N 1
ATOM 4461 C CA . ASP C 3 179 ? -18.455 14.638 16.038 1.00 54.91 185 ASP L CA 1
ATOM 4462 C C . ASP C 3 179 ? -19.097 14.551 17.437 1.00 58.03 185 ASP L C 1
ATOM 4463 O O . ASP C 3 179 ? -19.989 13.726 17.651 1.00 57.06 185 ASP L O 1
ATOM 4468 N N . TYR C 3 180 ? -18.651 15.423 18.369 1.00 54.75 186 TYR L N 1
ATOM 4469 C CA . TYR C 3 180 ? -19.112 15.536 19.756 1.00 53.85 186 TYR L CA 1
ATOM 4470 C C . TYR C 3 180 ? -20.208 16.595 19.922 1.00 58.84 186 TYR L C 1
ATOM 4471 O O . TYR C 3 180 ? -21.146 16.360 20.682 1.00 58.24 186 TYR L O 1
ATOM 4480 N N . GLU C 3 181 ? -20.094 17.757 19.232 1.00 56.63 187 GLU L N 1
ATOM 4481 C CA . GLU C 3 181 ? -21.092 18.837 19.295 1.00 58.04 187 GLU L CA 1
ATOM 4482 C C . GLU C 3 181 ? -22.433 18.422 18.649 1.00 63.96 187 GLU L C 1
ATOM 4483 O O . GLU C 3 181 ? -23.471 18.990 18.996 1.00 65.61 187 GLU L O 1
ATOM 4489 N N . LYS C 3 182 ? -22.414 17.413 17.748 1.00 59.77 188 LYS L N 1
ATOM 4490 C CA . LYS C 3 182 ? -23.597 16.885 17.054 1.00 60.26 188 LYS L CA 1
ATOM 4491 C C . LYS C 3 182 ? -24.669 16.307 18.006 1.00 63.00 188 LYS L C 1
ATOM 4492 O O . LYS C 3 182 ? -25.862 16.580 17.829 1.00 63.91 188 LYS L O 1
ATOM 4498 N N . HIS C 3 183 ? -24.241 15.498 18.999 1.00 57.00 189 HIS L N 1
ATOM 4499 C CA . HIS C 3 183 ? -25.143 14.822 19.931 1.00 55.37 189 HIS L CA 1
ATOM 4500 C C . HIS C 3 183 ? -25.183 15.431 21.323 1.00 56.04 189 HIS L C 1
ATOM 4501 O O . HIS C 3 183 ? -24.206 16.037 21.766 1.00 54.25 189 HIS L O 1
ATOM 4508 N N . LYS C 3 184 ? -26.332 15.256 22.005 1.00 51.88 190 LYS L N 1
ATOM 4509 C CA . LYS C 3 184 ? -26.634 15.799 23.332 1.00 50.69 190 LYS L CA 1
ATOM 4510 C C . LYS C 3 184 ? -26.507 14.799 24.496 1.00 52.71 190 LYS L C 1
ATOM 4511 O O . LYS C 3 184 ? -25.894 15.127 25.518 1.00 50.47 190 LYS L O 1
ATOM 4517 N N . VAL C 3 185 ? -27.099 13.595 24.339 1.00 49.93 191 VAL L N 1
ATOM 4518 C CA . VAL C 3 185 ? -27.136 12.537 25.352 1.00 48.57 191 VAL L CA 1
ATOM 4519 C C . VAL C 3 185 ? -25.997 11.549 25.160 1.00 51.84 191 VAL L C 1
ATOM 4520 O O . VAL C 3 185 ? -25.837 10.976 24.080 1.00 51.52 191 VAL L O 1
ATOM 4524 N N . TYR C 3 186 ? -25.214 11.350 26.224 1.00 48.10 192 TYR L N 1
ATOM 4525 C CA . TYR C 3 186 ? -24.093 10.415 26.254 1.00 47.32 192 TYR L CA 1
ATOM 4526 C C . TYR C 3 186 ? -24.333 9.483 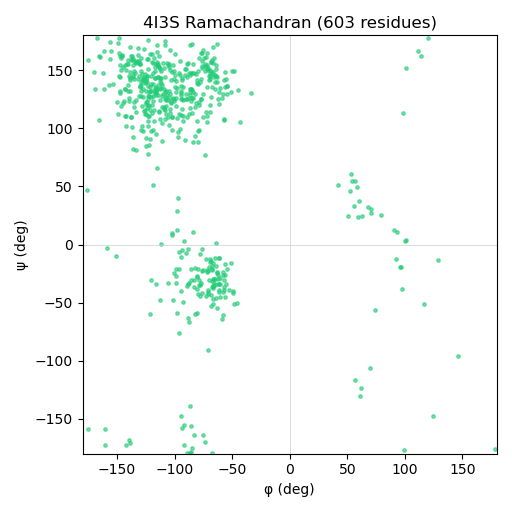27.443 1.00 50.96 192 TYR L C 1
ATOM 4527 O O . TYR C 3 186 ? -24.365 9.953 28.583 1.00 51.16 192 TYR L O 1
ATOM 4536 N N . ALA C 3 187 ? -24.599 8.212 27.148 1.00 46.53 193 ALA L N 1
ATOM 4537 C CA . ALA C 3 187 ? -24.889 7.209 28.169 1.00 45.14 193 ALA L CA 1
ATOM 4538 C C . ALA C 3 187 ? -24.025 5.946 28.061 1.00 46.37 193 ALA L C 1
ATOM 4539 O O . ALA C 3 187 ? -23.864 5.391 26.987 1.00 46.28 193 ALA L O 1
ATOM 4541 N N . CYS C 3 188 ? -23.479 5.493 29.181 1.00 40.95 194 CYS L N 1
ATOM 4542 C CA . CYS C 3 188 ? -22.791 4.214 29.215 1.00 39.57 194 CYS L CA 1
ATOM 4543 C C . CYS C 3 188 ? -23.568 3.247 30.076 1.00 39.39 194 CYS L C 1
ATOM 4544 O O . CYS C 3 188 ? -23.777 3.511 31.244 1.00 38.64 194 CYS L O 1
ATOM 4547 N N . GLU C 3 189 ? -23.923 2.102 29.503 1.00 33.85 195 GLU L N 1
ATOM 4548 C CA . GLU C 3 189 ? -24.685 1.075 30.195 1.00 32.89 195 GLU L CA 1
ATOM 4549 C C . GLU C 3 189 ? -23.776 -0.080 30.579 1.00 35.62 195 GLU L C 1
ATOM 4550 O O . GLU C 3 189 ? -22.978 -0.532 29.776 1.00 34.43 195 GLU L O 1
ATOM 4556 N N . VAL C 3 190 ? -23.875 -0.520 31.828 1.00 31.83 196 VAL L N 1
ATOM 4557 C CA . VAL C 3 190 ? -23.032 -1.589 32.346 1.00 30.40 196 VAL L CA 1
ATOM 4558 C C . VAL C 3 190 ? -23.802 -2.778 32.958 1.00 35.13 196 VAL L C 1
ATOM 4559 O O . VAL C 3 190 ? -24.542 -2.607 33.914 1.00 35.64 196 VAL L O 1
ATOM 4563 N N . THR C 3 191 ? -23.572 -3.987 32.444 1.00 30.92 197 THR L N 1
ATOM 4564 C CA . THR C 3 191 ? -24.173 -5.197 33.005 1.00 30.41 197 THR L CA 1
ATOM 4565 C C . THR C 3 191 ? -23.125 -6.110 33.630 1.00 32.18 197 THR L C 1
ATOM 4566 O O . THR C 3 191 ? -22.015 -6.247 33.102 1.00 30.64 197 THR L O 1
ATOM 4570 N N . HIS C 3 192 ? -23.520 -6.687 34.759 1.00 28.52 198 HIS L N 1
ATOM 4571 C CA . HIS C 3 192 ? -22.700 -7.506 35.630 1.00 27.48 198 HIS L CA 1
ATOM 4572 C C . HIS C 3 192 ? -23.619 -8.567 36.222 1.00 30.97 198 HIS L C 1
ATOM 4573 O O . HIS C 3 192 ? -24.828 -8.427 36.197 1.00 31.13 198 HIS L O 1
ATOM 4580 N N . GLN C 3 193 ? -23.040 -9.644 36.718 1.00 28.01 199 GLN L N 1
ATOM 4581 C CA . GLN C 3 193 ? -23.785 -10.676 37.435 1.00 28.71 199 GLN L CA 1
ATOM 4582 C C . GLN C 3 193 ? -24.369 -10.205 38.754 1.00 32.34 199 GLN L C 1
ATOM 4583 O O . GLN C 3 193 ? -25.358 -10.744 39.220 1.00 33.28 199 GLN L O 1
ATOM 4589 N N . GLY C 3 194 ? -23.704 -9.242 39.375 1.00 28.84 200 GLY L N 1
ATOM 4590 C CA . GLY C 3 194 ? -24.145 -8.642 40.617 1.00 28.49 200 GLY L CA 1
ATOM 4591 C C . GLY C 3 194 ? -25.401 -7.822 40.435 1.00 31.48 200 GLY L C 1
ATOM 4592 O O . GLY C 3 194 ? -26.025 -7.431 41.398 1.00 31.82 200 GLY L O 1
ATOM 4593 N N . LEU C 3 195 ? -25.742 -7.525 39.191 1.00 29.24 201 LEU L N 1
ATOM 4594 C CA . LEU C 3 195 ? -26.878 -6.680 38.879 1.00 29.52 201 LEU L CA 1
ATOM 4595 C C . LEU C 3 195 ? -28.071 -7.415 38.279 1.00 34.85 201 LEU L C 1
ATOM 4596 O O . LEU C 3 195 ? -27.954 -8.076 37.254 1.00 35.15 201 LEU L O 1
ATOM 4601 N N . SER C 3 196 ? -29.222 -7.249 38.920 1.00 32.22 202 SER L N 1
ATOM 4602 C CA . SER C 3 196 ? -30.509 -7.805 38.482 1.00 33.77 202 SER L CA 1
ATOM 4603 C C . SER C 3 196 ? -31.068 -7.003 37.295 1.00 38.76 202 SER L C 1
ATOM 4604 O O . SER C 3 196 ? -31.931 -7.503 36.562 1.00 39.74 202 SER L O 1
ATOM 4607 N N . SER C 3 197 ? -30.601 -5.741 37.147 1.00 34.10 203 SER L N 1
ATOM 4608 C CA . SER C 3 197 ? -30.975 -4.796 36.090 1.00 33.97 203 SER L CA 1
ATOM 4609 C C . SER C 3 197 ? -29.735 -3.978 35.648 1.00 35.98 203 SER L C 1
ATOM 4610 O O . SER C 3 197 ? -28.841 -3.780 36.476 1.00 33.85 203 SER L O 1
ATOM 4613 N N . PRO C 3 198 ? -29.636 -3.508 34.368 1.00 33.07 204 PRO L N 1
ATOM 4614 C CA . PRO C 3 198 ? -28.431 -2.756 33.955 1.00 31.57 204 PRO L CA 1
ATOM 4615 C C . PRO C 3 198 ? -28.346 -1.344 34.508 1.00 34.79 204 PRO L C 1
ATOM 4616 O O . PRO C 3 198 ? -29.370 -0.723 34.814 1.00 35.11 204 PRO L O 1
ATOM 4620 N N . VAL C 3 199 ? -27.107 -0.844 34.634 1.00 30.58 205 VAL L N 1
ATOM 4621 C CA . VAL C 3 199 ? -26.795 0.511 35.107 1.00 30.49 205 VAL L CA 1
ATOM 4622 C C . VAL C 3 199 ? -26.536 1.400 33.881 1.00 34.61 205 VAL L C 1
ATOM 4623 O O . VAL C 3 199 ? -25.717 1.048 33.026 1.00 33.30 205 VAL L O 1
ATOM 4627 N N . THR C 3 200 ? -27.263 2.530 33.792 1.00 32.09 206 THR L N 1
ATOM 4628 C CA . THR C 3 200 ? -27.151 3.482 32.693 1.00 32.40 206 THR L CA 1
ATOM 4629 C C . THR C 3 200 ? -26.851 4.883 33.224 1.00 35.89 206 THR L C 1
ATOM 4630 O O . THR C 3 200 ? -27.771 5.680 33.432 1.00 37.00 206 THR L O 1
ATOM 4634 N N . LYS C 3 201 ? -25.558 5.169 33.456 1.00 30.66 207 LYS L N 1
ATOM 4635 C CA . LYS C 3 201 ? -25.094 6.473 33.926 1.00 30.20 207 LYS L CA 1
ATOM 4636 C C . LYS C 3 201 ? -24.981 7.393 32.713 1.00 37.02 207 LYS L C 1
ATOM 4637 O O . LYS C 3 201 ? -24.408 7.007 31.694 1.00 36.06 207 LYS L O 1
ATOM 4643 N N . SER C 3 202 ? -25.577 8.592 32.804 1.00 37.20 208 SER L N 1
ATOM 4644 C CA . SER C 3 202 ? -25.620 9.542 31.694 1.00 39.13 208 SER L CA 1
ATOM 4645 C C . SER C 3 202 ? -25.522 11.005 32.106 1.00 46.73 208 SER L C 1
ATOM 4646 O O . SER C 3 202 ? -25.942 11.381 33.206 1.00 47.06 208 SER L O 1
ATOM 4649 N N . PHE C 3 203 ? -24.999 11.839 31.197 1.00 45.04 209 PHE L N 1
ATOM 4650 C CA . PHE C 3 203 ? -24.905 13.273 31.420 1.00 46.09 209 PHE L CA 1
ATOM 4651 C C . PHE C 3 203 ? -25.414 14.024 30.202 1.00 53.30 209 PHE L C 1
ATOM 4652 O O . PHE C 3 203 ? -25.443 13.469 29.098 1.00 53.01 209 PHE L O 1
ATOM 4660 N N . ASN C 3 204 ? -25.812 15.286 30.415 1.00 52.38 210 ASN L N 1
ATOM 4661 C CA . ASN C 3 204 ? -26.262 16.210 29.381 1.00 54.63 210 ASN L CA 1
ATOM 4662 C C . ASN C 3 204 ? -25.091 17.164 29.134 1.00 59.94 210 ASN L C 1
ATOM 4663 O O . ASN C 3 204 ? -24.589 17.781 30.080 1.00 59.86 210 ASN L O 1
ATOM 4668 N N . ARG C 3 205 ? -24.605 17.211 27.884 1.00 57.05 211 ARG L N 1
ATOM 4669 C CA . ARG C 3 205 ? -23.442 17.996 27.477 1.00 57.36 211 ARG L CA 1
ATOM 4670 C C . ARG C 3 205 ? -23.510 19.491 27.818 1.00 64.57 211 ARG L C 1
ATOM 4671 O O . ARG C 3 205 ? -24.553 20.129 27.647 1.00 65.44 211 ARG L O 1
ATOM 4679 N N . GLY C 3 206 ? -22.382 20.004 28.315 1.00 62.26 212 GLY L N 1
ATOM 4680 C CA . GLY C 3 206 ? -22.155 21.403 28.669 1.00 63.71 212 GLY L CA 1
ATOM 4681 C C . GLY C 3 206 ? -23.058 22.024 29.714 1.00 69.62 212 GLY L C 1
ATOM 4682 O O . GLY C 3 206 ? -23.200 23.251 29.738 1.00 71.63 212 GLY L O 1
ATOM 4683 N N . GLU C 3 207 ? -23.672 21.203 30.585 1.00 65.37 213 GLU L N 1
ATOM 4684 C CA . GLU C 3 207 ? -24.560 21.705 31.636 1.00 65.98 213 GLU L CA 1
ATOM 4685 C C . GLU C 3 207 ? -24.173 21.197 33.031 1.00 69.68 213 GLU L C 1
ATOM 4686 O O . GLU C 3 207 ? -24.222 19.986 33.290 1.00 67.87 213 GLU L O 1
ATOM 4692 N N . CYS C 3 208 ? -23.752 22.141 33.912 1.00 67.32 214 CYS L N 1
ATOM 4693 C CA . CYS C 3 208 ? -23.345 21.910 35.306 1.00 107.93 214 CYS L CA 1
ATOM 4694 C C . CYS C 3 208 ? -23.441 23.200 36.129 1.00 121.05 214 CYS L C 1
ATOM 4695 O O . CYS C 3 208 ? -22.739 24.174 35.854 1.00 75.98 214 CYS L O 1
#

Foldseek 3Di:
DDFFKAFFDWDDDADDAAKDWDWPDPVDLQTKIKIFHHDWWKKKWWCAFVGFIKIDTACVVLCVGVLSSQVVVCVVPVAKEFFAQDPDDDQRFNFGWDQFDNWIKTWHCRVSGGFIFGSPNTDGDVRDMIGMGTDCPPHPDDHDTDMGIIIRRIGMWGWDDDPVPDHYTYIYGMHDTDDD/DFDKAWDAADEAAAQAKDKIKIADDPVVLVQFQKKWKWWFAVVGDIGTAWMAGLPPRDIDGDDPQSVVAWDWGADNVRRMIIIMGGRDDQVPQTWMKMFTFGPDDPPPDGDGPDIYPTYGYGHANDDFDAWDKDKAAFDQFKTKIWIKGPFGDDDDKDKAKPNPPDDPAKDWDDWDCDPPNGIMTMIMGIDTPVCQVPDWIWMWIADPVVRDTDIDTYHHDD/DPFWEWDDQEAADAAQAKDKTKTFGPDDFWKWKWFDAPPDDTDTADTRQFDGDPPHDPQWGWDDDGRITMIMGHRHDPVSQGKMWMARVPRIYPIHGYAHHDDFDFWDKDKDWADVVVLVVFKTKIKMKTPWGPDPDKDKWKAFQRDTDDPQKDWDKDDADPPRRTIMIMMIGMDTNVRVVVTFKIWMWMDDPSDPDIDIDIDGPPDD